Protein AF-A0A0U3BX36-F1 (afdb_monomer_lite)

Structure (mmCIF, N/CA/C/O backbone):
data_AF-A0A0U3BX36-F1
#
_entry.id   AF-A0A0U3BX36-F1
#
loop_
_atom_site.group_PDB
_atom_site.id
_atom_site.type_symbol
_atom_site.label_atom_id
_atom_site.label_alt_id
_atom_site.label_comp_id
_atom_site.label_asym_id
_atom_site.label_entity_id
_atom_site.label_seq_id
_atom_site.pdbx_PDB_ins_code
_atom_site.Cartn_x
_atom_site.Cartn_y
_atom_site.Cartn_z
_atom_site.occupancy
_atom_site.B_iso_or_equiv
_atom_site.auth_seq_id
_atom_site.auth_comp_id
_atom_site.auth_asym_id
_atom_site.auth_atom_id
_atom_site.pdbx_PDB_model_num
ATOM 1 N N . MET A 1 1 ? -24.611 -18.806 17.639 1.00 32.28 1 MET A N 1
ATOM 2 C CA . MET A 1 1 ? -24.774 -17.439 18.191 1.00 32.28 1 MET A CA 1
ATOM 3 C C . MET A 1 1 ? -25.027 -17.480 19.697 1.00 32.28 1 MET A C 1
ATOM 5 O O . MET A 1 1 ? -24.242 -16.890 20.425 1.00 32.28 1 MET A O 1
ATOM 9 N N . TRP A 1 2 ? -26.028 -18.239 20.167 1.00 28.41 2 TRP A N 1
ATOM 10 C CA . TRP A 1 2 ? -26.340 -18.421 21.596 1.00 28.41 2 TRP A CA 1
ATOM 11 C C . TRP A 1 2 ? -25.136 -18.926 22.416 1.00 28.41 2 TRP A C 1
ATOM 13 O O . TRP A 1 2 ? -24.694 -18.229 23.322 1.00 28.41 2 TRP A O 1
ATOM 23 N N . ASP A 1 3 ? -24.509 -20.038 22.012 1.00 33.62 3 ASP A N 1
ATOM 24 C CA . ASP A 1 3 ? -23.373 -20.635 22.745 1.00 33.62 3 ASP A CA 1
ATOM 25 C C . ASP A 1 3 ? -22.117 -19.752 22.784 1.00 33.62 3 ASP A C 1
ATOM 27 O O . ASP A 1 3 ? -21.359 -19.762 23.753 1.00 33.62 3 ASP A O 1
ATOM 31 N N . GLN A 1 4 ? -21.898 -18.935 21.750 1.00 33.66 4 GLN A N 1
ATOM 32 C CA . GLN A 1 4 ? -20.784 -17.981 21.706 1.00 33.66 4 GLN A CA 1
ATOM 33 C C . GLN A 1 4 ? -20.993 -16.812 22.675 1.00 33.66 4 GLN A C 1
ATOM 35 O O . GLN A 1 4 ? -20.027 -16.330 23.270 1.00 33.66 4 GLN A O 1
ATOM 40 N N . ILE A 1 5 ? -22.242 -16.369 22.850 1.00 33.88 5 ILE A N 1
ATOM 41 C CA . ILE A 1 5 ? -22.609 -15.318 23.805 1.00 33.88 5 ILE A CA 1
ATOM 42 C C . ILE A 1 5 ? -22.445 -15.848 25.234 1.00 33.88 5 ILE A C 1
ATOM 44 O O . ILE A 1 5 ? -21.788 -15.205 26.054 1.00 33.88 5 ILE A O 1
ATOM 48 N N . THR A 1 6 ? -22.934 -17.058 25.526 1.00 34.72 6 THR A N 1
ATOM 49 C CA . THR A 1 6 ? -22.789 -17.670 26.858 1.00 34.72 6 THR A CA 1
ATOM 50 C C . THR A 1 6 ? -21.337 -17.977 27.201 1.00 34.72 6 THR A C 1
ATOM 52 O O . THR A 1 6 ? -20.921 -17.769 28.338 1.00 34.72 6 THR A O 1
ATOM 55 N N . HIS A 1 7 ? -20.540 -18.431 26.230 1.00 39.47 7 HIS A N 1
ATOM 56 C CA . HIS A 1 7 ? -19.120 -18.707 26.438 1.00 39.47 7 HIS A CA 1
ATOM 57 C C . HIS A 1 7 ? -18.326 -17.441 26.800 1.00 39.47 7 HIS A C 1
ATOM 59 O O . HIS A 1 7 ? -17.461 -17.485 27.674 1.00 39.47 7 HIS A O 1
ATOM 65 N N . LYS A 1 8 ? -18.640 -16.295 26.179 1.00 36.75 8 LYS A N 1
ATOM 66 C CA . LYS A 1 8 ? -18.006 -15.005 26.500 1.00 36.75 8 LYS A CA 1
ATOM 67 C C . LYS A 1 8 ? -18.452 -14.452 27.855 1.00 36.75 8 LYS A C 1
ATOM 69 O O . LYS A 1 8 ? -17.611 -13.974 28.607 1.00 36.75 8 LYS A O 1
ATOM 74 N N . LEU A 1 9 ? -19.737 -14.574 28.194 1.00 36.09 9 LEU A N 1
ATOM 75 C CA . LEU A 1 9 ? -20.268 -14.141 29.492 1.00 36.09 9 LEU A CA 1
ATOM 76 C C . LEU A 1 9 ? -19.718 -14.977 30.659 1.00 36.09 9 LEU A C 1
ATOM 78 O O . LEU A 1 9 ? -19.442 -14.434 31.724 1.00 36.09 9 LEU A O 1
ATOM 82 N N . ARG A 1 10 ? -19.476 -16.279 30.456 1.00 37.94 10 ARG A N 1
ATOM 83 C CA . ARG A 1 10 ? -18.877 -17.157 31.479 1.00 37.94 10 ARG A CA 1
ATOM 84 C C . ARG A 1 10 ? -17.436 -16.783 31.847 1.00 37.94 10 ARG A C 1
ATOM 86 O O . ARG A 1 10 ? -17.027 -17.055 32.967 1.00 37.94 10 ARG A O 1
ATOM 93 N N . LYS A 1 11 ? -16.683 -16.109 30.967 1.00 38.62 11 LYS A N 1
ATOM 94 C CA . LYS A 1 11 ? -15.326 -15.606 31.276 1.00 38.62 11 LYS A CA 1
ATOM 95 C C . LYS A 1 11 ? -15.304 -14.374 32.192 1.00 38.62 11 LYS A C 1
ATOM 97 O O . LYS A 1 11 ? -14.228 -13.976 32.618 1.00 38.62 11 LYS A O 1
ATOM 102 N N . ILE A 1 12 ? -16.462 -13.779 32.490 1.00 39.25 12 ILE A N 1
ATOM 103 C CA . ILE A 1 12 ? -16.599 -12.622 33.393 1.00 39.25 12 ILE A CA 1
ATOM 104 C C . ILE A 1 12 ? -16.773 -13.079 34.859 1.00 39.25 12 ILE A C 1
ATOM 106 O O . ILE A 1 12 ? -16.763 -12.263 35.776 1.00 39.25 12 ILE A O 1
ATOM 110 N N . GLN A 1 13 ? -16.879 -14.387 35.125 1.00 37.59 13 GLN A N 1
ATOM 111 C CA . GLN A 1 13 ? -16.865 -14.911 36.491 1.00 37.59 13 GLN A CA 1
ATOM 112 C C . GLN A 1 13 ? -15.431 -15.035 37.015 1.00 37.59 13 GLN A C 1
ATOM 114 O O . GLN A 1 13 ? -14.747 -16.025 36.772 1.00 37.59 13 GLN A O 1
ATOM 119 N N . GLY A 1 14 ? -15.000 -14.011 37.749 1.00 35.62 14 GLY A N 1
ATOM 120 C CA . GLY A 1 14 ? -13.732 -13.996 38.472 1.00 35.62 14 GLY A CA 1
ATOM 121 C C . GLY A 1 14 ? -13.491 -12.646 39.140 1.00 35.62 14 GLY A C 1
ATOM 122 O O . GLY A 1 14 ? -12.832 -11.799 38.561 1.00 35.62 14 GLY A O 1
ATOM 123 N N . GLU A 1 15 ? -14.077 -12.490 40.331 1.00 37.94 15 GLU A N 1
ATOM 124 C CA . GLU A 1 15 ? -13.825 -11.484 41.381 1.00 37.94 15 GLU A CA 1
ATOM 125 C C . GLU A 1 15 ? -13.937 -9.978 41.028 1.00 37.94 15 GLU A C 1
ATOM 127 O O . GLU A 1 15 ? -13.205 -9.417 40.223 1.00 37.94 15 GLU A O 1
ATOM 132 N N . GLN A 1 16 ? -14.861 -9.316 41.747 1.00 44.00 16 GLN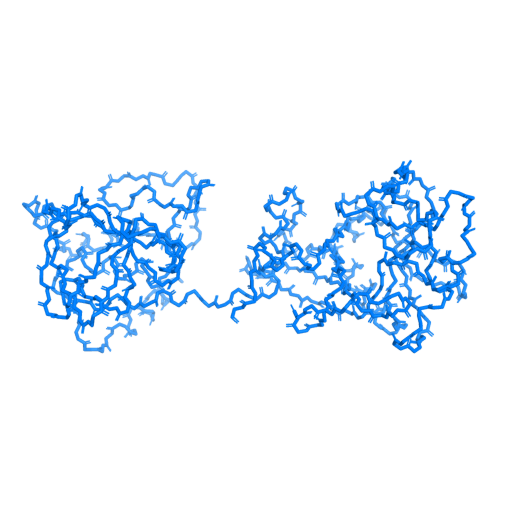 A N 1
ATOM 133 C CA . GLN A 1 16 ? -15.287 -7.903 41.673 1.00 44.00 16 GLN A CA 1
ATOM 134 C C . GLN A 1 16 ? -16.177 -7.506 40.480 1.00 44.00 16 GLN A C 1
ATOM 136 O O . GLN A 1 16 ? -15.904 -6.558 39.748 1.00 44.00 16 GLN A O 1
ATOM 141 N N . ILE A 1 17 ? -17.319 -8.189 40.340 1.00 42.00 17 ILE A N 1
ATOM 142 C CA . ILE A 1 17 ? -18.416 -7.744 39.465 1.00 42.00 17 ILE A CA 1
ATOM 143 C C . ILE A 1 17 ? -19.243 -6.662 40.195 1.00 42.00 17 ILE A C 1
ATOM 145 O O . ILE A 1 17 ? -19.742 -6.934 41.289 1.00 42.00 17 ILE A O 1
ATOM 149 N N . PRO A 1 18 ? -19.446 -5.463 39.615 1.00 44.75 18 PRO A N 1
ATOM 150 C CA . PRO A 1 18 ? -20.219 -4.388 40.243 1.00 44.75 18 PRO A CA 1
ATOM 151 C C . PRO A 1 18 ? -21.710 -4.719 40.399 1.00 44.75 18 PRO A C 1
ATOM 153 O O . PRO A 1 18 ? -22.326 -5.410 39.574 1.00 44.75 18 PRO A O 1
ATOM 156 N N . THR A 1 19 ? -22.322 -4.165 41.445 1.00 45.81 19 THR A N 1
ATOM 157 C CA . THR A 1 19 ? -23.750 -4.325 41.762 1.00 45.81 19 THR A CA 1
ATOM 158 C C . THR A 1 19 ? -24.674 -3.556 40.809 1.00 45.81 19 THR A C 1
ATOM 160 O O . THR A 1 19 ? -25.769 -4.042 40.536 1.00 45.81 19 THR A O 1
ATOM 163 N N . ARG A 1 20 ? -24.235 -2.419 40.243 1.00 50.72 20 ARG A N 1
ATOM 164 C CA . ARG A 1 20 ? -25.036 -1.554 39.350 1.00 50.72 20 ARG A CA 1
ATOM 165 C C . ARG A 1 20 ? -25.031 -2.019 37.887 1.00 50.72 20 ARG A C 1
ATOM 167 O O . ARG A 1 20 ? -23.979 -2.303 37.315 1.00 50.72 20 ARG A O 1
ATOM 174 N N . LEU A 1 21 ? -26.213 -2.062 37.266 1.00 46.59 21 LEU A N 1
ATOM 175 C CA . LEU A 1 21 ? -26.429 -2.520 35.886 1.00 46.59 21 LEU A CA 1
ATOM 176 C C . LEU A 1 21 ? -25.762 -1.602 34.846 1.00 46.59 21 LEU A C 1
ATOM 178 O O . LEU A 1 21 ? -25.138 -2.086 33.903 1.00 46.59 21 LEU A O 1
ATOM 182 N N . SER A 1 22 ? -25.813 -0.290 35.070 1.00 45.91 22 SER A N 1
ATOM 183 C CA . SER A 1 22 ? -25.140 0.733 34.261 1.00 45.91 22 SER A CA 1
ATOM 184 C C . SER A 1 22 ? -23.618 0.534 34.195 1.00 45.91 22 SER A C 1
ATOM 186 O O . SER A 1 22 ? -23.028 0.573 33.114 1.00 45.91 22 SER A O 1
ATOM 188 N N . SER A 1 23 ? -22.979 0.198 35.319 1.00 47.66 23 SER A N 1
ATOM 189 C CA . SER A 1 23 ? -21.546 -0.128 35.379 1.00 47.66 23 SER A CA 1
ATOM 190 C C . SER A 1 23 ? -21.210 -1.430 34.636 1.00 47.66 23 SER A C 1
ATOM 192 O O . SER A 1 23 ? -20.152 -1.527 34.012 1.00 47.66 23 SER A O 1
ATOM 194 N N . ARG A 1 24 ? -22.120 -2.421 34.644 1.00 52.06 24 ARG A N 1
ATOM 195 C CA . ARG A 1 24 ? -21.961 -3.692 33.903 1.00 52.06 24 ARG A CA 1
ATOM 196 C C . ARG A 1 24 ? -21.928 -3.475 32.390 1.00 52.06 24 ARG A C 1
ATOM 198 O O . ARG A 1 24 ? -21.150 -4.130 31.702 1.00 52.06 24 ARG A O 1
ATOM 205 N N . LEU A 1 25 ? -22.751 -2.564 31.878 1.00 49.41 25 LEU A N 1
ATOM 206 C CA . LEU A 1 25 ? -22.877 -2.295 30.442 1.00 49.41 25 LEU A CA 1
ATOM 207 C C . LEU A 1 25 ? -21.765 -1.377 29.926 1.00 49.41 25 LEU A C 1
ATOM 209 O O . LEU A 1 25 ? -21.225 -1.638 28.856 1.00 49.41 25 LEU A O 1
ATOM 213 N N . LEU A 1 26 ? -21.320 -0.410 30.735 1.00 46.19 26 LEU A N 1
ATOM 214 C CA . LEU A 1 26 ? -20.132 0.396 30.440 1.00 46.19 26 LEU A CA 1
ATOM 215 C C . LEU A 1 26 ? -18.868 -0.471 30.314 1.00 46.19 26 LEU A C 1
ATOM 217 O O . LEU A 1 26 ? -18.104 -0.329 29.359 1.00 46.19 26 LEU A O 1
ATOM 221 N N . ALA A 1 27 ? -18.658 -1.397 31.257 1.00 44.81 27 ALA A N 1
ATOM 222 C CA . ALA A 1 27 ? -17.532 -2.326 31.209 1.00 44.81 27 ALA A CA 1
ATOM 223 C C . ALA A 1 27 ? -17.635 -3.290 30.012 1.00 44.81 27 ALA A C 1
ATOM 225 O O . ALA A 1 27 ? -16.628 -3.582 29.367 1.00 44.81 27 ALA A O 1
ATOM 226 N N . PHE A 1 28 ? -18.845 -3.751 29.676 1.00 46.88 28 PHE A N 1
ATOM 227 C CA . PHE A 1 28 ? -19.080 -4.633 28.533 1.00 46.88 28 PHE A CA 1
ATOM 228 C C . PHE A 1 28 ? -18.794 -3.943 27.189 1.00 46.88 28 PHE A C 1
ATOM 230 O O . PHE A 1 28 ? -18.081 -4.515 26.360 1.00 46.88 28 PHE A O 1
ATOM 237 N N . ASP A 1 29 ? -19.280 -2.714 26.994 1.00 47.66 29 ASP A N 1
ATOM 238 C CA . ASP A 1 29 ? -19.064 -1.927 25.774 1.00 47.66 29 ASP A CA 1
ATOM 239 C C . ASP A 1 29 ? -17.589 -1.549 25.597 1.00 47.66 29 ASP A C 1
ATOM 241 O O . ASP A 1 29 ? -17.053 -1.649 24.491 1.00 47.66 29 ASP A O 1
ATOM 245 N N . ALA A 1 30 ? -16.902 -1.188 26.688 1.00 43.41 30 ALA A N 1
ATOM 246 C CA . ALA A 1 30 ? -15.467 -0.909 26.681 1.00 43.41 30 ALA A CA 1
ATOM 247 C C . ALA A 1 30 ? -14.624 -2.151 26.337 1.00 43.41 30 ALA A C 1
ATOM 249 O O . ALA A 1 30 ? -13.631 -2.044 25.621 1.00 43.41 30 ALA A O 1
ATOM 250 N N . CYS A 1 31 ? -15.023 -3.339 26.800 1.00 40.50 31 CYS A N 1
ATOM 251 C CA . CYS A 1 31 ? -14.282 -4.577 26.539 1.00 40.50 31 CYS A CA 1
ATOM 252 C C . CYS A 1 31 ? -14.500 -5.158 25.132 1.00 40.50 31 CYS A C 1
ATOM 254 O O . CYS A 1 31 ? -13.718 -6.012 24.712 1.00 40.50 31 CYS A O 1
ATOM 256 N N . ASN A 1 32 ? -15.558 -4.757 24.416 1.00 41.44 32 ASN A N 1
ATOM 257 C CA . ASN A 1 32 ? -15.971 -5.419 23.171 1.00 41.44 32 ASN A CA 1
ATOM 258 C C . ASN A 1 32 ? -16.032 -4.504 21.931 1.00 41.44 32 ASN A C 1
ATOM 260 O O . ASN A 1 32 ? -16.425 -4.985 20.872 1.00 41.44 32 ASN A O 1
ATOM 264 N N . ASP A 1 33 ? -15.617 -3.234 22.030 1.00 43.81 33 ASP A N 1
ATOM 265 C CA . ASP A 1 33 ? -15.526 -2.275 20.904 1.00 43.81 33 ASP A CA 1
ATOM 266 C C . ASP A 1 33 ? -16.851 -2.099 20.122 1.00 43.81 33 ASP A C 1
ATOM 268 O O . ASP A 1 33 ? -16.862 -1.861 18.917 1.00 43.81 33 ASP A O 1
ATOM 272 N N . PHE A 1 34 ? -17.999 -2.199 20.808 1.00 44.50 34 PHE A N 1
ATOM 273 C CA . PHE A 1 34 ? -19.346 -2.057 20.221 1.00 44.50 34 PHE A CA 1
ATOM 274 C C . PHE A 1 34 ? -19.777 -0.596 19.964 1.00 44.50 34 PHE A C 1
ATOM 276 O O . PHE A 1 34 ? -20.956 -0.305 19.764 1.00 44.50 34 PHE A O 1
ATOM 283 N N . GLN A 1 35 ? -18.839 0.351 19.961 1.00 47.91 35 GLN A N 1
ATOM 284 C CA . GLN A 1 35 ? -19.140 1.779 19.885 1.00 47.91 35 GLN A CA 1
ATOM 285 C C . GLN A 1 35 ? -19.248 2.258 18.427 1.00 47.91 35 GLN A C 1
ATOM 287 O O . GLN A 1 35 ? -18.276 2.238 17.671 1.00 47.91 35 GLN A O 1
ATOM 292 N N . GLY A 1 36 ? -20.444 2.703 18.024 1.00 39.97 36 GLY A N 1
ATOM 293 C CA . GLY A 1 36 ? -20.694 3.296 16.706 1.00 39.97 36 GLY A CA 1
ATOM 294 C C . GLY A 1 36 ? -19.951 4.623 16.529 1.00 39.97 36 GLY A C 1
ATOM 295 O O . GLY A 1 36 ? -20.211 5.582 17.241 1.00 39.97 36 GLY A O 1
ATOM 296 N N . LYS A 1 37 ? -19.015 4.689 15.582 1.00 43.38 37 LYS A N 1
ATOM 297 C CA . LYS A 1 37 ? -18.134 5.852 15.377 1.00 43.38 37 LYS A CA 1
ATOM 298 C C . LYS A 1 37 ? -18.832 6.916 14.526 1.00 43.38 37 LYS A C 1
ATOM 300 O O . LYS A 1 37 ? -19.322 6.590 13.445 1.00 43.38 37 LYS A O 1
ATOM 305 N N . ASP A 1 38 ? -18.847 8.171 14.975 1.00 42.88 38 ASP A N 1
ATOM 306 C CA . ASP A 1 38 ? -19.151 9.303 14.096 1.00 42.88 38 ASP A CA 1
ATOM 307 C C . ASP A 1 38 ? -17.950 9.656 13.192 1.00 42.88 38 ASP A C 1
ATOM 309 O O . ASP A 1 38 ? -16.892 9.018 13.233 1.00 42.88 38 ASP A O 1
ATOM 313 N N . SER A 1 39 ? -18.101 10.686 12.354 1.00 32.75 39 SER A N 1
ATOM 314 C CA . SER A 1 39 ? -17.064 11.161 11.426 1.00 32.75 39 SER A CA 1
ATOM 315 C C . SER A 1 39 ? -15.789 11.690 12.099 1.00 32.75 39 SER A C 1
ATOM 317 O O . SER A 1 39 ? -14.808 11.948 11.405 1.00 32.75 39 SER A O 1
ATOM 319 N N . GLN A 1 40 ? -15.784 11.862 13.423 1.00 35.25 40 GLN A N 1
ATOM 320 C CA . GLN A 1 40 ? -14.614 12.244 14.217 1.00 35.25 40 GLN A CA 1
ATOM 321 C C . GLN A 1 40 ? -14.089 11.096 15.092 1.00 35.25 40 GLN A C 1
ATOM 323 O O . GLN A 1 40 ? -13.142 11.285 15.853 1.00 35.25 40 GLN A O 1
ATOM 328 N N . GLY A 1 41 ? -14.654 9.892 14.960 1.00 38.03 41 GLY A N 1
ATOM 329 C CA . GLY A 1 41 ? -14.263 8.728 15.752 1.00 38.03 41 GLY A CA 1
ATOM 330 C C . GLY A 1 41 ? -14.781 8.762 17.190 1.00 38.03 41 GLY A C 1
ATOM 331 O O . GLY A 1 41 ? -14.288 7.994 18.012 1.00 38.03 41 GLY A O 1
ATOM 332 N N . ILE A 1 42 ? -15.757 9.624 17.488 1.00 36.28 42 ILE A N 1
ATOM 333 C CA . ILE A 1 42 ? -16.360 9.790 18.811 1.00 36.28 42 ILE A CA 1
ATOM 334 C C . ILE A 1 42 ? -17.784 9.213 18.773 1.00 36.28 42 ILE A C 1
ATOM 336 O O . ILE A 1 42 ? -18.490 9.306 17.775 1.00 36.28 42 ILE A O 1
ATOM 340 N N . THR A 1 43 ? -18.219 8.568 19.851 1.00 42.78 43 THR A N 1
ATOM 341 C CA . THR A 1 43 ? -19.605 8.114 20.046 1.00 42.78 43 THR A CA 1
ATOM 342 C C . THR A 1 43 ? -20.411 9.231 20.718 1.00 42.78 43 THR A C 1
ATOM 344 O O . THR A 1 43 ? -20.191 9.508 21.903 1.00 42.78 43 THR A O 1
ATOM 347 N N . PRO A 1 44 ? -21.380 9.876 20.043 1.00 32.34 44 PRO A N 1
ATOM 348 C CA . PRO A 1 44 ? -22.401 10.648 20.733 1.00 32.34 44 PRO A CA 1
ATOM 349 C C . PRO A 1 44 ? -23.399 9.667 21.362 1.00 32.34 44 PRO A C 1
ATOM 351 O O . PRO A 1 44 ? -24.347 9.239 20.720 1.00 32.34 44 PRO A O 1
ATOM 354 N N . PHE A 1 45 ? -23.151 9.313 22.623 1.00 36.78 45 PHE A N 1
ATOM 355 C CA . PHE A 1 45 ? -24.057 8.613 23.542 1.00 36.78 45 PHE A CA 1
ATOM 356 C C . PHE A 1 45 ? -24.587 7.237 23.103 1.00 36.78 45 PHE A C 1
ATOM 358 O O . PHE A 1 45 ? -25.457 7.096 22.249 1.00 36.78 45 PHE A O 1
ATOM 365 N N . VAL A 1 46 ? -24.193 6.217 23.862 1.00 36.53 46 VAL A N 1
ATOM 366 C CA . VAL A 1 46 ? -25.045 5.050 24.103 1.00 36.53 46 VAL A CA 1
ATOM 367 C C . VAL A 1 46 ? -25.349 5.074 25.596 1.00 36.53 46 VAL A C 1
ATOM 369 O O . VAL A 1 46 ? -24.507 4.659 26.381 1.00 36.53 46 VAL A O 1
ATOM 372 N N . TRP A 1 47 ? -26.465 5.716 25.972 1.00 32.66 47 TRP A N 1
ATOM 373 C CA . TRP A 1 47 ? -27.438 5.261 26.985 1.00 32.66 47 TRP A CA 1
ATOM 374 C C . TRP A 1 47 ? -28.433 6.351 27.423 1.00 32.66 47 TRP A C 1
ATOM 376 O O . TRP A 1 47 ? -28.323 6.981 28.468 1.00 32.66 47 TRP A O 1
ATOM 386 N N . ALA A 1 48 ? -29.467 6.506 26.608 1.00 25.81 48 ALA A N 1
ATOM 387 C CA . ALA A 1 48 ? -30.864 6.382 27.010 1.00 25.81 48 ALA A CA 1
ATOM 388 C C . ALA A 1 48 ? -31.523 5.600 25.862 1.00 25.81 48 ALA A C 1
ATOM 390 O O . ALA A 1 48 ? -31.022 5.656 24.738 1.00 25.81 48 ALA A O 1
ATOM 391 N N . GLY A 1 49 ? -32.557 4.798 26.125 1.00 33.16 49 GLY A N 1
ATOM 392 C CA . GLY A 1 49 ? -33.201 3.981 25.093 1.00 33.16 49 GLY A CA 1
ATOM 393 C C . GLY A 1 49 ? -33.442 4.751 23.787 1.00 33.16 49 GLY A C 1
ATOM 394 O O . GLY A 1 49 ? -33.775 5.930 23.816 1.00 33.16 49 GLY A O 1
ATOM 395 N N . THR A 1 50 ? -33.307 4.046 22.661 1.00 38.53 50 THR A N 1
ATOM 396 C CA . THR A 1 50 ? -33.445 4.513 21.267 1.00 38.53 50 THR A CA 1
ATOM 397 C C . THR A 1 50 ? -32.195 5.148 20.642 1.00 38.53 50 THR A C 1
ATOM 399 O O . THR A 1 50 ? -31.903 6.322 20.783 1.00 38.53 50 THR A O 1
ATOM 402 N N . ASN A 1 51 ? -31.498 4.345 19.837 1.00 29.91 51 ASN A N 1
ATOM 403 C CA . ASN A 1 51 ? -31.211 4.721 18.457 1.00 29.91 51 ASN A CA 1
ATOM 404 C C . ASN A 1 51 ? -31.338 3.452 17.613 1.00 29.91 51 ASN A C 1
ATOM 406 O O . ASN A 1 51 ? -30.592 2.490 17.783 1.00 29.91 51 ASN A O 1
ATOM 410 N N . HIS A 1 52 ? -32.350 3.429 16.747 1.00 31.88 52 HIS A N 1
ATOM 411 C CA . HIS A 1 52 ? -32.540 2.382 15.755 1.00 31.88 52 HIS A CA 1
ATOM 412 C C . HIS A 1 52 ? -31.306 2.328 14.852 1.00 31.88 52 HIS A C 1
ATOM 414 O O . HIS A 1 52 ? -31.079 3.231 14.046 1.00 31.88 52 HIS A O 1
ATOM 420 N N . THR A 1 53 ? -30.521 1.258 14.937 1.00 33.75 53 THR A N 1
ATOM 421 C CA . THR A 1 53 ? -29.609 0.916 13.849 1.00 33.75 53 THR A CA 1
ATOM 422 C C . THR A 1 53 ? -30.473 0.638 12.618 1.00 33.75 53 THR A C 1
ATOM 424 O O . THR A 1 53 ? -31.213 -0.343 12.586 1.00 33.75 53 THR A O 1
ATOM 427 N N . LYS A 1 54 ? -30.419 1.505 11.598 1.00 33.03 54 LYS A N 1
ATOM 428 C CA . LYS A 1 54 ? -31.089 1.260 10.302 1.00 33.03 54 LYS A CA 1
ATOM 429 C C . LYS A 1 54 ? -30.442 0.118 9.505 1.00 33.03 54 LYS A C 1
ATOM 431 O O . LYS A 1 54 ? -30.945 -0.265 8.456 1.00 33.03 54 LYS A O 1
ATOM 436 N N . THR A 1 55 ? -29.328 -0.416 9.995 1.00 34.47 55 THR A N 1
ATOM 437 C CA . THR A 1 55 ? -28.570 -1.515 9.405 1.00 34.47 55 THR A CA 1
ATOM 438 C C . THR A 1 55 ? -28.635 -2.730 10.321 1.00 34.47 55 THR A C 1
ATOM 440 O O . THR A 1 55 ? -28.280 -2.642 11.495 1.00 34.47 55 THR A O 1
ATOM 443 N N . ILE A 1 56 ? -29.091 -3.858 9.777 1.00 35.31 56 ILE A N 1
ATOM 444 C CA . ILE A 1 56 ? -29.025 -5.164 10.435 1.00 35.31 56 ILE A CA 1
ATOM 445 C C . ILE A 1 56 ? -27.548 -5.577 10.466 1.00 35.31 56 ILE A C 1
ATOM 447 O O . ILE A 1 56 ? -26.940 -5.745 9.411 1.00 35.31 56 ILE A O 1
ATOM 451 N N . ASP A 1 57 ? -26.975 -5.712 11.662 1.00 36.66 57 ASP A N 1
ATOM 452 C CA . ASP A 1 57 ? -25.635 -6.263 11.879 1.00 36.66 57 ASP A CA 1
ATOM 453 C C . ASP A 1 57 ? -25.750 -7.693 12.440 1.00 36.66 57 ASP A C 1
ATOM 455 O O . ASP A 1 57 ? -26.666 -8.021 13.194 1.00 36.66 57 ASP A O 1
ATOM 459 N N . SER A 1 58 ? -24.821 -8.559 12.044 1.00 35.34 58 SER A N 1
ATOM 460 C CA . SER A 1 58 ? -24.707 -9.960 12.470 1.00 35.34 58 SER A CA 1
ATOM 461 C C . SER A 1 58 ? -24.163 -10.129 13.896 1.00 35.34 58 SER A C 1
ATOM 463 O O . SER A 1 58 ? -24.242 -11.220 14.467 1.00 35.34 58 SER A O 1
ATOM 465 N N . ALA A 1 59 ? -23.623 -9.061 14.489 1.00 36.84 59 ALA A N 1
ATOM 466 C CA . ALA A 1 59 ? -23.220 -9.025 15.887 1.00 36.84 59 ALA A CA 1
ATOM 467 C C . ALA A 1 59 ? -24.373 -8.513 16.770 1.00 36.84 59 ALA A C 1
ATOM 469 O O . ALA A 1 59 ? -24.956 -7.465 16.504 1.00 36.84 59 ALA A O 1
ATOM 470 N N . ALA A 1 60 ? -24.704 -9.235 17.847 1.00 36.97 60 ALA A N 1
ATOM 471 C CA . ALA A 1 60 ? -25.680 -8.759 18.826 1.00 36.97 60 ALA A CA 1
ATOM 472 C C . ALA A 1 60 ? -25.173 -7.462 19.480 1.00 36.97 60 ALA A C 1
ATOM 474 O O . ALA A 1 60 ? -24.249 -7.502 20.290 1.00 36.97 60 ALA A O 1
ATOM 475 N N . GLY A 1 61 ? -25.766 -6.325 19.113 1.00 39.66 61 GLY A N 1
ATOM 476 C CA . GLY A 1 61 ? -25.471 -5.030 19.721 1.00 39.66 61 GLY A CA 1
ATOM 477 C C . GLY A 1 61 ? -26.080 -4.879 21.118 1.00 39.66 61 GLY A C 1
ATOM 478 O O . GLY A 1 61 ? -26.905 -5.686 21.555 1.00 39.66 61 GLY A O 1
ATOM 479 N N . CYS A 1 62 ? -25.718 -3.798 21.809 1.00 44.34 62 CYS A N 1
ATOM 480 C CA . CYS A 1 62 ? -26.098 -3.518 23.199 1.00 44.34 62 CYS A CA 1
ATOM 481 C C . CYS A 1 62 ? -27.621 -3.555 23.431 1.00 44.34 62 CYS A C 1
ATOM 483 O O . CYS A 1 62 ? -28.070 -3.949 24.503 1.00 44.34 62 CYS A O 1
ATOM 485 N N . GLY A 1 63 ? -28.427 -3.236 22.408 1.00 38.84 63 GLY A N 1
ATOM 486 C CA . GLY A 1 63 ? -29.892 -3.312 22.461 1.00 38.84 63 GLY A CA 1
ATOM 487 C C . GLY A 1 63 ? -30.449 -4.727 22.671 1.00 38.84 63 GLY A C 1
ATOM 488 O O . GLY A 1 63 ? -31.424 -4.891 23.398 1.00 38.84 63 GLY A O 1
ATOM 489 N N . ALA A 1 64 ? -29.810 -5.760 22.111 1.00 41.16 64 ALA A N 1
ATOM 490 C CA . ALA A 1 64 ? -30.239 -7.151 22.295 1.00 41.16 64 ALA A CA 1
ATOM 491 C C . ALA A 1 64 ? -29.928 -7.660 23.712 1.00 41.16 64 ALA A C 1
ATOM 493 O O . ALA A 1 64 ? -30.712 -8.395 24.311 1.00 41.16 64 ALA A O 1
ATOM 494 N N . ILE A 1 65 ? -28.798 -7.220 24.268 1.00 47.62 65 ILE A N 1
ATOM 495 C CA . ILE A 1 65 ? -28.387 -7.521 25.643 1.00 47.62 65 ILE A CA 1
ATOM 496 C C . ILE A 1 65 ? -29.288 -6.774 26.632 1.00 47.62 65 ILE A C 1
ATOM 498 O O . ILE A 1 65 ? -29.703 -7.353 27.632 1.00 47.62 65 ILE A O 1
ATOM 502 N N . LEU A 1 66 ? -29.670 -5.531 26.321 1.00 45.22 66 LEU A N 1
ATOM 503 C CA . LEU A 1 66 ? -30.625 -4.764 27.118 1.00 45.22 66 LEU A CA 1
ATOM 504 C C . LEU A 1 66 ? -31.981 -5.423 27.224 1.00 45.22 66 LEU A C 1
ATOM 506 O O . LEU A 1 66 ? -32.517 -5.586 28.317 1.00 45.22 66 LEU A O 1
ATOM 510 N N . TYR A 1 67 ? -32.506 -5.803 26.065 1.00 41.41 67 TYR A N 1
ATOM 511 C CA . TYR A 1 67 ? -33.787 -6.464 25.952 1.00 41.41 67 TYR A CA 1
ATOM 512 C C . TYR A 1 67 ? -33.786 -7.774 26.746 1.00 41.41 67 TYR A C 1
ATOM 514 O O . TYR A 1 67 ? -34.720 -8.040 27.495 1.00 41.41 67 TYR A O 1
ATOM 522 N N . PHE A 1 68 ? -32.697 -8.547 26.670 1.00 43.91 68 PHE A N 1
ATOM 523 C CA . PHE A 1 68 ? -32.522 -9.763 27.463 1.00 43.91 68 PHE A CA 1
ATOM 524 C C . PHE A 1 68 ? -32.489 -9.488 28.975 1.00 43.91 68 PHE A C 1
ATOM 526 O O . PHE A 1 68 ? -33.190 -10.157 29.728 1.00 43.91 68 PHE A O 1
ATOM 533 N N . LEU A 1 69 ? -31.718 -8.493 29.428 1.00 46.78 69 LEU A N 1
ATOM 534 C CA . LEU A 1 69 ? -31.595 -8.147 30.850 1.00 46.78 69 LEU A CA 1
ATOM 535 C C . LEU A 1 69 ? -32.925 -7.640 31.435 1.00 46.78 69 LEU A C 1
ATOM 537 O O . LEU A 1 69 ? -33.310 -8.042 32.533 1.00 46.78 69 LEU A O 1
ATOM 541 N N . GLN A 1 70 ? -33.671 -6.839 30.672 1.00 46.31 70 GLN A N 1
ATOM 542 C CA . GLN A 1 70 ? -35.016 -6.395 31.045 1.00 46.31 70 GLN A CA 1
ATOM 543 C C . GLN A 1 70 ? -36.022 -7.556 31.065 1.00 46.31 70 GLN A C 1
ATOM 545 O O . GLN A 1 70 ? -36.841 -7.637 31.982 1.00 46.31 70 GLN A O 1
ATOM 550 N N . ALA A 1 71 ? -35.942 -8.479 30.099 1.00 43.62 71 ALA A N 1
ATOM 551 C CA . ALA A 1 71 ? -36.819 -9.648 30.016 1.00 43.62 71 ALA A CA 1
ATOM 552 C C . ALA A 1 71 ? -36.634 -10.632 31.186 1.00 43.62 71 ALA A C 1
ATOM 554 O O . ALA A 1 71 ? -37.588 -11.315 31.553 1.00 43.62 71 ALA A O 1
ATOM 555 N N . ILE A 1 72 ? -35.449 -10.675 31.810 1.00 43.38 72 ILE A N 1
ATOM 556 C CA . ILE A 1 72 ? -35.181 -11.494 33.009 1.00 43.38 72 ILE A CA 1
ATOM 557 C C . ILE A 1 72 ? -35.400 -10.743 34.335 1.00 43.38 72 ILE A C 1
ATOM 559 O O . ILE A 1 72 ? -35.031 -11.242 35.395 1.00 43.38 72 ILE A O 1
ATOM 563 N N . GLY A 1 73 ? -36.002 -9.550 34.297 1.00 37.59 73 GLY A N 1
ATOM 564 C CA . GLY A 1 73 ? -36.437 -8.823 35.493 1.00 37.59 73 GLY A CA 1
ATOM 565 C C . GLY A 1 73 ? -35.390 -7.913 36.144 1.00 37.59 73 GLY A C 1
ATOM 566 O O . GLY A 1 73 ? -35.671 -7.343 37.197 1.00 37.59 73 GLY A O 1
ATOM 567 N N . LEU A 1 74 ? -34.217 -7.715 35.531 1.00 42.00 74 LEU A N 1
ATOM 568 C CA . LEU A 1 74 ? -33.255 -6.693 35.961 1.00 42.00 74 LEU A CA 1
ATOM 569 C C . LEU A 1 74 ? -33.709 -5.322 35.439 1.00 42.00 74 LEU A C 1
ATOM 571 O O . LEU A 1 74 ? -33.581 -5.024 34.251 1.00 42.00 74 LEU A O 1
ATOM 575 N N . LYS A 1 75 ? -34.252 -4.489 36.331 1.00 45.72 75 LYS A N 1
ATOM 576 C CA . LYS A 1 75 ? -34.636 -3.096 36.053 1.00 45.72 75 LYS A CA 1
ATOM 577 C C . LYS A 1 75 ? -33.668 -2.148 36.759 1.00 45.72 75 LYS A C 1
ATOM 579 O O . LYS A 1 75 ? -33.281 -2.418 37.892 1.00 45.72 75 LYS A O 1
ATOM 584 N N . ASP A 1 76 ? -33.290 -1.062 36.091 1.00 42.69 76 ASP A N 1
ATOM 585 C CA . ASP A 1 76 ? -32.585 0.054 36.733 1.00 42.69 76 ASP A CA 1
ATOM 586 C C . ASP A 1 76 ? -33.598 0.891 37.525 1.00 42.69 76 ASP A C 1
ATOM 588 O O . ASP A 1 76 ? -34.720 1.115 37.050 1.00 42.69 76 ASP A O 1
ATOM 592 N N . ASP A 1 77 ? -33.213 1.351 38.714 1.00 40.72 77 ASP A N 1
ATOM 593 C CA . ASP A 1 77 ? -33.993 2.345 39.449 1.00 40.72 77 ASP A CA 1
ATOM 594 C C . ASP A 1 77 ? -33.874 3.684 38.703 1.00 40.72 77 ASP A C 1
ATOM 596 O O . ASP A 1 77 ? -32.783 4.216 38.501 1.00 40.72 77 ASP A O 1
ATOM 600 N N . GLN A 1 78 ? -35.003 4.211 38.225 1.00 40.97 78 GLN A N 1
ATOM 601 C CA . GLN A 1 78 ? -35.079 5.406 37.371 1.00 40.97 78 GLN A CA 1
ATOM 602 C C . GLN A 1 78 ? -34.617 6.696 38.080 1.00 40.97 78 GLN A C 1
ATOM 604 O O . GLN A 1 78 ? -34.594 7.760 37.462 1.00 40.97 78 GLN A O 1
ATOM 609 N N . THR A 1 79 ? -34.277 6.629 39.369 1.00 38.03 79 THR A N 1
ATOM 610 C CA . THR A 1 79 ? -33.998 7.791 40.220 1.00 38.03 79 THR A CA 1
ATOM 611 C C . THR A 1 79 ? -32.537 8.264 40.217 1.00 38.03 79 THR A C 1
ATOM 613 O O . THR A 1 79 ? -32.284 9.408 40.589 1.00 38.03 79 THR A O 1
ATOM 616 N N . GLU A 1 80 ? -31.575 7.473 39.728 1.00 41.00 80 GLU A N 1
ATOM 617 C CA . GLU A 1 80 ? -30.141 7.826 39.748 1.00 41.00 80 GLU A CA 1
ATOM 618 C C . GLU A 1 80 ? -29.560 8.063 38.342 1.00 41.00 80 GLU A C 1
ATOM 620 O O . GLU A 1 80 ? -28.632 7.382 37.899 1.00 41.00 80 GLU A O 1
ATOM 625 N N . GLN A 1 81 ? -30.076 9.048 37.602 1.00 42.31 81 GLN A N 1
ATOM 626 C CA . GLN A 1 81 ? -29.451 9.442 36.334 1.00 42.31 81 GLN A CA 1
ATOM 627 C C . GLN A 1 81 ? -28.024 9.988 36.556 1.00 42.31 81 GLN A C 1
ATOM 629 O O . GLN A 1 81 ? -27.823 11.131 36.962 1.00 42.31 81 GLN A O 1
ATOM 634 N N . GLY A 1 82 ? -27.024 9.171 36.213 1.00 47.81 82 GLY A N 1
ATOM 635 C CA . GLY A 1 82 ? -25.712 9.626 35.747 1.00 47.81 82 GLY A CA 1
ATOM 636 C C . GLY A 1 82 ? -24.675 10.024 36.797 1.00 47.81 82 GLY A C 1
ATOM 637 O O . GLY A 1 82 ? -23.643 10.543 36.402 1.00 47.81 82 GLY A O 1
ATOM 638 N N . LEU A 1 83 ? -24.885 9.796 38.095 1.00 57.16 83 LEU A N 1
ATOM 639 C CA . LEU A 1 83 ? -23.884 10.098 39.130 1.00 57.16 83 LEU A CA 1
ATOM 640 C C . LEU A 1 83 ? -22.971 8.894 39.404 1.00 57.16 83 LEU A C 1
ATOM 642 O O . LEU A 1 83 ? -23.380 7.931 40.052 1.00 57.16 83 LEU A O 1
ATOM 646 N N . PHE A 1 84 ? -21.718 8.983 38.952 1.00 65.44 84 PHE A N 1
ATOM 647 C CA . PHE A 1 84 ? -20.683 7.978 39.221 1.00 65.44 84 PHE A CA 1
ATOM 648 C C . PHE A 1 84 ? -19.561 8.554 40.090 1.00 65.44 84 PHE A C 1
ATOM 650 O O . PHE A 1 84 ? -19.193 9.725 39.964 1.00 65.44 84 PHE A O 1
ATOM 657 N N . ASN A 1 85 ? -18.968 7.722 40.942 1.00 79.50 85 ASN A N 1
ATOM 658 C CA . ASN A 1 85 ? -17.834 8.099 41.778 1.00 79.50 85 ASN A CA 1
ATOM 659 C C . ASN A 1 85 ? -16.526 7.749 41.073 1.00 79.50 85 ASN A C 1
ATOM 661 O O . ASN A 1 85 ? -16.151 6.582 40.971 1.00 79.50 85 ASN A O 1
ATOM 665 N N . LEU A 1 86 ? -15.791 8.759 40.626 1.00 86.06 86 LEU A N 1
ATOM 666 C CA . LEU A 1 86 ? -14.430 8.604 40.138 1.00 86.06 86 LEU A CA 1
ATOM 667 C C . LEU A 1 86 ? -13.455 8.666 41.316 1.00 86.06 86 LEU A C 1
ATOM 669 O O . LEU A 1 86 ? -13.413 9.647 42.054 1.00 86.06 86 LEU A O 1
ATOM 673 N N . THR A 1 87 ? -12.642 7.628 41.477 1.00 88.50 87 THR A N 1
ATOM 674 C CA . THR A 1 87 ? -11.532 7.589 42.434 1.00 88.50 87 THR A CA 1
ATOM 675 C C . THR A 1 87 ? -10.216 7.588 41.674 1.00 88.50 87 THR A C 1
ATOM 677 O O . THR A 1 87 ? -10.004 6.749 40.803 1.00 88.50 87 THR A O 1
ATOM 680 N N . VAL A 1 88 ? -9.320 8.511 42.007 1.00 91.12 88 VAL A N 1
ATOM 681 C CA . VAL A 1 88 ? -7.954 8.542 41.478 1.00 91.12 88 VAL A CA 1
ATOM 682 C C . VAL A 1 88 ? -7.110 7.542 42.263 1.00 91.12 88 VAL A C 1
ATOM 684 O O . VAL A 1 88 ? -6.951 7.682 43.471 1.00 91.12 88 VAL A O 1
ATOM 687 N N . THR A 1 89 ? -6.590 6.509 41.607 1.00 85.88 89 THR A N 1
ATOM 688 C CA . THR A 1 89 ? -5.825 5.426 42.252 1.00 85.88 89 THR A CA 1
ATOM 689 C C . THR A 1 89 ? -4.316 5.636 42.193 1.00 85.88 89 THR A C 1
ATOM 691 O O . THR A 1 89 ? -3.571 4.952 42.890 1.00 85.88 89 THR A O 1
ATOM 694 N N . SER A 1 90 ? -3.847 6.562 41.359 1.00 86.31 90 SER A N 1
ATOM 695 C CA . SER A 1 90 ? -2.440 6.953 41.239 1.00 86.31 90 SER A CA 1
ATOM 696 C C . SER A 1 90 ? -2.364 8.419 40.834 1.00 86.31 90 SER A C 1
ATOM 698 O O . SER A 1 90 ? -3.255 8.892 40.128 1.00 86.31 90 SER A O 1
ATOM 700 N N . ASP A 1 91 ? -1.318 9.127 41.264 1.00 90.88 91 ASP A N 1
ATOM 701 C CA . ASP A 1 91 ? -1.080 10.511 40.853 1.00 90.88 91 ASP A CA 1
ATOM 702 C C . ASP A 1 91 ? -1.169 10.636 39.333 1.00 90.88 91 ASP A C 1
ATOM 704 O O . ASP A 1 91 ? -0.567 9.869 38.579 1.00 90.88 91 ASP A O 1
ATOM 708 N N . THR A 1 92 ? -1.978 11.581 38.869 1.00 93.06 92 THR A N 1
ATOM 709 C CA . THR A 1 92 ? -2.317 11.674 37.453 1.00 93.06 92 THR A CA 1
ATOM 710 C C . THR A 1 92 ? -2.542 13.112 37.027 1.00 93.06 92 THR A C 1
ATOM 712 O O . THR A 1 92 ? -2.742 14.008 37.848 1.00 93.06 92 THR A O 1
ATOM 715 N N . VAL A 1 93 ? -2.510 13.336 35.718 1.00 93.25 93 VAL A N 1
ATOM 716 C CA . VAL A 1 93 ? -2.768 14.641 35.116 1.00 93.25 93 VAL A CA 1
ATOM 717 C C . VAL A 1 93 ? -4.081 14.568 34.358 1.00 93.25 93 VAL A C 1
ATOM 719 O O . VAL A 1 93 ? -4.241 13.768 33.435 1.00 93.25 93 VAL A O 1
ATOM 722 N N . PHE A 1 94 ? -5.023 15.415 34.748 1.00 94.50 94 PHE A N 1
ATOM 723 C CA . PHE A 1 94 ? -6.240 15.665 33.991 1.00 94.50 94 PHE A CA 1
ATOM 724 C C . PHE A 1 94 ? -5.893 16.650 32.876 1.00 94.50 94 PHE A C 1
ATOM 726 O O . PHE A 1 94 ? -5.231 17.652 33.138 1.00 94.50 94 PHE A O 1
ATOM 733 N N . LYS A 1 95 ? -6.308 16.363 31.639 1.00 92.25 95 LYS A N 1
ATOM 734 C CA . LYS A 1 95 ? -5.933 17.134 30.441 1.00 92.25 95 LYS A CA 1
ATOM 735 C C . LYS A 1 95 ? -7.146 17.694 29.698 1.00 92.25 95 LYS A C 1
ATOM 737 O O . LYS A 1 95 ? -8.195 17.053 29.672 1.00 92.25 95 LYS A O 1
ATOM 742 N N . SER A 1 96 ? -7.003 18.851 29.056 1.00 82.88 96 SER A N 1
ATOM 743 C CA . SER A 1 96 ? -8.047 19.444 28.202 1.00 82.88 96 SER A CA 1
ATOM 744 C C . SER A 1 96 ? -8.412 18.557 26.999 1.00 82.88 96 SER A C 1
ATOM 746 O O . SER A 1 96 ? -9.564 18.550 26.566 1.00 82.88 96 SER A O 1
ATOM 748 N N . CYS A 1 97 ? -7.453 17.778 26.485 1.00 74.88 97 CYS A N 1
ATOM 749 C CA . CYS A 1 97 ? -7.622 16.835 25.378 1.00 74.88 97 CYS A CA 1
ATOM 750 C C . CYS A 1 97 ? -6.682 15.614 25.495 1.00 74.88 97 CYS A C 1
ATOM 752 O O . CYS A 1 97 ? -5.941 15.457 26.469 1.00 74.88 97 CYS A O 1
ATOM 754 N N . SER A 1 98 ? -6.707 14.719 24.503 1.00 70.69 98 SER A N 1
ATOM 755 C CA . SER A 1 98 ? -5.917 13.477 24.486 1.00 70.69 98 SER A CA 1
ATOM 756 C C . SER A 1 98 ? -4.419 13.663 24.208 1.00 70.69 98 SER A C 1
ATOM 758 O O . SER A 1 98 ? -3.655 12.713 24.395 1.00 70.69 98 SER A O 1
ATOM 760 N N . LEU A 1 99 ? -3.960 14.864 23.831 1.00 71.00 99 LEU A N 1
ATOM 761 C CA . LEU A 1 99 ? -2.547 15.122 23.530 1.00 71.00 99 LEU A CA 1
ATOM 762 C C . LEU A 1 99 ? -1.611 14.754 24.702 1.00 71.00 99 LEU A C 1
ATOM 764 O O . LEU A 1 99 ? -2.030 14.743 25.870 1.00 71.00 99 LEU A O 1
ATOM 768 N N . PRO A 1 100 ? -0.328 14.444 24.425 1.00 72.94 100 PRO A N 1
ATOM 769 C CA . PRO A 1 100 ? 0.655 14.221 25.475 1.00 72.94 100 PRO A CA 1
ATOM 770 C C . PRO A 1 100 ? 0.772 15.421 26.416 1.00 72.94 100 PRO A C 1
ATOM 772 O O . PRO A 1 100 ? 0.747 16.574 25.991 1.00 72.94 100 PRO A O 1
ATOM 775 N N . SER A 1 101 ? 0.981 15.152 27.704 1.00 77.00 101 SER A N 1
ATOM 776 C CA . SER A 1 101 ? 1.067 16.194 28.732 1.00 77.00 101 SER A CA 1
ATOM 777 C C . SER A 1 101 ? 2.257 17.157 28.538 1.00 77.00 101 SER A C 1
ATOM 779 O O . SER A 1 101 ? 2.328 18.163 29.219 1.00 77.00 101 SER A O 1
ATOM 781 N N . ASN A 1 102 ? 3.207 16.923 27.630 1.00 79.19 102 ASN A N 1
ATOM 782 C CA . ASN A 1 102 ? 4.246 17.908 27.282 1.00 79.19 102 ASN A CA 1
ATOM 783 C C . ASN A 1 102 ? 3.866 18.816 26.095 1.00 79.19 102 ASN A C 1
ATOM 785 O O . ASN A 1 102 ? 4.657 19.677 25.725 1.00 79.19 102 ASN A O 1
ATOM 789 N N . LYS A 1 103 ? 2.686 18.624 25.491 1.00 78.31 103 LYS A N 1
ATOM 790 C CA . LYS A 1 103 ? 2.164 19.427 24.368 1.00 78.31 103 LYS A CA 1
ATOM 791 C C . LYS A 1 103 ? 1.018 20.364 24.748 1.00 78.31 103 LYS A C 1
ATOM 793 O O . LYS A 1 103 ? 0.468 21.008 23.869 1.00 78.31 103 LYS A O 1
ATOM 798 N N . LEU A 1 104 ? 0.644 20.390 26.021 1.00 76.81 104 LEU A N 1
ATOM 799 C CA . LEU A 1 104 ? -0.444 21.213 26.542 1.00 76.81 104 LEU A CA 1
ATOM 800 C C . LEU A 1 104 ? 0.133 22.304 27.440 1.00 76.81 104 LEU A C 1
ATOM 802 O O . LEU A 1 104 ? 1.191 22.098 28.046 1.00 76.81 104 LEU A O 1
ATOM 806 N N . ASP A 1 105 ? -0.563 23.421 27.575 1.00 86.25 105 ASP A N 1
ATOM 807 C CA . ASP A 1 105 ? -0.146 24.493 28.480 1.00 86.25 105 ASP A CA 1
ATOM 808 C C . ASP A 1 105 ? -0.468 24.158 29.946 1.00 86.25 105 ASP A C 1
ATOM 810 O O . ASP A 1 105 ? -1.151 23.179 30.259 1.00 86.25 105 ASP A O 1
ATOM 814 N N . THR A 1 106 ? 0.050 24.950 30.891 1.00 87.94 106 THR A N 1
ATOM 815 C CA . THR A 1 106 ? -0.228 24.765 32.329 1.00 87.94 106 THR A CA 1
ATOM 816 C C . THR A 1 106 ? -1.711 24.931 32.646 1.00 87.94 106 THR A C 1
ATOM 818 O O . THR A 1 106 ? -2.236 24.205 33.482 1.00 87.94 106 THR A O 1
ATOM 821 N N . SER A 1 107 ? -2.401 25.848 31.959 1.00 88.12 107 SER A N 1
ATOM 822 C CA . SER A 1 107 ? -3.847 26.026 32.112 1.00 88.12 107 SER A CA 1
ATOM 823 C C . SER A 1 107 ? -4.605 24.779 31.664 1.00 88.12 107 SER A C 1
ATOM 825 O O . SER A 1 107 ? -5.614 24.433 32.262 1.00 88.12 107 SER A O 1
ATOM 827 N N . GLU A 1 108 ? -4.115 24.050 30.666 1.00 87.00 108 GLU A N 1
ATOM 828 C CA . GLU A 1 108 ? -4.766 22.880 30.072 1.00 87.00 108 GLU A CA 1
ATOM 829 C C . GLU A 1 108 ? -4.622 21.587 30.885 1.00 87.00 108 GLU A C 1
ATOM 831 O O . GLU A 1 108 ? -5.065 20.520 30.443 1.00 87.00 108 GLU A O 1
ATOM 836 N N . LYS A 1 109 ? -4.008 21.665 32.070 1.00 92.75 109 LYS A N 1
ATOM 837 C CA . LYS A 1 109 ? -3.705 20.509 32.909 1.00 92.75 109 LYS A CA 1
ATOM 838 C C . LYS A 1 109 ? -3.994 20.766 34.377 1.00 92.75 109 LYS A C 1
ATOM 840 O O . LYS A 1 109 ? -3.691 21.825 34.919 1.00 92.75 109 LYS A O 1
ATOM 845 N N . ALA A 1 110 ? -4.444 19.722 35.056 1.00 95.00 110 ALA A N 1
ATOM 846 C CA . ALA A 1 110 ? -4.529 19.700 36.506 1.00 95.00 110 ALA A CA 1
ATOM 847 C C . ALA A 1 110 ? -3.899 18.418 37.052 1.00 95.00 110 ALA A C 1
ATOM 849 O O . ALA A 1 110 ? -4.333 17.317 36.714 1.00 95.00 110 ALA A O 1
ATOM 850 N N . THR A 1 111 ? -2.887 18.548 37.909 1.00 94.44 111 THR A N 1
ATOM 851 C CA . THR A 1 111 ? -2.355 17.406 38.659 1.00 94.44 111 THR A CA 1
ATOM 852 C C . THR A 1 111 ? -3.327 17.048 39.773 1.00 94.44 111 THR A C 1
ATOM 854 O O . THR A 1 111 ? -3.696 17.896 40.585 1.00 94.44 111 THR A O 1
ATOM 857 N N . VAL A 1 112 ? -3.732 15.783 39.821 1.00 95.06 112 VAL A N 1
ATOM 858 C CA . VAL A 1 112 ? -4.642 15.247 40.832 1.00 95.06 112 VAL A CA 1
ATOM 859 C C . VAL A 1 112 ? -3.958 14.080 41.531 1.00 95.06 112 VAL A C 1
ATOM 861 O O . VAL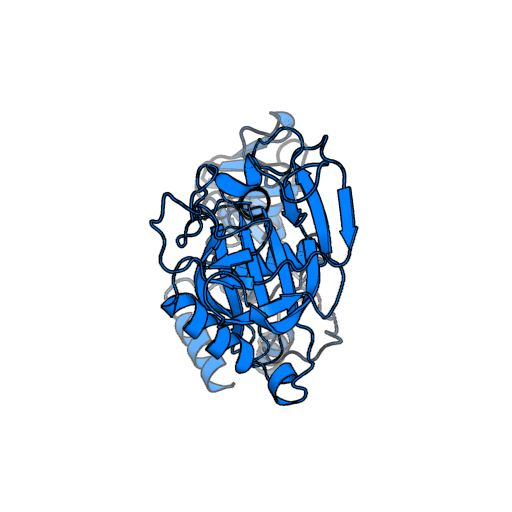 A 1 112 ? -3.475 13.150 40.886 1.00 95.06 112 VAL A O 1
ATOM 864 N N . GLN A 1 113 ? -3.899 14.158 42.857 1.00 94.88 113 GLN A N 1
ATOM 865 C CA . GLN A 1 113 ? -3.221 13.180 43.703 1.00 94.88 113 GLN A CA 1
ATOM 866 C C . GLN A 1 113 ? -4.059 11.910 43.891 1.00 94.88 113 GLN A C 1
ATOM 868 O O . GLN A 1 113 ? -5.297 11.955 43.877 1.00 94.88 113 GLN A O 1
ATOM 873 N N . ALA A 1 114 ? -3.379 10.785 44.107 1.00 93.31 114 ALA A N 1
ATOM 874 C CA . ALA A 1 114 ? -4.003 9.520 44.469 1.00 93.31 114 ALA A CA 1
ATOM 875 C C . ALA A 1 114 ? -4.902 9.663 45.714 1.00 93.31 114 ALA A C 1
ATOM 877 O O . ALA A 1 114 ? -4.638 10.442 46.628 1.00 93.31 114 ALA A O 1
ATOM 878 N N . GLY A 1 115 ? -6.002 8.914 45.741 1.00 90.31 115 GLY A N 1
ATOM 879 C CA . GLY A 1 115 ? -7.019 8.952 46.792 1.00 90.31 115 GLY A CA 1
ATOM 880 C C . GLY A 1 115 ? -8.105 10.013 46.593 1.00 90.31 115 GLY A C 1
ATOM 881 O O . GLY A 1 115 ? -9.129 9.965 47.279 1.00 90.31 115 GLY A O 1
ATOM 882 N N . ARG A 1 116 ? -7.952 10.949 45.642 1.00 94.94 116 ARG A N 1
ATOM 883 C CA . ARG A 1 116 ? -8.992 11.944 45.348 1.00 94.94 116 ARG A CA 1
ATOM 884 C C . ARG A 1 116 ? -10.262 11.263 44.829 1.00 94.94 116 ARG A C 1
ATOM 886 O O . ARG A 1 116 ? -10.215 10.505 43.862 1.00 94.94 116 ARG A O 1
ATOM 893 N N . LYS A 1 117 ? -11.404 11.596 45.436 1.00 93.12 117 LYS A N 1
ATOM 894 C CA . LYS A 1 117 ? -12.742 11.187 44.987 1.00 93.12 117 LYS A CA 1
ATOM 895 C C . LYS A 1 117 ? -13.466 12.363 44.342 1.00 93.12 117 LYS A C 1
ATOM 897 O O . LYS A 1 117 ? -13.418 13.477 44.864 1.00 93.12 117 LYS A O 1
ATOM 902 N N . LEU A 1 118 ? -14.102 12.116 43.206 1.00 90.69 118 LEU A N 1
ATOM 903 C CA . LEU A 1 118 ? -14.844 13.090 42.414 1.00 90.69 118 LEU A CA 1
ATOM 904 C C . LEU A 1 118 ? -16.161 12.466 41.956 1.00 90.69 118 LEU A C 1
ATOM 906 O O . LEU A 1 118 ? -16.225 11.272 41.687 1.00 90.69 118 LEU A O 1
ATOM 910 N N . GLU A 1 119 ? -17.196 13.284 41.821 1.00 84.75 119 GLU A N 1
ATOM 911 C CA . GLU A 1 119 ? -18.446 12.867 41.188 1.00 84.75 119 GLU A CA 1
ATOM 912 C C . GLU A 1 119 ? -18.412 13.247 39.708 1.00 84.75 119 GLU A C 1
ATOM 914 O O . GLU A 1 119 ? -18.051 14.378 39.358 1.00 84.75 119 GLU A O 1
ATOM 919 N N . ILE A 1 120 ? -18.809 12.323 38.839 1.00 77.06 120 ILE A N 1
ATOM 920 C CA . ILE A 1 120 ? -18.910 12.548 37.397 1.00 77.06 120 ILE A CA 1
ATOM 921 C C . ILE A 1 120 ? -20.340 12.327 36.928 1.00 77.06 120 ILE A C 1
ATOM 923 O O . ILE A 1 120 ? -21.045 11.470 37.452 1.00 77.06 120 ILE A O 1
ATOM 927 N N . THR A 1 121 ? -20.742 13.119 35.940 1.00 68.12 121 THR A N 1
ATOM 928 C CA . THR A 1 121 ? -22.050 13.051 35.283 1.00 68.12 121 THR A CA 1
ATOM 929 C C . THR A 1 121 ? -21.987 12.335 33.935 1.00 68.12 121 THR A C 1
ATOM 931 O O . THR A 1 121 ? -23.002 11.855 33.437 1.00 68.12 121 THR A O 1
ATOM 934 N N . GLN A 1 122 ? -20.799 12.271 33.319 1.00 60.12 122 GLN A N 1
ATOM 935 C CA . GLN A 1 122 ? -20.556 11.577 32.051 1.00 60.12 122 GLN A CA 1
ATOM 936 C C . GLN A 1 122 ? -19.153 10.964 32.013 1.00 60.12 122 GLN A C 1
ATOM 938 O O . GLN A 1 122 ? -18.207 11.516 32.581 1.00 60.12 122 GLN A O 1
ATOM 943 N N . VAL A 1 123 ? -19.014 9.862 31.275 1.00 63.62 123 VAL A N 1
ATOM 944 C CA . VAL A 1 123 ? -17.739 9.223 30.928 1.00 63.62 123 VAL A CA 1
ATOM 945 C C . VAL A 1 123 ? -17.809 8.641 29.515 1.00 63.62 123 VAL A C 1
ATOM 947 O O . VAL A 1 123 ? -18.827 8.081 29.121 1.00 63.62 123 VAL A O 1
ATOM 950 N N . ALA A 1 124 ? -16.725 8.769 28.754 1.00 56.81 124 ALA A N 1
ATOM 951 C CA . ALA A 1 124 ? -16.529 8.148 27.449 1.00 56.81 124 ALA A CA 1
ATOM 952 C C . ALA A 1 124 ? -15.070 7.702 27.294 1.00 56.81 124 ALA A C 1
ATOM 954 O O . ALA A 1 124 ? -14.170 8.310 27.873 1.00 56.81 124 ALA A O 1
ATOM 955 N N . ILE A 1 125 ? -14.812 6.675 26.485 1.00 57.72 125 ILE A N 1
ATOM 956 C CA . ILE A 1 125 ? -13.442 6.349 26.074 1.00 57.72 125 ILE A CA 1
ATOM 957 C C . ILE A 1 125 ? -12.996 7.411 25.066 1.00 57.72 125 ILE A C 1
ATOM 959 O O . ILE A 1 125 ? -13.695 7.671 24.091 1.00 57.72 125 ILE A O 1
ATOM 963 N N . ALA A 1 126 ? -11.866 8.062 25.328 1.00 55.62 126 ALA A N 1
ATOM 964 C CA . ALA A 1 126 ? -11.318 9.087 24.445 1.00 55.62 126 ALA A CA 1
ATOM 965 C C . ALA A 1 126 ? -10.327 8.504 23.433 1.00 55.62 126 ALA A C 1
ATOM 967 O O . ALA A 1 126 ? -10.316 8.905 22.273 1.00 55.62 126 ALA A O 1
ATOM 968 N N . ASP A 1 127 ? -9.489 7.574 23.886 1.00 58.84 127 ASP A N 1
ATOM 969 C CA . ASP A 1 127 ? -8.515 6.846 23.077 1.00 58.84 127 ASP A CA 1
ATOM 970 C C . ASP A 1 127 ? -8.130 5.528 23.781 1.00 58.84 127 ASP A C 1
ATOM 972 O O . ASP A 1 127 ? -8.766 5.130 24.756 1.00 58.84 127 ASP A O 1
ATOM 976 N N . ALA A 1 128 ? -7.092 4.838 23.296 1.00 53.94 128 ALA A N 1
ATOM 977 C CA . ALA A 1 128 ? -6.623 3.562 23.853 1.00 53.94 128 ALA A CA 1
ATOM 978 C C . ALA A 1 128 ? -6.221 3.629 25.344 1.00 53.94 128 ALA A C 1
ATOM 980 O O . ALA A 1 128 ? -6.169 2.608 26.031 1.00 53.94 128 ALA A O 1
ATOM 981 N N . HIS A 1 129 ? -5.920 4.825 25.847 1.00 64.69 129 HIS A N 1
ATOM 982 C CA . HIS A 1 129 ? -5.333 5.054 27.159 1.00 64.69 129 HIS A CA 1
ATOM 983 C C . HIS A 1 129 ? -6.127 6.033 28.024 1.00 64.69 129 HIS A C 1
ATOM 985 O O . HIS A 1 129 ? -6.008 5.976 29.247 1.00 64.69 129 HIS A O 1
ATOM 991 N N . HIS A 1 130 ? -6.927 6.919 27.432 1.00 72.62 130 HIS A N 1
ATOM 992 C CA . HIS A 1 130 ? -7.636 7.972 28.149 1.00 72.62 130 HIS A CA 1
ATOM 993 C C . HIS A 1 130 ? -9.151 7.808 28.094 1.00 72.62 130 HIS A C 1
ATOM 995 O O . HIS A 1 130 ? -9.731 7.384 27.094 1.00 72.62 130 HIS A O 1
ATOM 1001 N N . VAL A 1 131 ? -9.803 8.248 29.165 1.00 69.94 131 VAL A N 1
ATOM 1002 C CA . VAL A 1 131 ? -11.241 8.500 29.210 1.00 69.94 131 VAL A CA 1
ATOM 1003 C C . VAL A 1 131 ? -11.506 9.996 29.237 1.00 69.94 131 VAL A C 1
ATOM 1005 O O . VAL A 1 131 ? -10.768 10.744 29.873 1.00 69.94 131 VAL A O 1
ATOM 1008 N N . ARG A 1 132 ? -12.576 10.435 28.583 1.00 76.62 132 ARG A N 1
ATOM 1009 C CA . ARG A 1 132 ? -13.142 11.770 28.747 1.00 76.62 132 ARG A CA 1
ATOM 1010 C C . ARG A 1 132 ? -14.251 11.703 29.787 1.00 76.62 132 ARG A C 1
ATOM 1012 O O . ARG A 1 132 ? -15.205 10.954 29.606 1.00 76.62 132 ARG A O 1
ATOM 1019 N N . VAL A 1 133 ? -14.158 12.502 30.840 1.00 78.62 133 VAL A N 1
ATOM 1020 C CA . VAL A 1 133 ? -15.184 12.602 31.885 1.00 78.62 133 VAL A CA 1
ATOM 1021 C C . VAL A 1 133 ? -15.754 14.010 31.951 1.00 78.62 133 VAL A C 1
ATOM 1023 O O . VAL A 1 133 ? -15.053 14.974 31.644 1.00 78.62 133 VAL A O 1
ATOM 1026 N N . MET A 1 134 ? -17.004 14.129 32.395 1.00 78.25 134 MET A N 1
ATOM 1027 C CA . MET A 1 134 ? -17.590 15.390 32.847 1.00 78.25 134 MET A CA 1
ATOM 1028 C C . MET A 1 134 ? -17.786 15.320 34.357 1.00 78.25 134 MET A C 1
ATOM 1030 O O . MET A 1 134 ? -18.575 14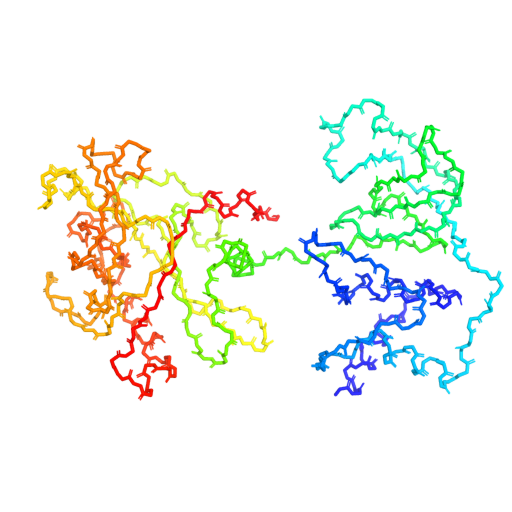.519 34.849 1.00 78.25 134 MET A O 1
ATOM 1034 N N . LEU A 1 135 ? -17.053 16.146 35.094 1.00 85.94 135 LEU A N 1
ATOM 1035 C CA . LEU A 1 135 ? -17.163 16.265 36.541 1.00 85.94 135 LEU A CA 1
ATOM 1036 C C . LEU A 1 135 ? -18.417 17.064 36.920 1.00 85.94 135 LEU A C 1
ATOM 1038 O O . LEU A 1 135 ? -18.767 18.052 36.269 1.00 85.94 135 LEU A O 1
ATOM 1042 N N . LYS A 1 136 ? -19.054 16.686 38.028 1.00 83.00 136 LYS A N 1
ATOM 1043 C CA . LYS A 1 136 ? -20.165 17.442 38.624 1.00 83.00 136 LYS A CA 1
ATOM 1044 C C . LYS A 1 136 ? -19.690 18.800 39.152 1.00 83.00 136 LYS A C 1
ATOM 1046 O O . LYS A 1 136 ? -20.286 19.832 38.843 1.00 83.00 136 LYS A O 1
ATOM 1051 N N . ALA A 1 137 ? -18.588 18.795 39.902 1.00 90.00 137 ALA A N 1
ATOM 1052 C CA . ALA A 1 137 ? -17.884 19.988 40.364 1.00 90.00 137 ALA A CA 1
ATOM 1053 C C . ALA A 1 137 ? -16.579 20.165 39.567 1.00 90.00 137 ALA A C 1
ATOM 1055 O O . ALA A 1 137 ? -15.887 19.173 39.331 1.00 90.00 137 ALA A O 1
ATOM 1056 N N . PRO A 1 138 ? -16.232 21.390 39.133 1.00 91.56 138 PRO A N 1
ATOM 1057 C CA . PRO A 1 138 ? -15.023 21.610 38.353 1.00 91.56 138 PRO A CA 1
ATOM 1058 C C . PRO A 1 138 ? -13.763 21.307 39.171 1.00 91.56 138 PRO A C 1
ATOM 1060 O O . PRO A 1 138 ? -13.710 21.522 40.382 1.00 91.56 138 PRO A O 1
ATOM 1063 N N . VAL A 1 139 ? -12.733 20.841 38.474 1.00 92.44 139 VAL A N 1
ATOM 1064 C CA . VAL A 1 139 ? -11.348 20.881 38.950 1.00 92.44 139 VAL A CA 1
ATOM 1065 C C . VAL A 1 139 ? -10.698 22.040 38.209 1.00 92.44 139 VAL A C 1
ATOM 1067 O O . VAL A 1 139 ? -10.770 22.085 36.983 1.00 92.44 139 VAL A O 1
ATOM 1070 N N . GLN A 1 140 ? -10.120 22.989 38.950 1.00 89.19 140 GLN A N 1
ATOM 1071 C CA . GLN A 1 140 ? -9.746 24.307 38.422 1.00 89.19 140 GLN A CA 1
ATOM 1072 C C . GLN A 1 140 ? -10.955 25.004 37.756 1.00 89.19 140 GLN A C 1
ATOM 1074 O O . GLN A 1 140 ? -12.011 25.132 38.371 1.00 89.19 140 GLN A O 1
ATOM 1079 N N . ASP A 1 141 ? -10.808 25.441 36.508 1.00 88.44 141 ASP A N 1
ATOM 1080 C CA . ASP A 1 141 ? -11.782 26.169 35.696 1.00 88.44 141 ASP A CA 1
ATOM 1081 C C . ASP A 1 141 ? -12.642 25.250 34.804 1.00 88.44 141 ASP A C 1
ATOM 1083 O O . ASP A 1 141 ? -13.492 25.741 34.060 1.00 88.44 141 ASP A O 1
ATOM 1087 N N . ARG A 1 142 ? -12.460 23.916 34.857 1.00 87.75 142 ARG A N 1
ATOM 1088 C CA . ARG A 1 142 ? -13.111 22.978 33.922 1.00 87.75 142 ARG A CA 1
ATOM 1089 C C . ARG A 1 142 ? -13.788 21.791 34.581 1.00 87.75 142 ARG A C 1
ATOM 1091 O O . ARG A 1 142 ? -13.343 21.227 35.582 1.00 87.75 142 ARG A O 1
ATOM 1098 N N . ARG A 1 143 ? -14.870 21.363 33.932 1.00 88.44 143 ARG A N 1
ATOM 1099 C CA . ARG A 1 143 ? -15.606 20.136 34.258 1.00 88.44 143 ARG A CA 1
ATOM 1100 C C . ARG A 1 143 ? -15.251 18.978 33.335 1.00 88.44 143 ARG A C 1
ATOM 1102 O O . ARG A 1 143 ? -15.291 17.841 33.781 1.00 88.44 143 ARG A O 1
ATOM 1109 N N . THR A 1 144 ? -14.889 19.245 32.084 1.00 84.94 144 THR A N 1
ATOM 1110 C CA . THR A 1 144 ? -14.540 18.191 31.123 1.00 84.94 144 THR A CA 1
ATOM 1111 C C . THR A 1 144 ? -13.042 17.941 31.124 1.00 84.94 144 THR A C 1
ATOM 1113 O O . THR A 1 144 ? -12.267 18.876 30.927 1.00 84.94 144 THR A O 1
ATOM 1116 N N . TRP A 1 145 ? -12.646 16.683 31.312 1.00 89.38 145 TRP A N 1
ATOM 1117 C CA . TRP A 1 145 ? -11.244 16.285 31.417 1.00 89.38 145 TRP A CA 1
ATOM 1118 C C . TRP A 1 145 ? -10.972 14.955 30.720 1.00 89.38 145 TRP A C 1
ATOM 1120 O O . TRP A 1 145 ? -11.804 14.052 30.740 1.00 89.38 145 TRP A O 1
ATOM 1130 N N . PHE A 1 146 ? -9.779 14.826 30.146 1.00 85.75 146 PHE A N 1
ATOM 1131 C CA . PHE A 1 146 ? -9.213 13.590 29.623 1.00 85.75 146 PHE A CA 1
ATOM 1132 C C . PHE A 1 146 ? -8.231 13.029 30.650 1.00 85.75 146 PHE A C 1
ATOM 1134 O O . PHE A 1 146 ? -7.283 13.711 31.043 1.00 85.75 146 PHE A O 1
ATOM 1141 N N . ILE A 1 147 ? -8.458 11.799 31.099 1.00 86.75 147 ILE A N 1
ATOM 1142 C CA . ILE A 1 147 ? -7.727 11.179 32.207 1.00 86.75 147 ILE A CA 1
ATOM 1143 C C . ILE A 1 147 ? -7.214 9.820 31.759 1.00 86.75 147 ILE A C 1
ATOM 1145 O O . ILE A 1 147 ? -7.955 9.059 31.143 1.00 86.75 147 ILE A O 1
ATOM 1149 N N . TYR A 1 148 ? -5.961 9.499 32.076 1.00 82.31 148 TYR A N 1
ATOM 1150 C CA . TYR A 1 148 ? -5.419 8.170 31.811 1.00 82.31 148 TYR A CA 1
ATOM 1151 C C . TYR A 1 148 ? -6.203 7.114 32.607 1.00 82.31 148 TYR A C 1
ATOM 1153 O O . TYR A 1 148 ? -6.225 7.147 33.839 1.00 82.31 148 TYR A O 1
ATOM 1161 N N . GLY A 1 149 ? -6.856 6.186 31.904 1.00 75.81 149 GLY A N 1
ATOM 1162 C CA . GLY A 1 149 ? -7.787 5.212 32.480 1.00 75.81 149 GLY A CA 1
ATOM 1163 C C . GLY A 1 149 ? -7.137 4.298 33.518 1.00 75.81 149 GLY A C 1
ATOM 1164 O O . GLY A 1 149 ? -7.763 3.963 34.518 1.00 75.81 149 GLY A O 1
ATOM 1165 N N . GLY A 1 150 ? -5.849 3.981 33.348 1.00 75.12 150 GLY A N 1
ATOM 1166 C CA . GLY A 1 150 ? -5.101 3.148 34.292 1.00 75.12 150 GLY A CA 1
ATOM 1167 C C . GLY A 1 150 ? -4.859 3.783 35.669 1.00 75.12 150 GLY A C 1
ATOM 1168 O O . GLY A 1 150 ? -4.445 3.076 36.582 1.00 75.12 150 GLY A O 1
ATOM 1169 N N . HIS A 1 151 ? -5.112 5.087 35.839 1.00 87.56 151 HIS A N 1
ATOM 1170 C CA . HIS A 1 151 ? -4.934 5.802 37.113 1.00 87.56 151 HIS A CA 1
ATOM 1171 C C . HIS A 1 151 ? -6.252 6.094 37.837 1.00 87.56 151 HIS A C 1
ATOM 1173 O O . HIS A 1 151 ? -6.254 6.825 38.830 1.00 87.56 151 HIS A O 1
ATOM 1179 N N . ILE A 1 152 ? -7.379 5.578 37.343 1.00 82.19 152 ILE A N 1
ATOM 1180 C CA . ILE A 1 152 ? -8.691 5.846 37.926 1.00 82.19 152 ILE A CA 1
ATOM 1181 C C . ILE A 1 152 ? -9.542 4.585 38.058 1.00 82.19 152 ILE A C 1
ATOM 1183 O O . ILE A 1 152 ? -9.393 3.597 37.339 1.00 82.19 152 ILE A O 1
ATOM 1187 N N . GLN A 1 153 ? -10.501 4.670 38.969 1.00 76.06 153 GLN A N 1
ATOM 1188 C CA . GLN A 1 153 ? -11.624 3.757 39.085 1.00 76.06 153 GLN A CA 1
ATOM 1189 C C . GLN A 1 153 ? -12.932 4.537 39.017 1.00 76.06 153 GLN A C 1
ATOM 1191 O O . GLN A 1 153 ? -13.007 5.651 39.529 1.00 76.06 153 GLN A O 1
ATOM 1196 N N . ILE A 1 154 ? -13.967 3.945 38.427 1.00 71.31 154 ILE A N 1
ATOM 1197 C CA . ILE A 1 154 ? -15.324 4.504 38.407 1.00 71.31 154 ILE A CA 1
ATOM 1198 C C . ILE A 1 154 ? -16.240 3.525 39.136 1.00 71.31 154 ILE A C 1
ATOM 1200 O O . ILE A 1 154 ? -16.336 2.365 38.746 1.00 71.31 154 ILE A O 1
ATOM 1204 N N . ASP A 1 155 ? -16.843 3.970 40.239 1.00 68.81 155 ASP A N 1
ATOM 1205 C CA . ASP A 1 155 ? -17.614 3.145 41.180 1.00 68.81 155 ASP A CA 1
ATOM 1206 C C . ASP A 1 155 ? -16.870 1.855 41.584 1.00 68.81 155 ASP A C 1
ATOM 1208 O O . ASP A 1 155 ? -17.424 0.760 41.612 1.00 68.81 155 ASP A O 1
ATOM 1212 N N . GLY A 1 156 ? -15.563 1.982 41.848 1.00 61.97 156 GLY A N 1
ATOM 1213 C CA . GLY A 1 156 ? -14.679 0.870 42.222 1.00 61.97 156 GLY A CA 1
ATOM 1214 C C . GLY A 1 156 ? -14.180 0.016 41.049 1.00 61.97 156 GLY A C 1
ATOM 1215 O O . GLY A 1 156 ? -13.261 -0.783 41.221 1.00 61.97 156 GLY A O 1
ATOM 1216 N N . CYS A 1 157 ? -14.703 0.217 39.838 1.00 53.78 157 CYS A N 1
ATOM 1217 C CA . CYS A 1 157 ? -14.275 -0.513 38.649 1.00 53.78 157 CYS A CA 1
ATOM 1218 C C . CYS A 1 157 ? -12.989 0.090 38.099 1.00 53.78 157 CYS A C 1
ATOM 1220 O O . CYS A 1 157 ? -12.967 1.272 37.751 1.00 53.78 157 CYS A O 1
ATOM 1222 N N . LYS A 1 158 ? -11.932 -0.715 37.944 1.00 62.97 158 LYS A N 1
ATOM 1223 C CA . LYS A 1 158 ? -10.786 -0.298 37.128 1.00 62.97 158 LYS A CA 1
ATOM 1224 C C . LYS A 1 158 ? -11.263 -0.116 35.696 1.00 62.97 158 LYS A C 1
ATOM 1226 O O . LYS A 1 158 ? -11.861 -1.027 35.123 1.00 62.97 158 LYS A O 1
ATOM 1231 N N . ILE A 1 159 ? -10.959 1.034 35.108 1.00 58.38 159 ILE A N 1
ATOM 1232 C CA . ILE A 1 159 ? -11.064 1.179 33.664 1.00 58.38 159 ILE A CA 1
ATOM 1233 C C . ILE A 1 159 ? -9.851 0.448 33.108 1.00 58.38 159 ILE A C 1
ATOM 1235 O O . ILE A 1 159 ? -8.747 0.991 33.070 1.00 58.38 159 ILE A O 1
ATOM 1239 N N . ALA A 1 160 ? -10.032 -0.833 32.770 1.00 47.78 160 ALA A N 1
ATOM 1240 C CA . ALA A 1 160 ? -9.036 -1.544 31.989 1.00 47.78 160 ALA A CA 1
ATOM 1241 C C . ALA A 1 160 ? -8.733 -0.649 30.787 1.00 47.78 160 ALA A C 1
ATOM 1243 O O . ALA A 1 160 ? -9.667 -0.223 30.102 1.00 47.78 160 ALA A O 1
ATOM 1244 N N . ALA A 1 161 ? -7.456 -0.307 30.577 1.00 46.38 161 ALA A N 1
ATOM 1245 C CA . ALA A 1 161 ? -7.041 0.275 29.312 1.00 46.38 161 ALA A CA 1
ATOM 1246 C C . ALA A 1 161 ? -7.721 -0.573 28.242 1.00 46.38 161 ALA A C 1
ATOM 1248 O O . ALA A 1 161 ? -7.573 -1.802 28.270 1.00 46.38 161 ALA A O 1
ATOM 1249 N N . VAL A 1 162 ? -8.558 0.044 27.400 1.00 41.75 162 VAL A N 1
ATOM 1250 C CA . VAL A 1 162 ? -9.114 -0.661 26.254 1.00 41.75 162 VAL A CA 1
ATOM 1251 C C . VAL A 1 162 ? -7.882 -0.953 25.431 1.00 41.75 162 VAL A C 1
ATOM 1253 O O . VAL A 1 162 ? -7.392 -0.099 24.696 1.00 41.75 162 VAL A O 1
ATOM 1256 N N . GLY A 1 163 ? -7.308 -2.131 25.658 1.00 41.00 163 GLY A N 1
ATOM 1257 C CA . GLY A 1 163 ? -6.232 -2.674 24.877 1.00 41.00 163 GLY A CA 1
ATOM 1258 C C . GLY A 1 163 ? -6.832 -2.902 23.512 1.00 41.00 163 GLY A C 1
ATOM 1259 O O . GLY A 1 163 ? -7.216 -4.018 23.175 1.00 41.00 163 GLY A O 1
ATOM 1260 N N . THR A 1 164 ? -6.972 -1.828 22.733 1.00 41.00 164 THR A N 1
ATOM 1261 C CA . THR A 1 164 ? -7.062 -1.945 21.297 1.00 41.00 164 THR A CA 1
ATOM 1262 C C . THR A 1 164 ? -5.815 -2.722 20.956 1.00 41.00 164 THR A C 1
ATOM 1264 O O . THR A 1 164 ? -4.693 -2.262 21.179 1.00 41.00 164 THR A O 1
ATOM 1267 N N . LYS A 1 165 ? -6.010 -3.980 20.559 1.00 45.34 165 LYS A N 1
ATOM 1268 C CA . LYS A 1 165 ? -4.916 -4.761 20.017 1.00 45.34 165 LYS A CA 1
ATOM 1269 C C . LYS A 1 165 ? -4.256 -3.849 18.979 1.00 45.34 165 LYS A C 1
ATOM 1271 O O . LYS A 1 165 ? -4.995 -3.318 18.141 1.00 45.34 165 LYS A O 1
ATOM 1276 N N . PRO A 1 166 ? -2.932 -3.627 19.057 1.00 57.16 166 PRO A N 1
ATOM 1277 C CA . PRO A 1 166 ? -2.180 -2.990 17.994 1.00 57.16 166 PRO A CA 1
ATOM 1278 C C . PRO A 1 166 ? -2.748 -3.380 16.640 1.00 57.16 166 PRO A C 1
ATOM 1280 O O . PRO A 1 166 ? -2.828 -4.577 16.338 1.00 57.16 166 PRO A O 1
ATOM 1283 N N . LYS A 1 167 ? -3.207 -2.390 15.863 1.00 69.88 167 LYS A N 1
ATOM 1284 C CA . LYS A 1 167 ? -3.665 -2.672 14.505 1.00 69.88 167 LYS A CA 1
ATOM 1285 C C . LYS A 1 167 ? -2.528 -3.387 13.790 1.00 69.88 167 LYS A C 1
ATOM 1287 O O . LYS A 1 167 ? -1.390 -2.916 13.790 1.00 69.88 167 LYS A O 1
ATOM 1292 N N . THR A 1 168 ? -2.847 -4.514 13.186 1.00 86.50 168 THR A N 1
ATOM 1293 C CA . THR A 1 168 ? -1.960 -5.186 12.239 1.00 86.50 168 THR A CA 1
ATOM 1294 C C . THR A 1 168 ? -1.636 -4.248 11.073 1.00 86.50 168 THR A C 1
ATOM 1296 O O . THR A 1 168 ? -2.332 -3.251 10.841 1.00 86.50 168 THR A O 1
ATOM 1299 N N . LEU A 1 169 ? -0.573 -4.541 10.323 1.00 87.81 169 LEU A N 1
ATOM 1300 C CA . LEU A 1 169 ? -0.189 -3.717 9.177 1.00 87.81 169 LEU A CA 1
ATOM 1301 C C . LEU A 1 169 ? -1.316 -3.662 8.131 1.00 87.81 169 LEU A C 1
ATOM 1303 O O . LEU A 1 169 ? -1.637 -2.585 7.634 1.00 87.81 169 LEU A O 1
ATOM 1307 N N . GLU A 1 170 ? -1.990 -4.781 7.857 1.00 91.06 170 GLU A N 1
ATOM 1308 C CA . GLU A 1 170 ? -3.134 -4.826 6.945 1.00 91.06 170 GLU A CA 1
ATOM 1309 C C . GLU A 1 170 ? -4.322 -3.970 7.422 1.00 91.06 170 GLU A C 1
ATOM 1311 O O . GLU A 1 170 ? -4.955 -3.292 6.610 1.00 91.06 170 GLU A O 1
ATOM 1316 N N . GLU A 1 171 ? -4.594 -3.910 8.729 1.00 90.19 171 GLU A N 1
ATOM 1317 C CA . GLU A 1 171 ? -5.626 -3.029 9.294 1.00 90.19 171 GLU A CA 1
ATOM 1318 C C . GLU A 1 171 ? -5.243 -1.546 9.174 1.00 90.19 171 GLU A C 1
ATOM 1320 O O . GLU A 1 171 ? -6.113 -0.705 8.926 1.00 90.19 171 GLU A O 1
ATOM 1325 N N . LYS A 1 172 ? -3.951 -1.212 9.307 1.00 89.50 172 LYS A N 1
ATOM 1326 C CA . LYS A 1 172 ? -3.437 0.151 9.083 1.00 89.50 172 LYS A CA 1
ATOM 1327 C C . LYS A 1 172 ? -3.561 0.556 7.616 1.00 89.50 172 LYS A C 1
ATOM 1329 O O . LYS A 1 172 ? -4.082 1.632 7.337 1.00 89.50 172 LYS A O 1
ATOM 1334 N N . ILE A 1 173 ? -3.173 -0.318 6.684 1.00 95.38 173 ILE A N 1
ATOM 1335 C CA . ILE A 1 173 ? -3.284 -0.079 5.235 1.00 95.38 173 ILE A CA 1
ATOM 1336 C C . ILE A 1 173 ? -4.743 0.156 4.833 1.00 95.38 173 ILE A C 1
ATOM 1338 O O . ILE A 1 173 ? -5.042 1.118 4.124 1.00 95.38 173 ILE A O 1
ATOM 1342 N N . VAL A 1 174 ? -5.669 -0.685 5.304 1.00 95.44 174 VAL A N 1
ATOM 1343 C CA . VAL A 1 174 ? -7.101 -0.531 5.005 1.00 95.44 174 VAL A CA 1
ATOM 1344 C C . VAL A 1 174 ? -7.645 0.784 5.560 1.00 95.44 174 VAL A C 1
ATOM 1346 O O . VAL A 1 174 ? -8.352 1.493 4.842 1.00 95.44 174 VAL A O 1
ATOM 1349 N N . ALA A 1 175 ? -7.306 1.133 6.804 1.00 89.12 175 ALA A N 1
ATOM 1350 C CA . ALA A 1 175 ? -7.732 2.393 7.410 1.00 89.12 175 ALA A CA 1
ATOM 1351 C C . ALA A 1 175 ? -7.160 3.612 6.665 1.00 89.12 175 ALA A C 1
ATOM 1353 O O . ALA A 1 175 ? -7.873 4.591 6.447 1.00 89.12 175 ALA A O 1
ATOM 1354 N N . TYR A 1 176 ? -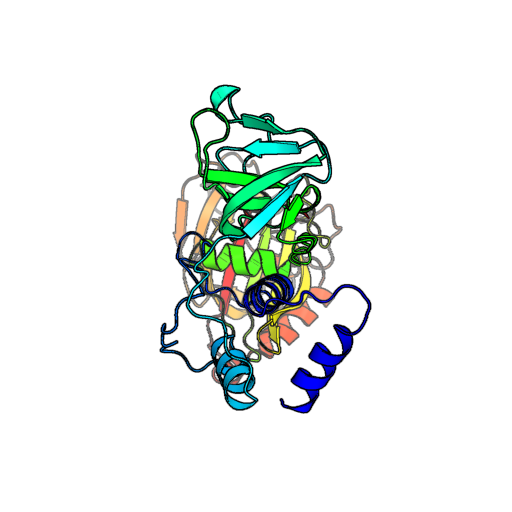5.904 3.535 6.221 1.00 94.19 176 TYR A N 1
ATOM 1355 C CA . TYR A 1 176 ? -5.270 4.563 5.402 1.00 94.19 176 TYR A CA 1
ATOM 1356 C C . TYR A 1 176 ? -5.966 4.734 4.055 1.00 94.19 176 TYR A C 1
ATOM 1358 O O . TYR A 1 176 ? -6.319 5.853 3.687 1.00 94.19 176 TYR A O 1
ATOM 1366 N N . CYS A 1 177 ? -6.241 3.633 3.354 1.00 95.44 177 CYS A N 1
ATOM 1367 C CA . CYS A 1 177 ? -6.951 3.674 2.079 1.00 95.44 177 CYS A CA 1
ATOM 1368 C C . CYS A 1 177 ? -8.340 4.305 2.234 1.00 95.44 177 CYS A C 1
ATOM 1370 O O . CYS A 1 177 ? -8.684 5.204 1.474 1.00 95.44 177 CYS A O 1
ATOM 1372 N N . GLN A 1 178 ? -9.099 3.918 3.264 1.00 92.88 178 GLN A N 1
ATOM 1373 C CA . GLN A 1 178 ? -10.404 4.517 3.566 1.00 92.88 178 GLN A CA 1
ATOM 1374 C C . GLN A 1 178 ? -10.297 6.018 3.848 1.00 92.88 178 GLN A C 1
ATOM 1376 O O . GLN A 1 178 ? -11.069 6.801 3.300 1.00 92.88 178 GLN A O 1
ATOM 1381 N N . LYS A 1 179 ? -9.311 6.433 4.653 1.00 90.88 179 LYS A N 1
ATOM 1382 C CA . LYS A 1 179 ? -9.080 7.845 4.977 1.00 90.88 179 LYS A CA 1
ATOM 1383 C C . LYS A 1 179 ? -8.691 8.678 3.751 1.00 90.88 179 LYS A C 1
ATOM 1385 O O . LYS A 1 179 ? -9.089 9.833 3.657 1.00 90.88 179 LYS A O 1
ATOM 1390 N N . LYS A 1 180 ? -7.942 8.101 2.808 1.00 92.94 180 LYS A N 1
ATOM 1391 C CA . LYS A 1 180 ? -7.574 8.741 1.532 1.00 92.94 180 LYS A CA 1
ATOM 1392 C C . LYS A 1 180 ? -8.671 8.654 0.463 1.00 92.94 180 LYS A C 1
ATOM 1394 O O . LYS A 1 180 ? -8.482 9.180 -0.628 1.00 92.94 180 LYS A O 1
ATOM 1399 N N . GLY A 1 181 ? -9.799 7.998 0.751 1.00 95.31 181 GLY A N 1
ATOM 1400 C CA . GLY A 1 181 ? -10.884 7.790 -0.211 1.00 95.31 181 GLY A CA 1
ATOM 1401 C C . GLY A 1 181 ? -10.577 6.746 -1.291 1.00 95.31 181 GLY A C 1
ATOM 1402 O O . GLY A 1 181 ? -11.289 6.668 -2.289 1.00 95.31 181 GLY A O 1
ATOM 1403 N N . TYR A 1 182 ? -9.533 5.933 -1.115 1.00 97.88 182 TYR A N 1
ATOM 1404 C CA . TYR A 1 182 ? -9.216 4.832 -2.020 1.00 97.88 182 TYR A CA 1
ATOM 1405 C C . TYR A 1 182 ? -10.201 3.682 -1.825 1.00 97.88 182 TYR A C 1
ATOM 1407 O O . TYR A 1 182 ? -10.534 3.295 -0.699 1.00 97.88 182 TYR A O 1
ATOM 1415 N N . LYS A 1 183 ? -10.640 3.088 -2.935 1.00 97.00 183 LYS A N 1
ATOM 1416 C CA . LYS A 1 183 ? -11.537 1.939 -2.904 1.00 97.00 183 LYS A CA 1
ATOM 1417 C C . LYS A 1 183 ? -10.805 0.727 -2.329 1.00 97.00 183 LYS A C 1
ATOM 1419 O O . LYS A 1 183 ? -9.729 0.374 -2.804 1.00 97.00 183 LYS A O 1
ATOM 1424 N N . ILE A 1 184 ? -11.420 0.076 -1.345 1.00 96.88 184 ILE A N 1
ATOM 1425 C CA . ILE A 1 184 ? -11.009 -1.234 -0.839 1.00 96.88 184 ILE A CA 1
ATOM 1426 C C . ILE A 1 184 ? -12.192 -2.176 -0.990 1.00 96.88 184 ILE A C 1
ATOM 1428 O O . ILE A 1 184 ? -13.239 -1.970 -0.373 1.00 96.88 184 ILE A O 1
ATOM 1432 N N . ASP A 1 185 ? -12.010 -3.187 -1.825 1.00 97.00 185 ASP A N 1
ATOM 1433 C CA . ASP A 1 185 ? -12.984 -4.238 -2.058 1.00 97.00 185 ASP A CA 1
ATOM 1434 C C . ASP A 1 185 ? -12.967 -5.223 -0.877 1.00 97.00 185 ASP A C 1
ATOM 1436 O O . ASP A 1 185 ? -11.898 -5.677 -0.453 1.00 97.00 185 ASP A O 1
ATOM 1440 N N . LYS A 1 186 ? -14.145 -5.522 -0.321 1.00 95.31 186 LYS A N 1
ATOM 1441 C CA . LYS A 1 186 ? -14.305 -6.326 0.910 1.00 95.31 186 LYS A CA 1
ATOM 1442 C C . LYS A 1 186 ? -15.033 -7.644 0.669 1.00 95.31 186 LYS A C 1
ATOM 1444 O O . LYS A 1 186 ? -15.165 -8.452 1.585 1.00 95.31 186 LYS A O 1
ATOM 1449 N N . GLU A 1 187 ? -15.539 -7.839 -0.539 1.00 95.31 187 GLU A N 1
ATOM 1450 C CA . GLU A 1 187 ? -16.239 -9.038 -0.951 1.00 95.31 187 GLU A CA 1
ATOM 1451 C C . GLU A 1 187 ? -15.295 -10.250 -0.880 1.00 95.31 187 GLU A C 1
ATOM 1453 O O . GLU A 1 187 ? -14.113 -10.135 -1.232 1.00 95.31 187 GLU A O 1
ATOM 1458 N N . PRO A 1 188 ? -15.787 -11.424 -0.442 1.00 92.31 188 PRO A N 1
ATOM 1459 C CA . PRO A 1 188 ? -14.965 -12.622 -0.332 1.00 92.31 188 PRO A CA 1
ATOM 1460 C C . PRO A 1 188 ? -14.215 -12.937 -1.630 1.00 92.31 188 PRO A C 1
ATOM 1462 O O . PRO A 1 188 ? -14.790 -12.965 -2.719 1.00 92.31 188 PRO A O 1
ATOM 1465 N N . GLY A 1 189 ? -12.911 -13.178 -1.512 1.00 93.69 189 GLY A N 1
ATOM 1466 C CA . GLY A 1 189 ? -12.049 -13.511 -2.641 1.00 93.69 189 GLY A CA 1
ATOM 1467 C C . GLY A 1 189 ? -11.584 -12.329 -3.500 1.00 93.69 189 GLY A C 1
ATOM 1468 O O . GLY A 1 189 ? -10.648 -12.531 -4.278 1.00 93.69 189 GLY A O 1
ATOM 1469 N N . TYR A 1 190 ? -12.146 -11.119 -3.365 1.00 98.12 190 TYR A N 1
ATOM 1470 C CA . TYR A 1 190 ? -11.671 -9.950 -4.119 1.00 98.12 190 TYR A CA 1
ATOM 1471 C C . TYR A 1 190 ? -10.279 -9.534 -3.633 1.00 98.12 190 TYR A C 1
ATOM 1473 O O . TYR A 1 190 ? -9.999 -9.472 -2.433 1.00 98.12 190 TYR A O 1
ATOM 1481 N N . LYS A 1 191 ? -9.382 -9.279 -4.588 1.00 98.50 191 LYS A N 1
ATOM 1482 C CA . LYS A 1 191 ? -7.980 -8.947 -4.336 1.00 98.50 191 LYS A CA 1
ATOM 1483 C C . LYS A 1 191 ? -7.769 -7.440 -4.405 1.00 98.50 191 LYS A C 1
ATOM 1485 O O . LYS A 1 191 ? -8.154 -6.789 -5.377 1.00 98.50 191 LYS A O 1
ATOM 1490 N N . ASN A 1 192 ? -7.108 -6.899 -3.389 1.00 98.75 192 ASN A N 1
ATOM 1491 C CA . ASN A 1 192 ? -6.642 -5.518 -3.354 1.00 98.75 192 ASN A CA 1
ATOM 1492 C C . ASN A 1 192 ? -5.120 -5.525 -3.513 1.00 98.75 192 ASN A C 1
ATOM 1494 O O . ASN A 1 192 ? -4.435 -6.125 -2.687 1.00 98.75 192 ASN A O 1
ATOM 1498 N N . ILE A 1 193 ? -4.599 -4.889 -4.565 1.00 98.88 193 ILE A N 1
ATOM 1499 C CA . ILE A 1 193 ? -3.156 -4.780 -4.821 1.00 98.88 193 ILE A CA 1
ATOM 1500 C C . ILE A 1 193 ? -2.671 -3.448 -4.252 1.00 98.88 193 ILE A C 1
ATOM 1502 O O . ILE A 1 193 ? -3.159 -2.390 -4.657 1.00 98.88 193 ILE A O 1
ATOM 1506 N N . ILE A 1 194 ? -1.715 -3.493 -3.327 1.00 98.81 194 ILE A N 1
ATOM 1507 C CA . ILE A 1 194 ? -1.132 -2.305 -2.699 1.00 98.81 194 ILE A CA 1
ATOM 1508 C C . ILE A 1 194 ? 0.385 -2.350 -2.843 1.00 98.81 194 ILE A C 1
ATOM 1510 O O . ILE A 1 194 ? 1.007 -3.370 -2.557 1.00 98.81 194 ILE A O 1
ATOM 1514 N N . TYR A 1 195 ? 0.975 -1.234 -3.249 1.00 98.81 195 TYR A N 1
ATOM 1515 C CA . TYR A 1 195 ? 2.404 -0.988 -3.161 1.00 98.81 195 TYR A CA 1
ATOM 1516 C C . TYR A 1 195 ? 2.683 0.047 -2.078 1.00 98.81 195 TYR A C 1
ATOM 1518 O O . TYR A 1 195 ? 1.992 1.065 -2.011 1.00 98.81 195 TYR A O 1
ATOM 1526 N N . ILE A 1 196 ? 3.687 -0.216 -1.244 1.00 98.56 196 ILE A N 1
ATOM 1527 C CA . ILE A 1 196 ? 4.122 0.696 -0.182 1.00 98.56 196 ILE A CA 1
ATOM 1528 C C . ILE A 1 196 ? 5.586 1.024 -0.406 1.00 98.56 196 ILE A C 1
ATOM 1530 O O . ILE A 1 196 ? 6.424 0.123 -0.369 1.00 98.56 196 ILE A O 1
ATOM 1534 N N . GLU A 1 197 ? 5.870 2.301 -0.628 1.00 98.50 197 GLU A N 1
ATOM 1535 C CA . GLU A 1 197 ? 7.237 2.779 -0.785 1.00 98.50 197 GLU A CA 1
ATOM 1536 C C . GLU A 1 197 ? 7.957 2.893 0.567 1.00 98.50 197 GLU A C 1
ATOM 1538 O O . GLU A 1 197 ? 7.369 3.343 1.556 1.00 98.50 197 GLU A O 1
ATOM 1543 N N . GLY A 1 198 ? 9.231 2.499 0.608 1.00 96.94 198 GLY A N 1
ATOM 1544 C CA . GLY A 1 198 ? 10.130 2.720 1.737 1.00 96.94 198 GLY A CA 1
ATOM 1545 C C . GLY A 1 198 ? 9.767 1.946 3.006 1.00 96.94 198 GLY A C 1
ATOM 1546 O O . GLY A 1 198 ? 9.990 2.446 4.112 1.00 96.94 198 GLY A O 1
ATOM 1547 N N . MET A 1 199 ? 9.194 0.744 2.878 1.00 95.75 199 MET A N 1
ATOM 1548 C CA . MET A 1 199 ? 8.745 -0.075 4.011 1.00 95.75 199 MET A CA 1
ATOM 1549 C C . MET A 1 199 ? 9.306 -1.503 3.961 1.00 95.75 199 MET A C 1
ATOM 1551 O O . MET A 1 199 ? 9.349 -2.147 2.917 1.00 95.75 199 MET A O 1
ATOM 1555 N N . ASN A 1 200 ? 9.724 -2.017 5.115 1.00 86.62 200 ASN A N 1
ATOM 1556 C CA . ASN A 1 200 ? 10.156 -3.400 5.301 1.00 86.62 200 ASN A CA 1
ATOM 1557 C C . ASN A 1 200 ? 8.955 -4.325 5.577 1.00 86.62 200 ASN A C 1
ATOM 1559 O O . ASN A 1 200 ? 7.930 -3.858 6.076 1.00 86.62 200 ASN A O 1
ATOM 1563 N N . PRO A 1 201 ? 9.066 -5.648 5.340 1.00 82.44 201 PRO A N 1
ATOM 1564 C CA . PRO A 1 201 ? 7.963 -6.590 5.567 1.00 82.44 201 PRO A CA 1
ATOM 1565 C C . PRO A 1 201 ? 7.417 -6.640 7.004 1.00 82.44 201 PRO A C 1
ATOM 1567 O O . PRO A 1 201 ? 6.282 -7.062 7.204 1.00 82.44 201 PRO A O 1
ATOM 1570 N N . ASP A 1 202 ? 8.202 -6.213 7.996 1.00 81.25 202 ASP A N 1
ATOM 1571 C CA . ASP A 1 202 ? 7.787 -6.096 9.401 1.00 81.25 202 ASP A CA 1
ATOM 1572 C C . ASP A 1 202 ? 6.991 -4.807 9.706 1.00 81.25 202 ASP A C 1
ATOM 1574 O O . ASP A 1 202 ? 6.552 -4.597 10.836 1.00 81.25 202 ASP A O 1
ATOM 1578 N N . GLY A 1 203 ? 6.777 -3.951 8.701 1.00 83.69 203 GLY A N 1
ATOM 1579 C CA . GLY A 1 203 ? 6.056 -2.684 8.807 1.00 83.69 203 GLY A CA 1
ATOM 1580 C C . GLY A 1 203 ? 6.912 -1.493 9.243 1.00 83.69 203 GLY A C 1
ATOM 1581 O O . GLY A 1 203 ? 6.373 -0.397 9.400 1.00 83.69 203 GLY A O 1
ATOM 1582 N N . THR A 1 204 ? 8.223 -1.671 9.436 1.00 86.50 204 THR A N 1
ATOM 1583 C CA . THR A 1 204 ? 9.150 -0.570 9.738 1.00 86.50 204 THR A CA 1
ATOM 1584 C C . THR A 1 204 ? 9.550 0.194 8.476 1.00 86.50 204 THR A C 1
ATOM 1586 O O . THR A 1 204 ? 9.564 -0.358 7.376 1.00 86.50 204 THR A O 1
ATOM 1589 N N . LEU A 1 205 ? 9.890 1.477 8.617 1.00 92.75 205 LEU A N 1
ATOM 1590 C CA . LEU A 1 205 ? 10.424 2.266 7.504 1.00 92.75 205 LEU A CA 1
ATOM 1591 C C . LEU A 1 205 ? 11.880 1.903 7.227 1.00 92.75 205 LEU A C 1
ATOM 1593 O O . LEU A 1 205 ? 12.648 1.607 8.142 1.00 92.75 205 LEU A O 1
ATOM 1597 N N . ASN A 1 206 ? 12.276 2.024 5.966 1.00 93.88 206 ASN A N 1
ATOM 1598 C CA . ASN A 1 206 ? 13.676 2.064 5.568 1.00 93.88 206 ASN A CA 1
ATOM 1599 C C . ASN A 1 206 ? 14.026 3.430 4.952 1.00 93.88 206 ASN A C 1
ATOM 1601 O O . ASN A 1 206 ? 13.213 4.353 4.907 1.00 93.88 206 ASN A O 1
ATOM 1605 N N . ASN A 1 207 ? 15.276 3.588 4.525 1.00 93.94 207 ASN A N 1
ATOM 1606 C CA . ASN A 1 207 ? 15.791 4.856 4.008 1.00 93.94 207 ASN A CA 1
ATOM 1607 C C . ASN A 1 207 ? 15.327 5.198 2.580 1.00 93.94 207 ASN A C 1
ATOM 1609 O O . ASN A 1 207 ? 15.716 6.250 2.081 1.00 93.94 207 ASN A O 1
ATOM 1613 N N . ASN A 1 208 ? 14.539 4.334 1.934 1.00 94.06 208 ASN A N 1
ATOM 1614 C CA . ASN A 1 208 ? 14.116 4.458 0.542 1.00 94.06 208 ASN A CA 1
ATOM 1615 C C . ASN A 1 208 ? 15.275 4.763 -0.438 1.00 94.06 208 ASN A C 1
ATOM 1617 O O . ASN A 1 208 ? 15.178 5.628 -1.303 1.00 94.06 208 ASN A O 1
ATOM 1621 N N . ALA A 1 209 ? 16.425 4.102 -0.256 1.00 96.31 209 ALA A N 1
ATOM 1622 C CA . ALA A 1 209 ? 17.582 4.279 -1.129 1.00 96.31 209 ALA A CA 1
ATOM 1623 C C . ALA A 1 209 ? 17.291 3.888 -2.592 1.00 96.31 209 ALA A C 1
ATOM 1625 O O . ALA A 1 209 ? 16.723 2.828 -2.863 1.00 96.31 209 ALA A O 1
ATOM 1626 N N . LEU A 1 210 ? 17.771 4.711 -3.531 1.00 96.38 210 LEU A N 1
ATOM 1627 C CA . LEU A 1 210 ? 17.721 4.437 -4.967 1.00 96.38 210 LEU A CA 1
ATOM 1628 C C . LEU A 1 210 ? 18.338 3.069 -5.295 1.00 96.38 210 LEU A C 1
ATOM 1630 O O . LEU A 1 210 ? 19.406 2.715 -4.793 1.00 96.38 210 LEU A O 1
ATOM 1634 N N . ASN A 1 211 ? 17.712 2.356 -6.237 1.00 97.50 211 ASN A N 1
ATOM 1635 C CA . ASN A 1 211 ? 18.192 1.093 -6.804 1.00 97.50 211 ASN A CA 1
ATOM 1636 C C . ASN A 1 211 ? 18.192 -0.100 -5.838 1.00 97.50 211 ASN A C 1
ATOM 1638 O O . ASN A 1 211 ? 18.879 -1.088 -6.093 1.00 97.50 211 ASN A O 1
ATOM 1642 N N . VAL A 1 212 ? 17.408 -0.036 -4.766 1.00 97.62 212 VAL A N 1
ATOM 1643 C CA . VAL A 1 212 ? 17.247 -1.122 -3.796 1.00 97.62 212 VAL A CA 1
ATOM 1644 C C . VAL A 1 212 ? 15.820 -1.668 -3.874 1.00 97.62 212 VAL A C 1
ATOM 1646 O O . VAL A 1 212 ? 14.876 -0.940 -4.152 1.00 97.62 212 VAL A O 1
ATOM 1649 N N . TRP A 1 213 ? 15.652 -2.968 -3.633 1.00 97.50 213 TRP A N 1
ATOM 1650 C CA . TRP A 1 213 ? 14.337 -3.598 -3.479 1.00 97.50 213 TRP A CA 1
ATOM 1651 C C . TRP A 1 213 ? 13.835 -3.403 -2.040 1.00 97.50 213 TRP A C 1
ATOM 1653 O O . TRP A 1 213 ? 13.932 -4.305 -1.203 1.00 97.50 213 TRP A O 1
ATOM 1663 N N . ASN A 1 214 ? 13.399 -2.185 -1.737 1.00 96.94 214 ASN A N 1
ATOM 1664 C CA . ASN A 1 214 ? 13.050 -1.689 -0.401 1.00 96.94 214 ASN A CA 1
ATOM 1665 C C . ASN A 1 214 ? 11.588 -1.224 -0.281 1.00 96.94 214 ASN A C 1
ATOM 1667 O O . ASN A 1 214 ? 11.209 -0.643 0.736 1.00 96.94 214 ASN A O 1
ATOM 1671 N N . ASP A 1 215 ? 10.770 -1.551 -1.275 1.00 98.50 215 ASP A N 1
ATOM 1672 C CA . ASP A 1 215 ? 9.327 -1.351 -1.240 1.00 98.50 215 ASP A CA 1
ATOM 1673 C C . ASP A 1 215 ? 8.614 -2.688 -1.048 1.00 98.50 215 ASP A C 1
ATOM 1675 O O . ASP A 1 215 ? 9.199 -3.769 -1.200 1.00 98.50 215 ASP A O 1
ATOM 1679 N N . LEU A 1 216 ? 7.313 -2.627 -0.774 1.00 98.19 216 LEU A N 1
ATOM 1680 C CA . LEU A 1 216 ? 6.463 -3.809 -0.675 1.00 98.19 216 LEU A CA 1
ATOM 1681 C C . LEU A 1 216 ? 5.442 -3.851 -1.799 1.00 98.19 216 LEU A C 1
ATOM 1683 O O . LEU A 1 216 ? 4.764 -2.864 -2.066 1.00 98.19 216 LEU A O 1
ATOM 1687 N N . ARG A 1 217 ? 5.266 -5.038 -2.385 1.00 98.69 217 ARG A N 1
ATOM 1688 C CA . ARG A 1 217 ? 4.065 -5.424 -3.132 1.00 98.69 217 ARG A CA 1
ATOM 1689 C C . ARG A 1 217 ? 3.215 -6.306 -2.232 1.00 98.69 217 ARG A C 1
ATOM 1691 O O . ARG A 1 217 ? 3.672 -7.364 -1.808 1.00 98.69 217 ARG A O 1
ATOM 1698 N N . ILE A 1 218 ? 1.982 -5.898 -1.978 1.00 98.56 218 ILE A N 1
ATOM 1699 C CA . ILE A 1 218 ? 1.072 -6.536 -1.030 1.00 98.56 218 ILE A CA 1
ATOM 1700 C C . ILE A 1 218 ? -0.237 -6.890 -1.729 1.00 98.56 218 ILE A C 1
ATOM 1702 O O . ILE A 1 218 ? -0.743 -6.133 -2.560 1.00 98.56 218 ILE A O 1
ATOM 1706 N N . VAL A 1 219 ? -0.810 -8.033 -1.352 1.00 98.69 219 VAL A N 1
ATOM 1707 C CA . VAL A 1 219 ? -2.191 -8.384 -1.695 1.00 98.69 219 VAL A CA 1
ATOM 1708 C C . VAL A 1 219 ? -3.002 -8.588 -0.425 1.00 98.69 219 VAL A C 1
ATOM 1710 O O . VAL A 1 219 ? -2.660 -9.424 0.416 1.00 98.69 219 VAL A O 1
ATOM 1713 N N . ILE A 1 220 ? -4.095 -7.834 -0.308 1.00 98.44 220 ILE A N 1
ATOM 1714 C CA . ILE A 1 220 ? -5.063 -7.952 0.786 1.00 98.44 220 ILE A CA 1
ATOM 1715 C C . ILE A 1 220 ? -6.369 -8.546 0.260 1.00 98.44 220 ILE A C 1
ATOM 1717 O O . ILE A 1 220 ? -6.919 -8.097 -0.749 1.00 98.44 220 ILE A O 1
ATOM 1721 N N . GLU A 1 221 ? -6.885 -9.525 0.994 1.00 97.38 221 GLU A N 1
ATOM 1722 C CA . GLU A 1 221 ? -8.224 -10.095 0.840 1.00 97.38 221 GLU A CA 1
ATOM 1723 C C . GLU A 1 221 ? -8.970 -9.985 2.174 1.00 97.38 221 GLU A C 1
ATOM 1725 O O . GLU A 1 221 ? -8.355 -10.062 3.238 1.00 97.38 221 GLU A O 1
ATOM 1730 N N . PHE A 1 222 ? -10.291 -9.824 2.137 1.00 93.81 222 PHE A N 1
ATOM 1731 C CA . PHE A 1 222 ? -11.117 -9.885 3.340 1.00 93.81 222 PHE A CA 1
ATOM 1732 C C . PHE A 1 222 ? -11.603 -11.316 3.584 1.00 93.81 222 PHE A C 1
ATOM 1734 O O . PHE A 1 222 ? -12.257 -11.914 2.731 1.00 93.81 222 PHE A O 1
ATOM 1741 N N . LYS A 1 223 ? -11.301 -11.850 4.771 1.00 85.00 223 LYS A N 1
ATOM 1742 C CA . LYS A 1 223 ? -11.790 -13.146 5.262 1.00 85.00 223 LYS A CA 1
ATOM 1743 C C . LYS A 1 223 ? -12.528 -12.924 6.573 1.00 85.00 223 LYS A C 1
ATOM 1745 O O . LYS A 1 223 ? -11.994 -12.276 7.472 1.00 85.00 223 LYS A O 1
ATOM 1750 N N . ASP A 1 224 ? -13.765 -13.406 6.656 1.00 85.38 224 ASP A N 1
ATOM 1751 C CA . ASP A 1 224 ? -14.642 -13.228 7.823 1.00 85.38 224 ASP A CA 1
ATOM 1752 C C . ASP A 1 224 ? -14.763 -11.755 8.263 1.00 85.38 224 ASP A C 1
ATOM 1754 O O . ASP A 1 224 ? -14.673 -11.415 9.443 1.00 85.38 224 ASP A O 1
ATOM 1758 N N . GLY A 1 225 ? -14.883 -10.851 7.283 1.00 82.31 225 GLY A N 1
ATOM 1759 C CA . GLY A 1 225 ? -14.989 -9.405 7.505 1.00 82.31 225 GLY A CA 1
ATOM 1760 C C . GLY A 1 225 ? -13.690 -8.709 7.932 1.00 82.31 225 GLY A C 1
ATOM 1761 O O . GLY A 1 225 ? -13.697 -7.494 8.130 1.00 82.31 225 GLY A O 1
ATOM 1762 N N . LYS A 1 226 ? -12.567 -9.431 8.045 1.00 87.31 226 LYS A N 1
ATOM 1763 C CA . LYS A 1 226 ? -11.267 -8.881 8.456 1.00 87.31 226 LYS A CA 1
ATOM 1764 C C . LYS A 1 226 ? -10.265 -8.891 7.306 1.00 87.31 226 LYS A C 1
ATOM 1766 O O . LYS A 1 226 ? -10.220 -9.872 6.560 1.00 87.31 226 LYS A O 1
ATOM 1771 N N . PRO A 1 227 ? -9.430 -7.848 7.165 1.00 94.44 227 PRO A N 1
ATOM 1772 C CA . PRO A 1 227 ? -8.366 -7.879 6.179 1.00 94.44 227 PRO A CA 1
ATOM 1773 C C . PRO A 1 227 ? -7.342 -8.953 6.544 1.00 94.44 227 PRO A C 1
ATOM 1775 O O . PRO A 1 227 ? -7.026 -9.178 7.713 1.00 94.44 227 PRO A O 1
ATOM 1778 N N . LYS A 1 228 ? -6.830 -9.625 5.520 1.00 93.75 228 LYS A N 1
ATOM 1779 C CA . LYS A 1 228 ? -5.742 -10.589 5.603 1.00 93.75 228 LYS A CA 1
ATOM 1780 C C . LYS A 1 228 ? -4.743 -10.283 4.504 1.00 93.75 228 LYS A C 1
ATOM 1782 O O . LYS A 1 228 ? -5.100 -10.238 3.326 1.00 93.75 228 LYS A O 1
ATOM 1787 N N . MET A 1 229 ? -3.486 -10.114 4.894 1.00 93.50 229 MET A N 1
ATOM 1788 C CA . MET A 1 229 ? -2.376 -10.086 3.953 1.00 93.50 229 MET A CA 1
ATOM 1789 C C . MET A 1 229 ? -2.132 -11.509 3.447 1.00 93.50 229 MET A C 1
ATOM 1791 O O . MET A 1 229 ? -1.680 -12.371 4.195 1.00 93.50 229 MET A O 1
ATOM 1795 N N . ILE A 1 230 ? -2.481 -11.770 2.189 1.00 95.75 230 ILE A N 1
ATOM 1796 C CA . ILE A 1 230 ? -2.325 -13.095 1.564 1.00 95.75 230 ILE A CA 1
ATOM 1797 C C . ILE A 1 230 ? -1.085 -13.179 0.666 1.00 95.75 230 ILE A C 1
ATOM 1799 O O . ILE A 1 230 ? -0.797 -14.232 0.107 1.00 95.75 230 ILE A O 1
ATOM 1803 N N . GLY A 1 231 ? -0.356 -12.071 0.528 1.00 93.56 231 GLY A N 1
ATOM 1804 C CA . GLY A 1 231 ? 0.920 -12.003 -0.168 1.00 93.56 231 GLY A CA 1
ATOM 1805 C C . GLY A 1 231 ? 1.658 -10.710 0.163 1.00 93.56 231 GLY A C 1
ATOM 1806 O O . GLY A 1 231 ? 1.033 -9.654 0.275 1.00 93.56 231 GLY A O 1
ATOM 1807 N N . CYS A 1 232 ? 2.975 -10.811 0.331 1.00 97.25 232 CYS A N 1
ATOM 1808 C CA . CYS A 1 232 ? 3.887 -9.703 0.598 1.00 97.25 232 CYS A CA 1
ATOM 1809 C C . CYS A 1 232 ? 5.250 -10.040 -0.007 1.00 97.25 232 CYS A C 1
ATOM 1811 O O . CYS A 1 232 ? 5.829 -11.077 0.318 1.00 97.25 232 CYS A O 1
ATOM 1813 N N . TRP A 1 233 ? 5.748 -9.195 -0.907 1.00 97.62 233 TRP A N 1
ATOM 1814 C CA . TRP A 1 233 ? 7.017 -9.416 -1.598 1.00 97.62 233 TRP A CA 1
ATOM 1815 C C . TRP A 1 233 ? 7.845 -8.140 -1.640 1.00 97.62 233 TRP A C 1
ATOM 1817 O O . TRP A 1 233 ? 7.297 -7.048 -1.791 1.00 97.62 233 TRP A O 1
ATOM 1827 N N . GLU A 1 234 ? 9.168 -8.309 -1.600 1.00 97.50 234 GLU A N 1
ATOM 1828 C CA . GLU A 1 234 ? 10.123 -7.247 -1.919 1.00 97.50 234 GLU A CA 1
ATOM 1829 C C . GLU A 1 234 ? 9.853 -6.718 -3.329 1.00 97.50 234 GLU A C 1
ATOM 1831 O O . GLU A 1 234 ? 9.725 -7.490 -4.292 1.00 97.50 234 GLU A O 1
ATOM 1836 N N . ALA A 1 235 ? 9.769 -5.402 -3.444 1.00 98.38 235 ALA A N 1
ATOM 1837 C CA . ALA A 1 235 ? 9.420 -4.718 -4.669 1.00 98.38 235 ALA A CA 1
ATOM 1838 C C . ALA A 1 235 ? 10.190 -3.403 -4.824 1.00 98.38 235 ALA A C 1
ATOM 1840 O O . ALA A 1 235 ? 11.006 -3.029 -3.981 1.00 98.38 235 ALA A O 1
ATOM 1841 N N . THR A 1 236 ? 9.929 -2.724 -5.936 1.00 98.19 236 THR A N 1
ATOM 1842 C CA . THR A 1 236 ? 10.264 -1.318 -6.142 1.00 98.19 236 THR A CA 1
ATOM 1843 C C . THR A 1 236 ? 9.122 -0.619 -6.879 1.00 98.19 236 THR A C 1
ATOM 1845 O O . THR A 1 236 ? 8.481 -1.193 -7.769 1.00 98.19 236 THR A O 1
ATOM 1848 N N . THR A 1 237 ? 8.865 0.618 -6.483 1.00 97.94 237 THR A N 1
ATOM 1849 C CA . THR A 1 237 ? 7.967 1.588 -7.112 1.00 97.94 237 THR A CA 1
ATOM 1850 C C . THR A 1 237 ? 8.749 2.714 -7.792 1.00 97.94 237 THR A C 1
ATOM 1852 O O . THR A 1 237 ? 8.158 3.508 -8.529 1.00 97.94 237 THR A O 1
ATOM 1855 N N . ASN A 1 238 ? 10.072 2.742 -7.599 1.00 97.00 238 ASN A N 1
ATOM 1856 C CA . ASN A 1 238 ? 11.002 3.680 -8.212 1.00 97.00 238 ASN A CA 1
ATOM 1857 C C . ASN A 1 238 ? 11.697 3.062 -9.441 1.00 97.00 238 ASN A C 1
ATOM 1859 O O . ASN A 1 238 ? 11.732 1.837 -9.621 1.00 97.00 238 ASN A O 1
ATOM 1863 N N . PRO A 1 239 ? 12.251 3.898 -10.333 1.00 97.56 239 PRO A N 1
ATOM 1864 C CA . PRO A 1 239 ? 13.117 3.434 -11.402 1.00 97.56 239 PRO A CA 1
ATOM 1865 C C . PRO A 1 239 ? 14.401 2.815 -10.838 1.00 97.56 239 PRO A C 1
ATOM 1867 O O . PRO A 1 239 ? 14.934 3.228 -9.808 1.00 97.56 239 PRO A O 1
ATOM 1870 N N . GLY A 1 240 ? 14.930 1.824 -11.551 1.00 97.56 240 GLY A N 1
ATOM 1871 C CA . GLY A 1 240 ? 16.271 1.315 -11.288 1.00 97.56 240 GLY A CA 1
ATOM 1872 C C . GLY A 1 240 ? 17.339 2.323 -11.706 1.00 97.56 240 GLY A C 1
ATOM 1873 O O . GLY A 1 240 ? 17.111 3.156 -12.587 1.00 97.56 240 GLY A O 1
ATOM 1874 N N . LYS A 1 241 ? 18.544 2.193 -11.138 1.00 97.88 241 LYS A N 1
ATOM 1875 C CA . LYS A 1 241 ? 19.682 3.105 -11.362 1.00 97.88 241 LYS A CA 1
ATOM 1876 C C . LYS A 1 241 ? 19.924 3.401 -12.836 1.00 97.88 241 LYS A C 1
ATOM 1878 O O . LYS A 1 241 ? 20.236 4.531 -13.202 1.00 97.88 241 LYS A O 1
ATOM 1883 N N . TYR A 1 242 ? 19.803 2.380 -13.686 1.00 97.81 242 TYR A N 1
ATOM 1884 C CA . TYR A 1 242 ? 20.020 2.553 -15.115 1.00 97.81 242 TYR A CA 1
ATOM 1885 C C . TYR A 1 242 ? 19.041 3.565 -15.715 1.00 97.81 242 TYR A C 1
ATOM 1887 O O . TYR A 1 242 ? 19.488 4.473 -16.406 1.00 97.81 242 TYR A O 1
ATOM 1895 N N . TYR A 1 243 ? 17.744 3.443 -15.429 1.00 98.00 243 TYR A N 1
ATOM 1896 C CA . TYR A 1 243 ? 16.716 4.304 -16.015 1.00 98.00 243 TYR A CA 1
ATOM 1897 C C . TYR A 1 243 ? 16.597 5.664 -15.335 1.00 98.00 243 TYR A C 1
ATOM 1899 O O . TYR A 1 243 ? 16.221 6.620 -16.004 1.00 98.00 243 TYR A O 1
ATOM 1907 N N . THR A 1 244 ? 16.985 5.784 -14.064 1.00 97.94 244 THR A N 1
ATOM 1908 C CA . THR A 1 244 ? 17.164 7.091 -13.412 1.00 97.94 244 THR A CA 1
ATOM 1909 C C . THR A 1 244 ? 18.192 7.938 -14.165 1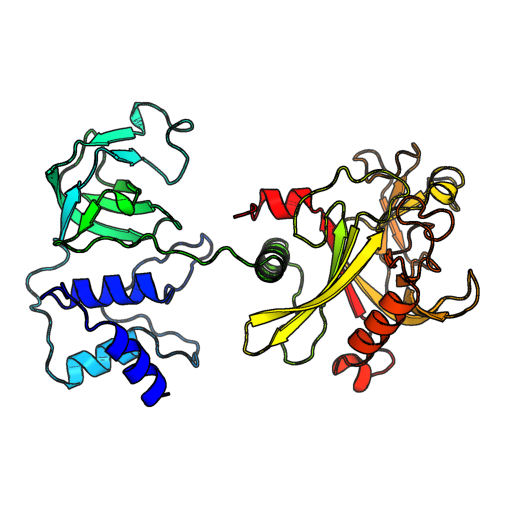.00 97.94 244 THR A C 1
ATOM 1911 O O . THR A 1 244 ? 17.955 9.107 -14.451 1.00 97.94 244 THR A O 1
ATOM 1914 N N . TYR A 1 245 ? 19.323 7.342 -14.560 1.00 98.25 245 TYR A N 1
ATOM 1915 C CA . TYR A 1 245 ? 20.392 8.074 -15.250 1.00 98.25 245 TYR A CA 1
ATOM 1916 C C . TYR A 1 245 ? 20.319 8.029 -16.783 1.00 98.25 245 TYR A C 1
ATOM 1918 O O . TYR A 1 245 ? 20.966 8.842 -17.440 1.00 98.25 245 TYR A O 1
ATOM 1926 N N . ASN A 1 246 ? 19.521 7.121 -17.350 1.00 97.56 246 ASN A N 1
ATOM 1927 C CA . ASN A 1 246 ? 19.273 6.971 -18.787 1.00 97.56 246 ASN A CA 1
ATOM 1928 C C . ASN A 1 246 ? 17.755 6.887 -19.038 1.00 97.56 246 ASN A C 1
ATOM 1930 O O . ASN A 1 246 ? 17.241 5.819 -19.391 1.00 97.56 246 ASN A O 1
ATOM 1934 N N . PRO A 1 247 ? 17.009 7.978 -18.794 1.00 96.75 247 PRO A N 1
ATOM 1935 C CA . PRO A 1 247 ? 15.559 7.946 -18.877 1.00 96.75 247 PRO A CA 1
ATOM 1936 C C . PRO A 1 247 ? 15.093 7.734 -20.316 1.00 96.75 247 PRO A C 1
ATOM 1938 O O . PRO A 1 247 ? 15.657 8.270 -21.267 1.00 96.75 247 PRO A O 1
ATOM 1941 N N . MET A 1 248 ? 14.007 6.978 -20.473 1.00 95.69 248 MET A N 1
ATOM 1942 C CA . MET A 1 248 ? 13.390 6.742 -21.786 1.00 95.69 248 MET A CA 1
ATOM 1943 C C . MET A 1 248 ? 12.650 7.973 -22.327 1.00 95.69 248 MET A C 1
ATOM 1945 O O . MET A 1 248 ? 12.290 8.014 -23.499 1.00 95.69 248 MET A O 1
ATOM 1949 N N . ASN A 1 249 ? 12.391 8.963 -21.471 1.00 96.62 249 ASN A N 1
ATOM 1950 C CA . ASN A 1 249 ? 11.752 10.221 -21.825 1.00 96.62 249 ASN A CA 1
ATOM 1951 C C . ASN A 1 249 ? 12.721 11.375 -21.515 1.00 96.62 249 ASN A C 1
ATOM 1953 O O . ASN A 1 249 ? 13.291 11.389 -20.422 1.00 96.62 249 ASN A O 1
ATOM 1957 N N . PRO A 1 250 ? 12.888 12.365 -22.414 1.00 95.75 250 PRO A N 1
ATOM 1958 C CA . PRO A 1 250 ? 13.790 13.495 -22.181 1.00 95.75 250 PRO A CA 1
ATOM 1959 C C . PRO A 1 250 ? 13.418 14.342 -20.955 1.00 95.75 250 PRO A C 1
ATOM 1961 O O . PRO A 1 250 ? 14.273 15.048 -20.432 1.00 95.75 250 PRO A O 1
ATOM 1964 N N . LYS A 1 251 ? 12.169 14.265 -20.473 1.00 96.06 251 LYS A N 1
ATOM 1965 C CA . LYS A 1 251 ? 11.721 14.948 -19.251 1.00 96.06 251 LYS A CA 1
ATOM 1966 C C . LYS A 1 251 ? 12.143 14.242 -17.958 1.00 96.06 251 LYS A C 1
ATOM 1968 O O . LYS A 1 251 ? 11.920 14.810 -16.900 1.00 96.06 251 LYS A O 1
ATOM 1973 N N . GLY A 1 252 ? 12.706 13.033 -18.018 1.00 97.62 252 GLY A N 1
ATOM 1974 C CA . GLY A 1 252 ? 13.122 12.277 -16.835 1.00 97.62 252 GLY A CA 1
ATOM 1975 C C . GLY A 1 252 ? 12.496 10.889 -16.716 1.00 97.62 252 GLY A C 1
ATOM 1976 O O . GLY A 1 252 ? 11.620 10.498 -17.502 1.00 97.62 252 GLY A O 1
ATOM 1977 N N . ALA A 1 253 ? 12.969 10.125 -15.730 1.00 98.12 253 ALA A N 1
ATOM 1978 C CA . ALA A 1 253 ? 12.453 8.788 -15.447 1.00 98.12 253 ALA A CA 1
ATOM 1979 C C . ALA A 1 253 ? 11.003 8.870 -14.948 1.00 98.12 253 ALA A C 1
ATOM 1981 O O . ALA A 1 253 ? 10.608 9.849 -14.321 1.00 98.12 253 ALA A O 1
ATOM 1982 N N . ALA A 1 254 ? 10.185 7.863 -15.259 1.00 98.31 254 ALA A N 1
ATOM 1983 C CA . ALA A 1 254 ? 8.809 7.824 -14.778 1.00 98.31 254 ALA A CA 1
ATOM 1984 C C . ALA A 1 254 ? 8.756 7.245 -13.360 1.00 98.31 254 ALA A C 1
ATOM 1986 O O . ALA A 1 254 ? 9.302 6.171 -13.116 1.00 98.31 254 ALA A O 1
ATOM 1987 N N . ILE A 1 255 ? 8.030 7.906 -12.461 1.00 98.50 255 ILE A N 1
ATOM 1988 C CA . ILE A 1 255 ? 7.689 7.378 -11.134 1.00 98.50 255 ILE A CA 1
ATOM 1989 C C . ILE A 1 255 ? 6.188 7.568 -10.930 1.00 98.50 255 ILE A C 1
ATOM 1991 O O . ILE A 1 255 ? 5.724 8.705 -10.919 1.00 98.50 255 ILE A O 1
ATOM 1995 N N . ILE A 1 256 ? 5.402 6.492 -10.801 1.00 98.62 256 ILE A N 1
ATOM 1996 C CA . ILE A 1 256 ? 3.946 6.625 -10.590 1.00 98.62 256 ILE A CA 1
ATOM 1997 C C . ILE A 1 256 ? 3.687 7.460 -9.334 1.00 98.62 256 ILE A C 1
ATOM 1999 O O . ILE A 1 256 ? 4.233 7.154 -8.275 1.00 98.62 256 ILE A O 1
ATOM 2003 N N . ALA A 1 257 ? 2.855 8.496 -9.453 1.00 98.50 257 ALA A N 1
ATOM 2004 C CA . ALA A 1 257 ? 2.439 9.328 -8.331 1.00 98.50 257 ALA A CA 1
ATOM 2005 C C . ALA A 1 257 ? 1.664 8.503 -7.289 1.00 98.50 257 ALA A C 1
ATOM 2007 O O . ALA A 1 257 ? 1.000 7.521 -7.619 1.00 98.50 257 ALA A O 1
ATOM 2008 N N . PHE A 1 258 ? 1.735 8.886 -6.015 1.00 98.62 258 PHE A N 1
ATOM 2009 C CA . PHE A 1 258 ? 0.937 8.213 -4.989 1.00 98.62 258 PHE A CA 1
ATOM 2010 C C . PHE A 1 258 ? -0.559 8.370 -5.279 1.00 98.62 258 PHE A C 1
ATOM 2012 O O . PHE A 1 258 ? -1.037 9.463 -5.587 1.00 98.62 258 PHE A O 1
ATOM 2019 N N . GLY A 1 259 ? -1.310 7.275 -5.184 1.00 98.44 259 GLY A N 1
ATOM 2020 C CA . GLY A 1 259 ? -2.703 7.249 -5.607 1.00 98.44 259 GLY A CA 1
ATOM 2021 C C . GLY A 1 259 ? -3.233 5.850 -5.881 1.00 98.44 259 GLY A C 1
ATOM 2022 O O . GLY A 1 259 ? -2.571 4.843 -5.635 1.00 98.44 259 GLY A O 1
ATOM 2023 N N . GLN A 1 260 ? -4.453 5.791 -6.407 1.00 98.69 260 GLN A N 1
ATOM 2024 C CA . GLN A 1 260 ? -5.100 4.551 -6.813 1.00 98.69 260 GLN A CA 1
ATOM 2025 C C . GLN A 1 260 ? -5.452 4.611 -8.299 1.00 98.69 260 GLN A C 1
ATOM 2027 O O . GLN A 1 260 ? -6.156 5.519 -8.737 1.00 98.69 260 GLN A O 1
ATOM 2032 N N . TYR A 1 261 ? -4.994 3.620 -9.063 1.00 98.75 261 TYR A N 1
ATOM 2033 C CA . TYR A 1 261 ? -5.145 3.588 -10.518 1.00 98.75 261 TYR A CA 1
ATOM 2034 C C . TYR A 1 261 ? -5.796 2.288 -10.963 1.00 98.75 261 TYR A C 1
ATOM 2036 O O . TYR A 1 261 ? -5.401 1.209 -10.529 1.00 98.75 261 TYR A O 1
ATOM 2044 N N . LYS A 1 262 ? -6.778 2.382 -11.858 1.00 98.56 262 LYS A N 1
ATOM 2045 C CA . LYS A 1 262 ? -7.398 1.239 -12.534 1.00 98.56 262 LYS A CA 1
ATOM 2046 C C . LYS A 1 262 ? -6.823 1.150 -13.943 1.00 98.56 262 LYS A C 1
ATOM 2048 O O . LYS A 1 262 ? -7.326 1.812 -14.846 1.00 98.56 262 LYS A O 1
ATOM 2053 N N . ALA A 1 263 ? -5.743 0.389 -14.108 1.00 98.69 263 ALA A N 1
ATOM 2054 C CA . ALA A 1 263 ? -4.911 0.495 -15.308 1.00 98.69 263 ALA A CA 1
ATOM 2055 C C . ALA A 1 263 ? -4.414 -0.835 -15.892 1.00 98.69 263 ALA A C 1
ATOM 2057 O O . ALA A 1 263 ? -4.001 -0.855 -17.053 1.00 98.69 263 ALA A O 1
ATOM 2058 N N . TRP A 1 264 ? -4.463 -1.945 -15.147 1.00 98.81 264 TRP A N 1
ATOM 2059 C CA . TRP A 1 264 ? -3.727 -3.150 -15.538 1.00 98.81 264 TRP A CA 1
ATOM 2060 C C . TRP A 1 264 ? -4.605 -4.357 -15.856 1.00 98.81 264 TRP A C 1
ATOM 2062 O O . TRP A 1 264 ? -5.603 -4.598 -15.189 1.00 98.81 264 TRP A O 1
ATOM 2072 N N . GLN A 1 265 ? -4.213 -5.157 -16.843 1.00 98.75 265 GLN A N 1
ATOM 2073 C CA . GLN A 1 265 ? -4.860 -6.428 -17.194 1.00 98.75 265 GLN A CA 1
ATOM 2074 C C . GLN A 1 265 ? -3.810 -7.542 -17.242 1.00 98.75 265 GLN A C 1
ATOM 2076 O O . GLN A 1 265 ? -2.625 -7.266 -17.397 1.00 98.75 265 GLN A O 1
ATOM 2081 N N . VAL A 1 266 ? -4.216 -8.807 -17.109 1.00 98.75 266 VAL A N 1
ATOM 2082 C CA . VAL A 1 266 ? -3.278 -9.931 -17.283 1.00 98.75 266 VAL A CA 1
ATOM 2083 C C . VAL A 1 266 ? -2.791 -9.963 -18.731 1.00 98.75 266 VAL A C 1
ATOM 2085 O O . VAL A 1 266 ? -3.600 -9.963 -19.656 1.00 98.75 266 VAL A O 1
ATOM 2088 N N . GLY A 1 267 ? -1.475 -10.017 -18.920 1.00 98.38 267 GLY A N 1
ATOM 2089 C CA . GLY A 1 267 ? -0.833 -10.090 -20.229 1.00 98.38 267 GLY A CA 1
ATOM 2090 C C . GLY A 1 267 ? 0.625 -10.519 -20.116 1.00 98.38 267 GLY A C 1
ATOM 2091 O O . GLY A 1 267 ? 1.031 -11.070 -19.094 1.00 98.38 267 GLY A O 1
ATOM 2092 N N . ILE A 1 268 ? 1.414 -10.272 -21.164 1.00 98.19 268 ILE A N 1
ATOM 2093 C CA . ILE A 1 268 ? 2.832 -10.643 -21.218 1.00 98.19 268 ILE A CA 1
ATOM 2094 C C . ILE A 1 268 ? 3.707 -9.389 -21.204 1.00 98.19 268 ILE A C 1
ATOM 2096 O O . ILE A 1 268 ? 3.612 -8.544 -22.092 1.00 98.19 268 ILE A O 1
ATOM 2100 N N . HIS A 1 269 ? 4.601 -9.295 -20.223 1.00 97.06 269 HIS A N 1
ATOM 2101 C CA . HIS A 1 269 ? 5.727 -8.375 -20.255 1.00 97.06 269 HIS A CA 1
ATOM 2102 C C . HIS A 1 269 ? 6.829 -8.971 -21.136 1.00 97.06 269 HIS A C 1
ATOM 2104 O O . HIS A 1 269 ? 7.429 -9.989 -20.792 1.00 97.06 269 HIS A O 1
ATOM 2110 N N . THR A 1 270 ? 7.071 -8.370 -22.300 1.00 92.06 270 THR A N 1
ATOM 2111 C CA . THR A 1 270 ? 8.032 -8.885 -23.286 1.00 92.06 270 THR A CA 1
ATOM 2112 C C . THR A 1 270 ? 9.502 -8.568 -22.977 1.00 92.06 270 THR A C 1
ATOM 2114 O O . THR A 1 270 ? 10.327 -9.467 -23.182 1.00 92.06 270 THR A O 1
ATOM 2117 N N . PRO A 1 271 ? 9.882 -7.378 -22.458 1.00 87.06 271 PRO A N 1
ATOM 2118 C CA . PRO A 1 271 ? 11.278 -7.102 -22.121 1.00 87.06 271 PRO A CA 1
ATOM 2119 C C . PRO A 1 271 ? 11.845 -8.103 -21.102 1.00 87.06 271 PRO A C 1
ATOM 2121 O O . PRO A 1 271 ? 11.151 -8.571 -20.202 1.00 87.06 271 PRO A O 1
ATOM 2124 N N . GLY A 1 272 ? 13.125 -8.457 -21.246 1.00 73.50 272 GLY A N 1
ATOM 2125 C CA . GLY A 1 272 ? 13.807 -9.328 -20.280 1.00 73.50 272 GLY A CA 1
ATOM 2126 C C . GLY A 1 272 ? 13.350 -10.795 -20.280 1.00 73.50 272 GLY A C 1
ATOM 2127 O O . GLY A 1 272 ? 13.544 -11.482 -19.277 1.00 73.50 272 GLY A O 1
ATOM 2128 N N . GLY A 1 273 ? 12.768 -11.282 -21.384 1.00 79.75 273 GLY A N 1
ATOM 2129 C CA . GLY A 1 273 ? 12.522 -12.713 -21.603 1.00 79.75 273 GLY A CA 1
ATOM 2130 C C . GLY A 1 273 ? 11.079 -13.182 -21.422 1.00 79.75 273 GLY A C 1
ATOM 2131 O O . GLY A 1 273 ? 10.898 -14.313 -20.995 1.00 79.75 273 GLY A O 1
ATOM 2132 N N . GLY A 1 274 ? 10.083 -12.341 -21.738 1.00 93.19 274 GLY A N 1
ATOM 2133 C CA . GLY A 1 274 ? 8.684 -12.743 -21.958 1.00 93.19 274 GLY A CA 1
ATOM 2134 C C . GLY A 1 274 ? 8.006 -13.484 -20.801 1.00 93.19 274 GLY A C 1
ATOM 2135 O O . GLY A 1 274 ? 8.163 -14.692 -20.655 1.00 93.19 274 GLY A O 1
ATOM 2136 N N . HIS A 1 275 ? 7.183 -12.799 -20.007 1.00 96.75 275 HIS A N 1
ATOM 2137 C CA . HIS A 1 275 ? 6.478 -13.444 -18.898 1.00 96.75 275 HIS A CA 1
ATOM 2138 C C . HIS A 1 275 ? 5.122 -12.855 -18.556 1.00 96.75 275 HIS A C 1
ATOM 2140 O O . HIS A 1 275 ? 4.860 -11.684 -18.813 1.00 96.75 275 HIS A O 1
ATOM 2146 N N . GLU A 1 276 ? 4.266 -13.686 -17.957 1.00 98.19 276 GLU A N 1
ATOM 2147 C CA . GLU A 1 276 ? 2.968 -13.254 -17.446 1.00 98.19 276 GLU A CA 1
ATOM 2148 C C . GLU A 1 276 ? 3.147 -12.145 -16.406 1.00 98.19 276 GLU A C 1
ATOM 2150 O O . GLU A 1 276 ? 3.991 -12.263 -15.524 1.00 98.19 276 GLU A O 1
ATOM 2155 N N . ALA A 1 277 ? 2.368 -11.076 -16.553 1.00 98.56 277 ALA A N 1
ATOM 2156 C CA . ALA A 1 277 ? 2.427 -9.857 -15.760 1.00 98.56 277 ALA A CA 1
ATOM 2157 C C . ALA A 1 277 ? 1.055 -9.160 -15.754 1.00 98.56 277 ALA A C 1
ATOM 2159 O O . ALA A 1 277 ? 0.148 -9.519 -16.514 1.00 98.56 277 ALA A O 1
ATOM 2160 N N . LEU A 1 278 ? 0.912 -8.118 -14.935 1.00 98.75 278 LEU A N 1
ATOM 2161 C CA . LEU A 1 278 ? -0.172 -7.150 -15.099 1.00 98.75 278 LEU A CA 1
ATOM 2162 C C . LEU A 1 278 ? 0.319 -6.013 -16.001 1.00 98.75 278 LEU A C 1
ATOM 2164 O O . LEU A 1 278 ? 1.170 -5.220 -15.602 1.00 98.75 278 LEU A O 1
ATOM 2168 N N . VAL A 1 279 ? -0.185 -5.946 -17.230 1.00 98.69 279 VAL A N 1
ATOM 2169 C CA . VAL A 1 279 ? 0.250 -4.982 -18.246 1.00 98.69 279 VAL A CA 1
ATOM 2170 C C . VAL A 1 279 ? -0.661 -3.761 -18.302 1.00 98.69 279 VAL A C 1
ATOM 2172 O O . VAL A 1 279 ? -1.872 -3.880 -18.110 1.00 98.69 279 VAL A O 1
ATOM 2175 N N . GLN A 1 280 ? -0.093 -2.577 -18.549 1.00 98.38 280 GLN A N 1
ATOM 2176 C CA . GLN A 1 280 ? -0.853 -1.322 -18.597 1.00 98.38 280 GLN A CA 1
ATOM 2177 C C . GLN A 1 280 ? -1.625 -1.185 -19.915 1.00 98.38 280 GLN A C 1
ATOM 2179 O O . GLN A 1 280 ? -1.219 -0.457 -20.817 1.00 98.38 280 GLN A O 1
ATOM 2184 N N . THR A 1 281 ? -2.748 -1.884 -20.031 1.00 97.88 281 THR A N 1
ATOM 2185 C CA . THR A 1 281 ? -3.640 -1.829 -21.202 1.00 97.88 281 THR A CA 1
ATOM 2186 C C . THR A 1 281 ? -5.042 -1.328 -20.861 1.00 97.88 281 THR A C 1
ATOM 2188 O O . THR A 1 281 ? -5.831 -1.067 -21.763 1.00 97.88 281 THR A O 1
ATOM 2191 N N . GLY A 1 282 ? -5.366 -1.173 -19.573 1.00 96.69 282 GLY A N 1
ATOM 2192 C CA . GLY A 1 282 ? -6.713 -0.847 -19.105 1.00 96.69 282 GLY A CA 1
ATOM 2193 C C . GLY A 1 282 ? -6.958 0.622 -18.754 1.00 96.69 282 GLY A C 1
ATOM 2194 O O . GLY A 1 282 ? -8.114 1.001 -18.582 1.00 96.69 282 GLY A O 1
ATOM 2195 N N . GLY A 1 283 ? -5.918 1.449 -18.622 1.00 97.94 283 GLY A N 1
ATOM 2196 C CA . GLY A 1 283 ? -6.090 2.853 -18.245 1.00 97.94 283 GLY A CA 1
ATOM 2197 C C . GLY A 1 283 ? -4.788 3.617 -18.017 1.00 97.94 283 GLY A C 1
ATOM 2198 O O . GLY A 1 283 ? -3.712 3.038 -17.837 1.00 97.94 283 GLY A O 1
ATOM 2199 N N . SER A 1 284 ? -4.900 4.944 -18.030 1.00 98.44 284 SER A N 1
ATOM 2200 C CA . SER A 1 284 ? -3.782 5.852 -17.794 1.00 98.44 284 SER A CA 1
ATOM 2201 C C . SER A 1 284 ? -3.346 5.849 -16.331 1.00 98.44 284 SER A C 1
ATOM 2203 O O . SER A 1 284 ? -4.167 5.702 -15.423 1.00 98.44 284 SER A O 1
ATOM 2205 N N . VAL A 1 285 ? -2.060 6.097 -16.109 1.00 98.75 285 VAL A N 1
ATOM 2206 C CA . VAL A 1 285 ? -1.506 6.413 -14.787 1.00 98.75 285 VAL A CA 1
ATOM 2207 C C . VAL A 1 285 ? -0.897 7.807 -14.817 1.00 98.75 285 VAL A C 1
ATOM 2209 O O . VAL A 1 285 ? -0.559 8.309 -15.890 1.00 98.75 285 VAL A O 1
ATOM 2212 N N . THR A 1 286 ? -0.753 8.416 -13.646 1.00 98.75 286 THR A N 1
ATOM 2213 C CA . THR A 1 286 ? -0.062 9.696 -13.474 1.00 98.75 286 THR A CA 1
ATOM 2214 C C . THR A 1 286 ? 1.336 9.435 -12.934 1.00 98.75 286 THR A C 1
ATOM 2216 O O . THR A 1 286 ? 1.495 8.659 -11.992 1.00 98.75 286 THR A O 1
ATOM 2219 N N . VAL A 1 287 ? 2.347 10.065 -13.525 1.00 98.69 287 VAL A N 1
ATOM 2220 C C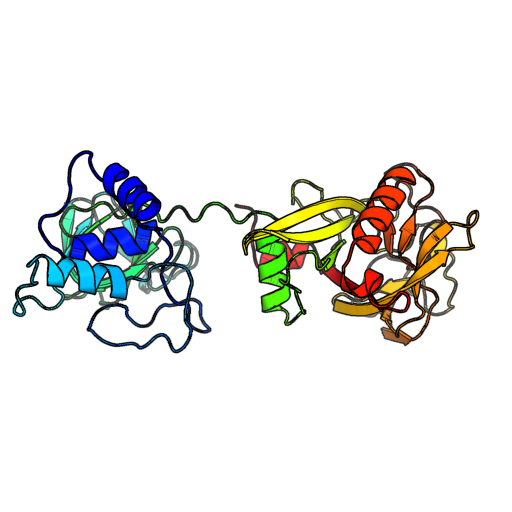A . VAL A 1 287 ? 3.753 9.914 -13.149 1.00 98.69 287 VAL A CA 1
ATOM 2221 C C . VAL A 1 287 ? 4.391 11.267 -12.869 1.00 98.69 287 VAL A C 1
ATOM 2223 O O . VAL A 1 287 ? 4.072 12.264 -13.516 1.00 98.69 287 VAL A O 1
ATOM 2226 N N . HIS A 1 288 ? 5.336 11.266 -11.940 1.00 98.56 288 HIS A N 1
ATOM 2227 C CA . HIS A 1 288 ? 6.392 12.258 -11.859 1.00 98.56 288 HIS A CA 1
ATOM 2228 C C . HIS A 1 288 ? 7.437 11.952 -12.933 1.00 98.56 288 HIS A C 1
ATOM 2230 O O . HIS A 1 288 ? 7.755 10.783 -13.191 1.00 98.56 288 HIS A O 1
ATOM 2236 N N . ARG A 1 289 ? 7.952 13.000 -13.574 1.00 98.25 289 ARG A N 1
ATOM 2237 C CA . ARG A 1 289 ? 9.112 12.940 -14.463 1.00 98.25 289 ARG A CA 1
ATOM 2238 C C . ARG A 1 289 ? 10.332 13.452 -13.707 1.00 98.25 289 ARG A C 1
ATOM 2240 O O . ARG A 1 289 ? 10.514 14.659 -13.590 1.00 98.25 289 ARG A O 1
ATOM 2247 N N . ASP A 1 290 ? 11.137 12.510 -13.228 1.00 97.69 290 ASP A N 1
ATOM 2248 C CA . ASP A 1 290 ? 12.355 12.741 -12.447 1.00 97.69 290 ASP A CA 1
ATOM 2249 C C . ASP A 1 290 ? 13.468 13.305 -13.349 1.00 97.69 290 ASP A C 1
ATOM 2251 O O . ASP A 1 290 ? 14.281 12.573 -13.929 1.00 97.69 290 ASP A O 1
ATOM 2255 N N . ALA A 1 291 ? 13.432 14.622 -13.561 1.00 97.25 291 ALA A N 1
ATOM 2256 C CA . ALA A 1 291 ? 14.367 15.337 -14.429 1.00 97.25 291 ALA A CA 1
ATOM 2257 C C . ALA A 1 291 ? 15.740 15.533 -13.768 1.00 97.25 291 ALA A C 1
ATOM 2259 O O . ALA A 1 291 ? 16.764 15.563 -14.458 1.00 97.25 291 ALA A O 1
ATOM 2260 N N . ASN A 1 292 ? 15.761 15.672 -12.437 1.00 96.88 292 ASN A N 1
ATOM 2261 C CA . ASN A 1 292 ? 16.978 15.889 -11.652 1.00 96.88 292 ASN A CA 1
ATOM 2262 C C . ASN A 1 292 ? 17.717 14.575 -11.326 1.00 96.88 292 ASN A C 1
ATOM 2264 O O . ASN A 1 292 ? 18.861 14.626 -10.870 1.00 96.88 292 ASN A O 1
ATOM 2268 N N . ARG A 1 293 ? 17.115 13.420 -11.648 1.00 97.00 293 ARG A N 1
ATOM 2269 C CA . ARG A 1 293 ? 17.678 12.072 -11.498 1.00 97.00 293 ARG A CA 1
ATOM 2270 C C . ARG A 1 293 ? 17.907 11.706 -10.032 1.00 97.00 293 ARG A C 1
ATOM 2272 O O . ARG A 1 293 ? 18.886 11.022 -9.711 1.00 97.00 293 ARG A O 1
ATOM 2279 N N . SER A 1 294 ? 17.032 12.184 -9.149 1.00 96.00 294 SER A N 1
ATOM 2280 C CA . SER A 1 294 ? 17.049 11.874 -7.718 1.00 96.00 294 SER A CA 1
ATOM 2281 C C . SER A 1 294 ? 16.582 10.444 -7.440 1.00 96.00 294 SER A C 1
ATOM 2283 O O . SER A 1 294 ? 16.996 9.833 -6.453 1.00 96.00 294 SER A O 1
ATOM 2285 N N . GLY A 1 295 ? 15.764 9.879 -8.333 1.00 94.62 295 GLY A N 1
ATOM 2286 C CA . GLY A 1 295 ? 15.069 8.615 -8.124 1.00 94.62 295 GLY A CA 1
ATOM 2287 C C . GLY A 1 295 ? 13.840 8.731 -7.225 1.00 94.62 295 GLY A C 1
ATOM 2288 O O . GLY A 1 295 ? 13.263 7.698 -6.881 1.00 94.62 295 GLY A O 1
ATOM 2289 N N . THR A 1 296 ? 13.439 9.946 -6.842 1.00 94.38 296 THR A N 1
ATOM 2290 C CA . THR A 1 296 ? 12.334 10.216 -5.915 1.00 94.38 296 THR A CA 1
ATOM 2291 C C . THR A 1 296 ? 11.249 11.074 -6.561 1.00 94.38 296 THR A C 1
ATOM 2293 O O . THR A 1 296 ? 11.447 11.659 -7.618 1.00 94.38 296 THR A O 1
ATOM 2296 N N . ARG A 1 297 ? 10.059 11.105 -5.945 1.00 95.44 297 ARG A N 1
ATOM 2297 C CA . ARG A 1 297 ? 8.978 12.021 -6.340 1.00 95.44 297 ARG A CA 1
ATOM 2298 C C . ARG A 1 297 ? 9.232 13.378 -5.698 1.00 95.44 297 ARG A C 1
ATOM 2300 O O . ARG A 1 297 ? 8.927 13.561 -4.519 1.00 95.44 297 ARG A O 1
ATOM 2307 N N . ASP A 1 298 ? 9.754 14.316 -6.468 1.00 94.69 298 ASP A N 1
ATOM 2308 C CA . ASP A 1 298 ? 10.097 15.645 -5.984 1.00 94.69 298 ASP A CA 1
ATOM 2309 C C . ASP A 1 298 ? 8.981 16.649 -6.312 1.00 94.69 298 ASP A C 1
ATOM 2311 O O . ASP A 1 298 ? 8.266 16.536 -7.310 1.00 94.69 298 ASP A O 1
ATOM 2315 N N . ALA A 1 299 ? 8.813 17.669 -5.464 1.00 91.00 299 ALA A N 1
ATOM 2316 C CA . ALA A 1 299 ? 7.751 18.670 -5.627 1.00 91.00 299 ALA A CA 1
ATOM 2317 C C . ALA A 1 299 ? 7.877 19.498 -6.923 1.00 91.00 299 ALA A C 1
ATOM 2319 O O . ALA A 1 299 ? 6.890 20.062 -7.387 1.00 91.00 299 ALA A O 1
ATOM 2320 N N . GLY A 1 300 ? 9.085 19.583 -7.492 1.00 92.12 300 GLY A N 1
ATOM 2321 C CA . GLY A 1 300 ? 9.362 20.279 -8.751 1.00 92.12 300 GLY A CA 1
ATOM 2322 C C . GLY A 1 300 ? 9.207 19.412 -10.003 1.00 92.12 300 GLY A C 1
ATOM 2323 O O . GLY A 1 300 ? 9.399 19.924 -11.107 1.00 92.12 300 GLY A O 1
ATOM 2324 N N . ASP A 1 301 ? 8.887 18.123 -9.860 1.00 96.88 301 ASP A N 1
ATOM 2325 C CA . ASP A 1 301 ? 8.755 17.228 -11.006 1.00 96.88 301 ASP A CA 1
ATOM 2326 C C . ASP A 1 301 ? 7.589 17.634 -11.904 1.00 96.88 301 ASP A C 1
ATOM 2328 O O . ASP A 1 301 ? 6.500 18.003 -11.455 1.00 96.88 301 ASP A O 1
ATOM 2332 N N . THR A 1 302 ? 7.789 17.483 -13.214 1.00 97.12 302 THR A N 1
ATOM 2333 C CA . THR A 1 302 ? 6.674 17.602 -14.155 1.00 97.12 302 THR A CA 1
ATOM 2334 C C . THR A 1 302 ? 5.747 16.403 -13.994 1.00 97.12 302 THR A C 1
ATOM 2336 O O . THR A 1 302 ? 6.191 15.255 -14.053 1.00 97.12 302 THR A O 1
ATOM 2339 N N . ILE A 1 303 ? 4.449 16.672 -13.859 1.00 98.06 303 ILE A N 1
ATOM 2340 C CA . ILE A 1 303 ? 3.415 15.641 -13.806 1.00 98.06 303 ILE A CA 1
ATOM 2341 C C . ILE A 1 303 ? 2.920 15.326 -15.216 1.00 98.06 303 ILE A C 1
ATOM 2343 O O . ILE A 1 303 ? 2.608 16.222 -16.000 1.00 98.06 303 ILE A O 1
ATOM 2347 N N . ASP A 1 304 ? 2.836 14.039 -15.533 1.00 98.12 304 ASP A N 1
ATOM 2348 C CA . ASP A 1 304 ? 2.402 13.539 -16.834 1.00 98.12 304 ASP A CA 1
ATOM 2349 C C . ASP A 1 304 ? 1.409 12.387 -16.643 1.00 98.12 304 ASP A C 1
ATOM 2351 O O . ASP A 1 304 ? 1.570 11.570 -15.739 1.00 98.12 304 ASP A O 1
ATOM 2355 N N . SER A 1 305 ? 0.360 12.319 -17.461 1.00 98.38 305 SER A N 1
ATOM 2356 C CA . SER A 1 305 ? -0.677 11.286 -17.357 1.00 98.38 305 SER A CA 1
ATOM 2357 C C . SER A 1 305 ? -0.932 10.636 -18.704 1.00 98.38 305 SER A C 1
ATOM 2359 O O . SER A 1 305 ? -1.184 11.319 -19.692 1.00 98.38 305 SER A O 1
ATOM 2361 N N . GLY A 1 306 ? -0.902 9.306 -18.747 1.00 98.06 306 GLY A N 1
ATOM 2362 C CA . GLY A 1 306 ? -1.075 8.591 -20.004 1.00 98.06 306 GLY A CA 1
ATOM 2363 C C . GLY A 1 306 ? -0.806 7.094 -19.932 1.00 98.06 306 GLY A C 1
ATOM 2364 O O . GLY A 1 306 ? -0.689 6.490 -18.860 1.00 98.06 306 GLY A O 1
ATOM 2365 N N . MET A 1 307 ? -0.740 6.497 -21.120 1.00 97.88 307 MET A N 1
ATOM 2366 C CA . MET A 1 307 ? -0.347 5.108 -21.337 1.00 97.88 307 MET A CA 1
ATOM 2367 C C . MET A 1 307 ? 1.161 5.070 -21.579 1.00 97.88 307 MET A C 1
ATOM 2369 O O . MET A 1 307 ? 1.639 5.588 -22.584 1.00 97.88 307 MET A O 1
ATOM 2373 N N . PHE A 1 308 ? 1.911 4.472 -20.657 1.00 97.62 308 PHE A N 1
ATOM 2374 C CA . PHE A 1 308 ? 3.377 4.474 -20.679 1.00 97.62 308 PHE A CA 1
ATOM 2375 C C . PHE A 1 308 ? 3.978 3.068 -20.812 1.00 97.62 308 PHE A C 1
ATOM 2377 O O . PHE A 1 308 ? 5.196 2.930 -20.865 1.00 97.62 308 PHE A O 1
ATOM 2384 N N . GLY A 1 309 ? 3.147 2.020 -20.844 1.00 96.50 309 GLY A N 1
ATOM 2385 C CA . GLY A 1 309 ? 3.614 0.631 -20.812 1.00 96.50 309 GLY A CA 1
ATOM 2386 C C . GLY A 1 309 ? 4.201 0.236 -19.452 1.00 96.50 309 GLY A C 1
ATOM 2387 O O . GLY A 1 309 ? 5.065 -0.638 -19.377 1.00 96.50 309 GLY A O 1
ATOM 2388 N N . ILE A 1 310 ? 3.751 0.894 -18.379 1.00 98.00 310 ILE A N 1
ATOM 2389 C CA . ILE A 1 310 ? 4.230 0.684 -17.012 1.00 98.00 310 ILE A CA 1
ATOM 2390 C C . ILE A 1 310 ? 3.563 -0.563 -16.419 1.00 98.00 310 ILE A C 1
ATOM 2392 O O . ILE A 1 310 ? 2.422 -0.539 -15.961 1.00 98.00 310 ILE A O 1
ATOM 2396 N N . ASN A 1 311 ? 4.271 -1.688 -16.458 1.00 98.56 311 ASN A N 1
ATOM 2397 C CA . ASN A 1 311 ? 3.736 -2.999 -16.091 1.00 98.56 311 ASN A CA 1
ATOM 2398 C C . ASN A 1 311 ? 4.060 -3.368 -14.633 1.00 98.56 311 ASN A C 1
ATOM 2400 O O . ASN A 1 311 ? 4.992 -2.826 -14.036 1.00 98.56 311 ASN A O 1
ATOM 2404 N N . GLN A 1 312 ? 3.349 -4.357 -14.086 1.00 98.69 312 GLN A N 1
ATOM 2405 C CA . GLN A 1 312 ? 3.701 -5.012 -12.826 1.00 98.69 312 GLN A CA 1
ATOM 2406 C C . GLN A 1 312 ? 4.257 -6.407 -13.099 1.00 98.69 312 GLN A C 1
ATOM 2408 O O . GLN A 1 312 ? 3.506 -7.325 -13.437 1.00 98.69 312 GLN A O 1
ATOM 2413 N N . HIS A 1 313 ? 5.574 -6.558 -12.978 1.00 98.25 313 HIS A N 1
ATOM 2414 C CA . HIS A 1 313 ? 6.314 -7.734 -13.445 1.00 98.25 313 HIS A CA 1
ATOM 2415 C C . HIS A 1 313 ? 7.415 -8.154 -12.451 1.00 98.25 313 HIS A C 1
ATOM 2417 O O . HIS A 1 313 ? 7.432 -7.666 -11.312 1.00 98.25 313 HIS A O 1
ATOM 2423 N N . TRP A 1 314 ? 8.306 -9.087 -12.821 1.00 97.62 314 TRP A N 1
ATOM 2424 C CA . TRP A 1 314 ? 9.422 -9.500 -11.955 1.00 97.62 314 TRP A CA 1
ATOM 2425 C C . TRP A 1 314 ? 10.740 -8.769 -12.223 1.00 97.62 314 TRP A C 1
ATOM 2427 O O . TRP A 1 314 ? 10.974 -8.263 -13.317 1.00 97.62 314 TRP A O 1
ATOM 2437 N N . GLY A 1 315 ? 11.631 -8.796 -11.231 1.00 96.94 315 GLY A N 1
ATOM 2438 C CA . GLY A 1 315 ? 13.003 -8.289 -11.279 1.00 96.94 315 GLY A CA 1
ATOM 2439 C C . GLY A 1 315 ? 14.053 -9.344 -11.623 1.00 96.94 315 GLY A C 1
ATOM 2440 O O . GLY A 1 315 ? 15.229 -9.144 -11.349 1.00 96.94 315 GLY A O 1
ATOM 2441 N N . GLY A 1 316 ? 13.647 -10.504 -12.148 1.00 95.19 316 GLY A N 1
ATOM 2442 C CA . GLY A 1 316 ? 14.572 -11.520 -12.660 1.00 95.19 316 GLY A CA 1
ATOM 2443 C C . GLY A 1 316 ? 15.537 -12.100 -11.623 1.00 95.19 316 GLY A C 1
ATOM 2444 O O . GLY A 1 316 ? 16.592 -12.597 -12.009 1.00 95.19 316 GLY A O 1
ATOM 2445 N N . ASP A 1 317 ? 15.170 -12.048 -10.338 1.00 96.94 317 ASP A N 1
ATOM 2446 C CA . ASP A 1 317 ? 15.988 -12.484 -9.199 1.00 96.94 317 ASP A CA 1
ATOM 2447 C C . ASP A 1 317 ? 17.259 -11.646 -8.972 1.00 96.94 317 ASP A C 1
ATOM 2449 O O . ASP A 1 317 ? 18.213 -12.123 -8.357 1.00 96.94 317 ASP A O 1
ATOM 2453 N N . ASN A 1 318 ? 17.267 -10.384 -9.419 1.00 96.12 318 ASN A N 1
ATOM 2454 C CA . ASN A 1 318 ? 18.391 -9.481 -9.180 1.00 96.12 318 ASN A CA 1
ATOM 2455 C C . ASN A 1 318 ? 18.711 -9.340 -7.669 1.00 96.12 318 ASN A C 1
ATOM 2457 O O . ASN A 1 318 ? 17.812 -9.491 -6.821 1.00 96.12 318 ASN A O 1
ATOM 2461 N N . PRO A 1 319 ? 19.974 -9.038 -7.304 1.00 97.62 319 PRO A N 1
ATOM 2462 C CA . PRO A 1 319 ? 20.363 -8.811 -5.914 1.00 97.62 319 PRO A CA 1
ATOM 2463 C C . PRO A 1 319 ? 19.504 -7.734 -5.242 1.00 97.62 319 PRO A C 1
ATOM 2465 O O . PRO A 1 319 ? 19.104 -6.763 -5.879 1.00 97.62 319 PRO A O 1
ATOM 2468 N N . LYS A 1 320 ? 19.250 -7.867 -3.933 1.00 95.56 320 LYS A N 1
ATOM 2469 C CA . LYS A 1 320 ? 18.420 -6.913 -3.169 1.00 95.56 320 LYS A CA 1
ATOM 2470 C C . LYS A 1 320 ? 18.917 -5.459 -3.260 1.00 95.56 320 LYS A C 1
ATOM 2472 O O . LYS A 1 320 ? 18.117 -4.531 -3.204 1.00 95.56 320 LYS A O 1
ATOM 2477 N N . SER A 1 321 ? 20.219 -5.264 -3.432 1.00 97.00 321 SER A N 1
ATOM 2478 C CA . SER A 1 321 ? 20.865 -3.957 -3.573 1.00 97.00 321 SER A CA 1
ATOM 2479 C C . SER A 1 321 ? 20.929 -3.434 -5.015 1.00 97.00 321 SER A C 1
ATOM 2481 O O . SER A 1 321 ? 21.623 -2.448 -5.259 1.00 97.00 321 SER A O 1
ATOM 2483 N N . ASP A 1 322 ? 20.298 -4.114 -5.978 1.00 97.75 322 ASP A N 1
ATOM 2484 C CA . ASP A 1 322 ? 20.358 -3.719 -7.382 1.00 97.75 322 ASP A CA 1
ATOM 2485 C C . ASP A 1 322 ? 19.044 -3.975 -8.132 1.00 97.75 322 ASP A C 1
ATOM 2487 O O . ASP A 1 322 ? 18.760 -5.087 -8.578 1.00 97.75 322 ASP A O 1
ATOM 2491 N N . VAL A 1 323 ? 18.237 -2.931 -8.320 1.00 98.00 323 VAL A N 1
ATOM 2492 C CA . VAL A 1 323 ? 17.098 -2.953 -9.260 1.00 98.00 323 VAL A CA 1
ATOM 2493 C C . VAL A 1 323 ? 17.591 -2.960 -10.713 1.00 98.00 323 VAL A C 1
ATOM 2495 O O . VAL A 1 323 ? 16.988 -3.589 -11.583 1.00 98.00 323 VAL A O 1
ATOM 2498 N N . GLY A 1 324 ? 18.700 -2.281 -10.998 1.00 96.25 324 GLY A N 1
ATOM 2499 C CA . GLY A 1 324 ? 19.373 -2.281 -12.289 1.00 96.25 324 GLY A CA 1
ATOM 2500 C C . GLY A 1 324 ? 18.484 -1.784 -13.429 1.00 96.25 324 GLY A C 1
ATOM 2501 O O . GLY A 1 324 ? 18.076 -0.621 -13.467 1.00 96.25 324 GLY A O 1
ATOM 2502 N N . ARG A 1 325 ? 18.215 -2.675 -14.389 1.00 96.81 325 ARG A N 1
ATOM 2503 C CA . ARG A 1 325 ? 17.419 -2.417 -15.605 1.00 96.81 325 ARG A CA 1
ATOM 2504 C C . ARG A 1 325 ? 15.999 -2.974 -15.524 1.00 96.81 325 ARG A C 1
ATOM 2506 O O . ARG A 1 325 ? 15.332 -3.092 -16.544 1.00 96.81 325 ARG A O 1
ATOM 2513 N N . TRP A 1 326 ? 15.535 -3.355 -14.340 1.00 96.88 326 TRP A N 1
ATOM 2514 C CA . TRP A 1 326 ? 14.231 -3.998 -14.219 1.00 96.88 326 TRP A CA 1
ATOM 2515 C C . TRP A 1 326 ? 13.069 -3.009 -14.118 1.00 96.88 326 TRP A C 1
ATOM 2517 O O . TRP A 1 326 ? 11.942 -3.417 -14.349 1.00 96.88 326 TRP A O 1
ATOM 2527 N N . SER A 1 327 ? 13.305 -1.721 -13.844 1.00 96.81 327 SER A N 1
ATOM 2528 C CA . SER A 1 327 ? 12.233 -0.720 -13.762 1.00 96.81 327 SER A CA 1
ATOM 2529 C C . SER A 1 327 ? 12.602 0.594 -14.448 1.00 96.81 327 SER A C 1
ATOM 2531 O O . SER A 1 327 ? 13.475 1.316 -13.974 1.00 96.81 327 SER A O 1
ATOM 2533 N N . ALA A 1 328 ? 11.890 0.933 -15.526 1.00 96.56 328 ALA A N 1
ATOM 2534 C CA . ALA A 1 328 ? 11.867 2.278 -16.118 1.00 96.56 328 ALA A CA 1
ATOM 2535 C C . ALA A 1 328 ? 10.710 3.149 -15.576 1.00 96.56 328 ALA A C 1
ATOM 2537 O O . ALA A 1 328 ? 10.368 4.170 -16.173 1.00 96.56 328 ALA A O 1
ATOM 2538 N N . GLY A 1 329 ? 10.074 2.697 -14.489 1.00 96.31 329 GLY A N 1
ATOM 2539 C CA . GLY A 1 329 ? 8.814 3.216 -13.950 1.00 96.31 329 GLY A CA 1
ATOM 2540 C C . GLY A 1 329 ? 7.763 2.133 -13.677 1.00 96.31 329 GLY A C 1
ATOM 2541 O O . GLY A 1 329 ? 6.691 2.454 -13.174 1.00 96.31 329 GLY A O 1
ATOM 2542 N N . CYS A 1 330 ? 8.062 0.867 -14.001 1.00 97.81 330 CYS A N 1
ATOM 2543 C CA . CYS A 1 330 ? 7.291 -0.333 -13.646 1.00 97.81 330 CYS A CA 1
ATOM 2544 C C . CYS A 1 330 ? 7.204 -0.554 -12.127 1.00 97.81 330 CYS A C 1
ATOM 2546 O O . CYS A 1 330 ? 8.071 -0.122 -11.373 1.00 97.81 330 CYS A O 1
ATOM 2548 N N . GLN A 1 331 ? 6.184 -1.291 -11.681 1.00 98.00 331 GLN A N 1
ATOM 2549 C CA . GLN A 1 331 ? 6.042 -1.702 -10.280 1.00 98.00 331 GLN A CA 1
ATOM 2550 C C . GLN A 1 331 ? 6.477 -3.158 -10.159 1.00 98.00 331 GLN A C 1
ATOM 2552 O O . GLN A 1 331 ? 5.729 -4.089 -10.470 1.00 98.00 331 GLN A O 1
ATOM 2557 N N . VAL A 1 332 ? 7.710 -3.380 -9.731 1.00 98.31 332 VAL A N 1
ATOM 2558 C CA . VAL A 1 332 ? 8.392 -4.652 -9.979 1.00 98.31 332 VAL A CA 1
ATOM 2559 C C . VAL A 1 332 ? 8.569 -5.412 -8.677 1.00 98.31 332 VAL A C 1
ATOM 2561 O O . VAL A 1 332 ? 9.009 -4.838 -7.692 1.00 98.31 332 VAL A O 1
ATOM 2564 N N . GLY A 1 333 ? 8.231 -6.703 -8.655 1.00 98.19 333 GLY A N 1
ATOM 2565 C CA . GLY A 1 333 ? 8.577 -7.588 -7.535 1.00 98.19 333 GLY A CA 1
ATOM 2566 C C . GLY A 1 333 ? 9.903 -8.290 -7.800 1.00 98.19 333 GLY A C 1
ATOM 2567 O O . GLY A 1 333 ? 10.113 -8.765 -8.910 1.00 98.19 333 GLY A O 1
ATOM 2568 N N . ARG A 1 334 ? 10.793 -8.395 -6.812 1.00 98.19 334 ARG A N 1
ATOM 2569 C CA . ARG A 1 334 ? 12.191 -8.793 -7.051 1.00 98.19 334 ARG A CA 1
ATOM 2570 C C . ARG A 1 334 ? 12.352 -10.179 -7.684 1.00 98.19 334 ARG A C 1
ATOM 2572 O O . ARG A 1 334 ? 13.053 -10.330 -8.685 1.00 98.19 334 ARG A O 1
ATOM 2579 N N . THR A 1 335 ? 11.721 -11.199 -7.102 1.00 98.12 335 THR A N 1
ATOM 2580 C CA . THR A 1 335 ? 11.975 -12.599 -7.474 1.00 98.12 335 THR A CA 1
ATOM 2581 C C . THR A 1 335 ? 10.981 -13.129 -8.502 1.00 98.12 335 THR A C 1
ATOM 2583 O O . THR A 1 335 ? 9.796 -12.779 -8.501 1.00 98.12 335 THR A O 1
ATOM 2586 N N . ARG A 1 336 ? 11.448 -14.037 -9.366 1.00 98.19 336 ARG A N 1
ATOM 2587 C CA . ARG A 1 336 ? 10.598 -14.749 -10.330 1.00 98.19 336 ARG A CA 1
ATOM 2588 C C . ARG A 1 336 ? 9.553 -15.596 -9.612 1.00 98.19 336 ARG A C 1
ATOM 2590 O O . ARG A 1 336 ? 8.388 -15.578 -10.000 1.00 98.19 336 ARG A O 1
ATOM 2597 N N . GLN A 1 337 ? 9.952 -16.307 -8.553 1.00 98.12 337 GLN A N 1
ATOM 2598 C CA . GLN A 1 337 ? 9.021 -17.135 -7.782 1.00 98.12 337 GLN A CA 1
ATOM 2599 C C . GLN A 1 337 ? 7.941 -16.285 -7.110 1.00 98.12 337 GLN A C 1
ATOM 2601 O O . GLN A 1 337 ? 6.761 -16.544 -7.319 1.00 98.12 337 GLN A O 1
ATOM 2606 N N . GLY A 1 338 ? 8.322 -15.208 -6.417 1.00 98.00 338 GLY A N 1
ATOM 2607 C CA . GLY A 1 338 ? 7.352 -14.329 -5.767 1.00 98.00 338 GLY A CA 1
ATOM 2608 C C . GLY A 1 338 ? 6.395 -13.661 -6.756 1.00 98.00 338 GLY A C 1
ATOM 2609 O O . GLY A 1 338 ? 5.249 -13.375 -6.423 1.00 98.00 338 GLY A O 1
ATOM 2610 N N . HIS A 1 339 ? 6.822 -13.427 -8.000 1.00 98.56 339 HIS A N 1
ATOM 2611 C CA . HIS A 1 339 ? 5.915 -12.957 -9.043 1.00 98.56 339 HIS A CA 1
ATOM 2612 C C . HIS A 1 339 ? 4.966 -14.040 -9.567 1.00 98.56 339 HIS A C 1
ATOM 2614 O O . HIS A 1 339 ? 3.801 -13.735 -9.803 1.00 98.56 339 HIS A O 1
ATOM 2620 N N . ARG A 1 340 ? 5.410 -15.295 -9.703 1.00 98.69 340 ARG A N 1
ATOM 2621 C CA . ARG A 1 340 ? 4.502 -16.409 -10.027 1.00 98.69 340 ARG A CA 1
ATOM 2622 C C . ARG A 1 340 ? 3.441 -16.591 -8.945 1.00 98.69 340 ARG A C 1
ATOM 2624 O O . ARG A 1 340 ? 2.267 -16.728 -9.279 1.00 98.69 340 ARG A O 1
ATOM 2631 N N . ASP A 1 341 ? 3.835 -16.504 -7.676 1.00 98.56 341 ASP A N 1
ATOM 2632 C CA . ASP A 1 341 ? 2.908 -16.574 -6.540 1.00 98.56 341 ASP A CA 1
ATOM 2633 C C . ASP A 1 341 ? 1.914 -15.404 -6.570 1.00 98.56 341 ASP A C 1
ATOM 2635 O O . ASP A 1 341 ? 0.706 -15.602 -6.431 1.00 98.56 341 ASP A O 1
ATOM 2639 N N . PHE A 1 342 ? 2.405 -14.187 -6.833 1.00 98.81 342 PHE A N 1
ATOM 2640 C CA . PHE A 1 342 ? 1.565 -13.010 -7.046 1.00 98.81 342 PHE A CA 1
ATOM 2641 C C . PHE A 1 342 ? 0.554 -13.245 -8.173 1.00 98.81 342 PHE A C 1
ATOM 2643 O O . PHE A 1 342 ? -0.645 -13.143 -7.927 1.00 98.81 342 PHE A O 1
ATOM 2650 N N . MET A 1 343 ? 0.994 -13.624 -9.376 1.00 98.81 343 MET A N 1
ATOM 2651 C CA . MET A 1 343 ? 0.095 -13.847 -10.514 1.00 98.81 343 MET A CA 1
ATOM 2652 C C . MET A 1 343 ? -0.926 -14.955 -10.238 1.00 98.81 343 MET A C 1
ATOM 2654 O O . MET A 1 343 ? -2.096 -14.791 -10.584 1.00 98.81 343 MET A O 1
ATOM 2658 N N . ALA A 1 344 ? -0.537 -16.035 -9.553 1.00 98.75 344 ALA A N 1
ATOM 2659 C CA . ALA A 1 344 ? -1.463 -17.083 -9.126 1.00 98.75 344 ALA A CA 1
ATOM 2660 C C . ALA A 1 344 ? -2.554 -16.532 -8.189 1.00 98.75 344 ALA A C 1
ATOM 2662 O O . ALA A 1 344 ? -3.742 -16.788 -8.402 1.00 98.75 344 ALA A O 1
ATOM 2663 N N . ILE A 1 345 ? -2.173 -15.712 -7.202 1.00 98.69 345 ILE A N 1
ATOM 2664 C CA . ILE A 1 345 ? -3.118 -15.056 -6.290 1.00 98.69 345 ILE A CA 1
ATOM 2665 C C . ILE A 1 345 ? -4.030 -14.090 -7.048 1.00 98.69 345 ILE A C 1
ATOM 2667 O O . ILE A 1 345 ? -5.248 -14.158 -6.881 1.00 98.69 345 ILE A O 1
ATOM 2671 N N . ILE A 1 346 ? -3.488 -13.207 -7.891 1.00 98.50 346 ILE A N 1
ATOM 2672 C CA . ILE A 1 346 ? -4.295 -12.198 -8.591 1.00 98.50 346 ILE A CA 1
ATOM 2673 C C . ILE A 1 346 ? -5.269 -12.861 -9.570 1.00 98.50 346 ILE A C 1
ATOM 2675 O O . ILE A 1 346 ? -6.437 -12.483 -9.643 1.00 98.50 346 ILE A O 1
ATOM 2679 N N . LYS A 1 347 ? -4.835 -13.909 -10.277 1.00 98.69 347 LYS A N 1
ATOM 2680 C CA . LYS A 1 347 ? -5.700 -14.660 -11.193 1.00 98.69 347 LYS A CA 1
ATOM 2681 C C . LYS A 1 347 ? -6.777 -15.460 -10.469 1.00 98.69 347 LYS A C 1
ATOM 2683 O O . LYS A 1 347 ? -7.747 -15.839 -11.115 1.00 98.69 347 LYS A O 1
ATOM 2688 N N . SER A 1 348 ? -6.669 -15.691 -9.161 1.00 98.56 348 SER A N 1
ATOM 2689 C CA . SER A 1 348 ? -7.760 -16.277 -8.368 1.00 98.56 348 SER A CA 1
ATOM 2690 C C . SER A 1 348 ? -8.903 -15.295 -8.067 1.00 98.56 348 SER A C 1
ATOM 2692 O O . SER A 1 348 ? -9.928 -15.716 -7.538 1.00 98.56 348 SER A O 1
ATOM 2694 N N . ASP A 1 349 ? -8.763 -14.004 -8.403 1.00 98.69 349 ASP A N 1
ATOM 2695 C CA . ASP A 1 349 ? -9.815 -13.005 -8.192 1.00 98.69 349 ASP A CA 1
ATOM 2696 C C . ASP A 1 349 ? -11.100 -13.378 -8.966 1.00 98.69 349 ASP A C 1
ATOM 2698 O O . ASP A 1 349 ? -11.049 -13.525 -10.197 1.00 98.69 349 ASP A O 1
ATOM 2702 N N . PRO A 1 350 ? -12.265 -13.494 -8.294 1.00 98.62 350 PRO A N 1
ATOM 2703 C CA . PRO A 1 350 ? -13.521 -13.857 -8.946 1.00 98.62 350 PRO A CA 1
ATOM 2704 C C . PRO A 1 350 ? -13.908 -12.928 -10.105 1.00 98.62 350 PRO A C 1
ATOM 2706 O O . PRO A 1 350 ? -14.476 -13.386 -11.096 1.00 98.62 350 PRO A O 1
ATOM 2709 N N . ARG A 1 351 ? -13.560 -11.636 -10.039 1.00 98.56 351 ARG A N 1
ATOM 2710 C CA . ARG A 1 351 ? -13.873 -10.655 -11.092 1.00 98.56 351 ARG A CA 1
ATOM 2711 C C . ARG A 1 351 ? -13.098 -10.947 -12.370 1.00 98.56 351 ARG A C 1
ATOM 2713 O O . ARG A 1 351 ? -13.645 -10.840 -13.467 1.00 98.56 351 ARG A O 1
ATOM 2720 N N . TYR A 1 352 ? -11.840 -11.354 -12.227 1.00 98.69 352 TYR A N 1
ATOM 2721 C CA . TYR A 1 352 ? -11.013 -11.778 -13.351 1.00 98.69 352 TYR A CA 1
ATOM 2722 C C . TYR A 1 352 ? -11.416 -13.154 -13.884 1.00 98.69 352 TYR A C 1
ATOM 2724 O O . TYR A 1 352 ? -11.427 -13.358 -15.097 1.00 98.69 352 TYR A O 1
ATOM 2732 N N . GLN A 1 353 ? -11.780 -14.092 -13.006 1.00 98.56 353 GLN A N 1
ATOM 2733 C CA . GLN A 1 353 ? -12.303 -15.396 -13.423 1.00 98.56 353 GLN A CA 1
ATOM 2734 C C . GLN A 1 353 ? -13.588 -15.247 -14.248 1.00 98.56 353 GLN A C 1
ATOM 2736 O O . GLN A 1 353 ? -13.713 -15.888 -15.289 1.00 98.56 353 GLN A O 1
ATOM 2741 N N . ALA A 1 354 ? -14.486 -14.346 -13.840 1.00 98.38 354 ALA A N 1
ATOM 2742 C CA . ALA A 1 354 ? -15.711 -14.038 -14.573 1.00 98.38 354 ALA A CA 1
ATOM 2743 C C . ALA A 1 354 ? -15.452 -13.298 -15.898 1.00 98.38 354 ALA A C 1
ATOM 2745 O O . ALA A 1 354 ? -16.145 -13.530 -16.886 1.00 98.38 354 ALA A O 1
ATOM 2746 N N . LYS A 1 355 ? -14.457 -12.402 -15.940 1.00 98.06 355 LYS A N 1
ATOM 2747 C CA . LYS A 1 355 ? -14.108 -11.627 -17.136 1.00 98.06 355 LYS A CA 1
ATOM 2748 C C . LYS A 1 355 ? -12.594 -11.501 -17.263 1.00 98.06 355 LYS A C 1
ATOM 2750 O O . LYS A 1 355 ? -11.979 -10.659 -16.617 1.00 98.06 355 LYS A O 1
ATOM 2755 N N . ARG A 1 356 ? -11.986 -12.266 -18.176 1.00 97.69 356 ARG A N 1
ATOM 2756 C CA . ARG A 1 356 ? -10.522 -12.264 -18.390 1.00 97.69 356 ARG A CA 1
ATOM 2757 C C . ARG A 1 356 ? -9.952 -10.911 -18.827 1.00 97.69 356 ARG A C 1
ATOM 2759 O O . ARG A 1 356 ? -8.765 -10.673 -18.654 1.00 97.69 356 ARG A O 1
ATOM 2766 N N . SER A 1 357 ? -10.793 -10.004 -19.325 1.00 97.06 357 SER A N 1
ATOM 2767 C CA . SER A 1 357 ? -10.423 -8.616 -19.620 1.00 97.06 357 SER A CA 1
ATOM 2768 C C . SER A 1 357 ? -10.611 -7.667 -18.420 1.00 97.06 357 SER A C 1
ATOM 2770 O O . SER A 1 357 ? -10.701 -6.452 -18.612 1.00 97.06 357 SER A O 1
ATOM 2772 N N . PHE A 1 358 ? -10.762 -8.182 -17.197 1.00 98.62 358 PHE A N 1
ATOM 2773 C CA . PHE A 1 358 ? -10.895 -7.371 -15.988 1.00 98.62 358 PHE A CA 1
ATOM 2774 C C . PHE A 1 358 ? -9.678 -6.458 -15.811 1.00 98.62 358 PHE A C 1
ATOM 2776 O O . PHE A 1 358 ? -8.537 -6.894 -15.955 1.00 98.62 358 PHE A O 1
ATOM 2783 N N . ILE A 1 359 ? -9.947 -5.187 -15.511 1.00 98.75 359 ILE A N 1
ATOM 2784 C CA . ILE A 1 359 ? -8.916 -4.182 -15.266 1.00 98.75 359 ILE A CA 1
ATOM 2785 C C . ILE A 1 359 ? -8.719 -4.087 -13.759 1.00 98.75 359 ILE A C 1
ATOM 2787 O O . ILE A 1 359 ? -9.601 -3.609 -13.040 1.00 98.75 359 ILE A O 1
ATOM 2791 N N . PHE A 1 360 ? -7.563 -4.549 -13.308 1.00 98.75 360 PHE A N 1
ATOM 2792 C CA . PHE A 1 360 ? -7.116 -4.472 -11.935 1.00 98.75 360 PHE A CA 1
ATOM 2793 C C . PHE A 1 360 ? -6.791 -3.039 -11.537 1.00 98.75 360 PHE A C 1
ATOM 2795 O O . PHE A 1 360 ? -6.250 -2.236 -12.308 1.00 98.75 360 PHE A O 1
ATOM 2802 N N . THR A 1 361 ? -7.107 -2.765 -10.279 1.00 98.75 361 THR A N 1
ATOM 2803 C CA . THR A 1 361 ? -6.748 -1.539 -9.588 1.00 98.75 361 THR A CA 1
ATOM 2804 C C . THR A 1 361 ? -5.546 -1.805 -8.694 1.00 98.75 361 THR A C 1
ATOM 2806 O O . THR A 1 361 ? -5.466 -2.854 -8.051 1.00 98.75 361 THR A O 1
ATOM 2809 N N . SER A 1 362 ? -4.615 -0.860 -8.625 1.00 98.69 362 SER A N 1
ATOM 2810 C CA . SER A 1 362 ? -3.538 -0.879 -7.635 1.00 98.69 362 SER A CA 1
ATOM 2811 C C . SER A 1 362 ? -3.429 0.461 -6.935 1.00 98.69 362 SER A C 1
ATOM 2813 O O . SER A 1 362 ? -3.603 1.513 -7.553 1.00 98.69 362 SER A O 1
ATOM 2815 N N . THR A 1 363 ? -3.156 0.400 -5.638 1.00 98.88 363 THR A N 1
ATOM 2816 C CA . THR A 1 363 ? -2.929 1.567 -4.787 1.00 98.88 363 THR A CA 1
ATOM 2817 C C . THR A 1 363 ? -1.436 1.679 -4.504 1.00 98.88 363 THR A C 1
ATOM 2819 O O . THR A 1 363 ? -0.833 0.700 -4.080 1.00 98.88 363 THR A O 1
ATOM 2822 N N . ILE A 1 364 ? -0.838 2.843 -4.725 1.00 98.75 364 ILE A N 1
ATOM 2823 C CA . ILE A 1 364 ? 0.570 3.133 -4.446 1.00 98.75 364 ILE A CA 1
ATOM 2824 C C . ILE A 1 364 ? 0.600 4.198 -3.354 1.00 98.75 364 ILE A C 1
ATOM 2826 O O . ILE A 1 364 ? 0.034 5.277 -3.537 1.00 98.75 364 ILE A O 1
ATOM 2830 N N . ILE A 1 365 ? 1.218 3.889 -2.215 1.00 98.44 365 ILE A N 1
ATOM 2831 C CA . ILE A 1 365 ? 1.214 4.752 -1.027 1.00 98.44 365 ILE A CA 1
ATOM 2832 C C . ILE A 1 365 ? 2.625 4.957 -0.474 1.00 98.44 365 ILE A C 1
ATOM 2834 O O . ILE A 1 365 ? 3.496 4.102 -0.634 1.00 98.44 365 ILE A O 1
ATOM 2838 N N . ASP A 1 366 ? 2.823 6.081 0.209 1.00 97.75 366 ASP A N 1
ATOM 2839 C CA . ASP A 1 366 ? 4.051 6.386 0.943 1.00 97.75 366 ASP A CA 1
ATOM 2840 C C . ASP A 1 366 ? 4.019 5.711 2.320 1.00 97.75 366 ASP A C 1
ATOM 2842 O O . ASP A 1 366 ? 3.099 5.946 3.114 1.00 97.75 366 ASP A O 1
ATOM 2846 N N . GLY A 1 367 ? 5.029 4.896 2.630 1.00 95.88 367 GLY A N 1
ATOM 2847 C CA . GLY A 1 367 ? 5.180 4.292 3.949 1.00 95.88 367 GLY A CA 1
ATOM 2848 C C . GLY A 1 367 ? 5.285 5.331 5.070 1.00 95.88 367 GLY A C 1
ATOM 2849 O O . GLY A 1 367 ? 4.732 5.116 6.153 1.00 95.88 367 GLY A O 1
ATOM 2850 N N . LYS A 1 368 ? 5.934 6.479 4.823 1.00 94.50 368 LYS A N 1
ATOM 2851 C CA . LYS A 1 368 ? 6.068 7.558 5.817 1.00 94.50 368 LYS A CA 1
ATOM 2852 C C . LYS A 1 368 ? 4.712 8.169 6.145 1.00 94.50 368 LYS A C 1
ATOM 2854 O O . LYS A 1 368 ? 4.376 8.295 7.321 1.00 94.50 368 LYS A O 1
ATOM 2859 N N . ASP A 1 369 ? 3.913 8.493 5.129 1.00 94.12 369 ASP A N 1
ATOM 2860 C CA . ASP A 1 369 ? 2.559 9.026 5.320 1.00 94.12 369 ASP A CA 1
ATOM 2861 C C . ASP A 1 369 ? 1.625 7.997 5.984 1.00 94.12 369 ASP A C 1
ATOM 2863 O O . ASP A 1 369 ? 0.813 8.352 6.843 1.00 94.12 369 ASP A O 1
ATOM 2867 N N . LEU A 1 370 ? 1.768 6.706 5.654 1.00 92.75 370 LEU A N 1
ATOM 2868 C CA . LEU A 1 370 ? 1.038 5.628 6.327 1.00 92.75 370 LEU A CA 1
ATOM 2869 C C . LEU A 1 370 ? 1.314 5.622 7.837 1.00 92.75 370 LEU A C 1
ATOM 2871 O O . LEU A 1 370 ? 0.365 5.659 8.623 1.00 92.75 370 LEU A O 1
ATOM 2875 N N . LEU A 1 371 ? 2.586 5.602 8.252 1.00 87.19 371 LEU A N 1
ATOM 2876 C CA . LEU A 1 371 ? 2.939 5.551 9.676 1.00 87.19 371 LEU A CA 1
ATOM 2877 C C . LEU A 1 371 ? 2.720 6.879 10.404 1.00 87.19 371 LEU A C 1
ATOM 2879 O O . LEU A 1 371 ? 2.406 6.864 11.590 1.00 87.19 371 LEU A O 1
ATOM 2883 N N . ALA A 1 372 ? 2.820 8.022 9.724 1.00 81.19 372 ALA A N 1
ATOM 2884 C CA . ALA A 1 372 ? 2.474 9.310 10.321 1.00 81.19 372 ALA A CA 1
ATOM 2885 C C . ALA A 1 372 ? 0.994 9.360 10.739 1.00 81.19 372 ALA A C 1
ATOM 2887 O O . ALA A 1 372 ? 0.649 9.933 11.771 1.00 81.19 372 ALA A O 1
ATOM 2888 N N . GLN A 1 373 ? 0.112 8.733 9.955 1.00 80.19 373 GLN A N 1
ATOM 2889 C CA . GLN A 1 373 ? -1.324 8.696 10.236 1.00 80.19 373 GLN A CA 1
ATOM 2890 C C . GLN A 1 373 ? -1.746 7.508 11.106 1.00 80.19 373 GLN A C 1
ATOM 2892 O O . GLN A 1 373 ? -2.729 7.611 11.842 1.00 80.19 373 GLN A O 1
ATOM 2897 N N . PHE A 1 374 ? -1.027 6.389 11.014 1.00 80.88 374 PHE A N 1
ATOM 2898 C CA . PHE A 1 374 ? -1.280 5.164 11.768 1.00 80.88 374 PHE A CA 1
ATOM 2899 C C . PHE A 1 374 ? 0.043 4.605 12.317 1.00 80.88 374 PHE A C 1
ATOM 2901 O O . PHE A 1 374 ? 0.591 3.659 11.744 1.00 80.88 374 PHE A O 1
ATOM 2908 N N . PRO A 1 375 ? 0.558 5.171 13.425 1.00 68.88 375 PRO A N 1
ATOM 2909 C CA . PRO A 1 375 ? 1.880 4.844 13.955 1.00 68.88 375 PRO A CA 1
ATOM 2910 C C . PRO A 1 375 ? 2.090 3.361 14.251 1.00 68.88 375 PRO A C 1
ATOM 2912 O O . PRO A 1 375 ? 1.141 2.600 14.481 1.00 68.88 375 PRO A O 1
ATOM 2915 N N . ALA A 1 376 ? 3.359 2.941 14.259 1.00 58.56 376 ALA A N 1
ATOM 2916 C CA . ALA A 1 376 ? 3.761 1.679 14.870 1.00 58.56 376 ALA A CA 1
ATOM 2917 C C . ALA A 1 376 ? 3.267 1.641 16.325 1.00 58.56 376 ALA A C 1
ATOM 2919 O O . ALA A 1 376 ? 3.183 2.674 16.988 1.00 58.56 376 ALA A O 1
ATOM 2920 N N . SER A 1 377 ? 2.823 0.463 16.747 1.00 53.22 377 SER A N 1
ATOM 2921 C CA . SER A 1 377 ? 2.237 0.257 18.070 1.00 53.22 377 SER A CA 1
ATOM 2922 C C . SER A 1 377 ? 3.297 -0.090 19.093 1.00 53.22 377 SER A C 1
ATOM 2924 O O . SER A 1 377 ? 4.311 -0.684 18.665 1.00 53.22 377 SER A O 1
#

pLDDT: mean 79.15, std 23.6, range [25.81, 98.88]

Sequence (377 aa):
MWDQITHKLRKIQGEQIPTRLSSRLLAFDACNDFQGKDSQGITPFVWAGTNHTKTIDSAAGCGAILYFLQAIGLKDDQTEQGLFNLTVTSDTVFKSCSLPSNKLDTSEKATVQAGRKLEITQVAIADAHHVRVMLKAPVQDRRTWFIYGGHIQIDGCKIAAVGTKPKTLEEKIVAYCQKKGYKIDKEPGYKNIIYIEGMNPDGTLNNNALNVWNDLRIVIEFKDGKPKMIGCWEATTNPGKYYTYNPMNPKGAAIIAFGQYKAWQVGIHTPGGGHEALVQTGGSVTVHRDANRSGTRDAGDTIDSGMFGINQHWGGDNPKSDVGRWSAGCQVGRTRQGHRDFMAIIKSDPRYQAKRSFIFTSTIIDGKDLLAQFPAS

Secondary structure (DSSP, 8-state):
-HHHHHHHHHTT-SS---S-HHHHHHHHHHHHT-----TTS------SS----SS--SS--HHHHHHHHHHTT----TT--S-EEEEE-S-EEEESSSS-TTSS-STTEEEE-TT-EEEEEEEEE-SSSEEEEEEEEEETTEEEEEEEGGGEEETTEE----------HHHHHHHHHHHTT-----STT--EEEEEETB-TTS-B----TTS--EEEEEEEEETTEEEEEEEEEEESSPPHHHHHS-SSTT-EEEEPSEEEEEEEEEEE-TTT-EEEEES-S--EEEEEESS--SS--TTSEEEEE-----B-B-TT--TT--TTS-SS--EES-HHHHHHHHHHHHT-HHHHH-TT--EEEEEEEHHHHHHHS---

Foldseek 3Di:
DVVVVVVVVVVPPDDDDDPAPVVVLVLVCLQPVLADQDPVGFGPDDDDDDDDPPDDDPDDHPVNVVVVCVVVPDDHDPPDQAKKKKFFQAWWKWALAPDPPVPDDPVRIDTDHGGDIFIWRDWDARDLFWIWTATPDDDPPGRTTIIGQQRIDINNHRSDRSCPPQQDPQSLVVVVCVVVVHDDDAPALAKAWEKEAQADPRLDGHPNDAFFLRIWTWIWYHDPSRIDTPAIFRWDQWAFLCCLVVPPDQLAFWGFDFFKDQFWAWDWDPPPHIDTWTWRPGFKTKTFHNNVSRRDRDPPTDIDIDHDRQIEEEQDQDDRNGSDHVDSRHIYGHDPVSRVVVVVSNCSRVQCVVPNRGGDMYGYYYSVVSCVVRNGD

Radius of gyration: 26.71 Å; chains: 1; bounding box: 58×47×70 Å

Organism: NCBI:txid1771346